Protein AF-A0A6A5RYV8-F1 (afdb_monomer_lite)

Foldseek 3Di:
DDADDDEDFDDDDDDDDDDDDDDDDFDWDADPVVRDTHTDPPDDDQFFDQDPVVRDGHGDDPDDDDDDDDDDDDDDDDDDDPPPDDDPPPPPPDDDDDDDDDDDDDDPPPVVVVVVVVVVVQVVLDDDDDPDPRDSDPCPLVPLVVLQSHAEEEDDCAHPVRHHVVPPPVVDPPVLQVVLLVSLVSQLSRLNHAYYADEHEDEPPGDSVCNQFPPPPPQAGNNSLLNHAEDHYEYRYDDPDPPPDFDPLLVVLLNLVNNQNHAEYAYEAAEGPDPPPNPLVPDAAHQYQEYHYHQYHDDLLNVLSSLLSYDLHAYYHHYHVDHDDPPDDNVSNQVSVLVNLPRHAEEHYEPPPEAAFAAQSSQNHAEYEYEQCRHQVPVDWLLVCQPHAGVVAPLRRHHLNYAYYEYETEDPPVPPPPDQRANVRRVSLLVVLVCCVPRRVNYAEYEYEYCDFHDDDVSQVSNVVSNHGYHYYNDDPD

Radius of gyration: 29.08 Å; chains: 1; bounding box: 86×77×66 Å

pLDDT: mean 71.05, std 24.28, range [22.91, 98.56]

Secondary structure (DSSP, 8-state):
-PPEEEE--PPP-------PPPPPPPPEEEETTTTEEEE-SS--S-PPEEETTTTEEEPPPP------------------SS---SSSSSSSSS---------------THHHHHHHHHHHHHTTS---SS----S-TTTTT-HHHHTTEEEEEE-SB-TT--B-TT-TT--HHHHHHHHHHHHHHHHT-TT--EEEEEEEE-SS--HHHHHSB-SSSSB--GGGTT--EEEEEEEE-------SPPHHHHHHHTGGG-TT--EEEEES-B-SSTT---TTSS--B--SEEEEEEEB--HHHHHHHHHHBSS--EEEEEES----TT--THHHHHHHHTTTTT--EEEEE-TTS--PPPTT-TT--EEEEEHHHHT-SSS-GGG-TTPPPSS-HHHHS-TT--EEEEE----GGG-SSPPP-GGG-HHHHHHHHHHHHH-TT--EEEEEESSPPP-SHHHHHHHHHT-EEEEEEPP--

Organism: NCBI:txid1150837

Sequence (478 aa):
MKAFTIVVSFISFAAAVVAAPSPQVPICTFDPVKGEYICSKDVAPQLCKFDPVKGEYVCPPTATVESATLASGDATIVDLAVSKCGQEGLRKCTRERQGSVCEDGYPLKEKGYLDDYLELQRRFSTLTSAQTLTSSNHTLGQSRHLSELLHYFENRLADYKGSSLQGDEVFQRGPVATYFQLLAGLILLAPNVEHICLVSLEHDDVSLWTHFLDMSQGFTIRNSTSKLRHLLAQIHAHGWSTSPDISVSERLIQHLRSFPVLQDLRISGAITHRPGTLPLVSSKTLNLCRLDLIENSLDIDDVADLVLACKGLRHFTCKWALYNDVYVDPSILQDALLAHADTLETLSIDWREVGFSLRRDANALRSVKISDLGFLSAGRSLLDLQGEVLDPPISSLLPESLQQMTILTEASEEFFYGRVLDLDEAVCLWQLARDCKASLPAFKTLCVRAACELPVLTLAHAFEQAGVRLHVQKETLG

Structure (mmCIF, N/CA/C/O backbone):
data_AF-A0A6A5RYV8-F1
#
_entry.id   AF-A0A6A5RYV8-F1
#
loop_
_atom_site.group_PDB
_atom_site.id
_atom_site.type_symbol
_atom_site.label_atom_id
_atom_site.label_alt_id
_atom_site.label_comp_id
_atom_site.label_asym_id
_atom_site.label_entity_id
_atom_site.label_seq_id
_atom_site.pdbx_PDB_ins_code
_atom_site.Cartn_x
_atom_site.Cartn_y
_atom_site.Cartn_z
_atom_site.occupancy
_atom_site.B_iso_or_equiv
_atom_site.auth_seq_id
_atom_site.auth_comp_id
_atom_site.auth_asym_id
_atom_site.auth_atom_id
_atom_site.pdbx_PDB_model_num
ATOM 1 N N . MET A 1 1 ? -5.805 -25.050 -23.667 1.00 32.56 1 MET A N 1
ATOM 2 C CA . MET A 1 1 ? -4.534 -24.335 -23.912 1.00 32.56 1 MET A CA 1
ATOM 3 C C . MET A 1 1 ? -3.737 -24.437 -22.616 1.00 32.56 1 MET A C 1
ATOM 5 O O . MET A 1 1 ? -4.303 -24.109 -21.583 1.00 32.56 1 MET A O 1
ATOM 9 N N . LYS A 1 2 ? -2.547 -25.051 -22.620 1.00 35.25 2 LYS A N 1
ATOM 10 C CA . LYS A 1 2 ? -1.735 -25.248 -21.403 1.00 35.25 2 LYS A CA 1
ATOM 11 C C . LYS A 1 2 ? -0.798 -24.045 -21.264 1.00 35.25 2 LYS A C 1
ATOM 13 O O . LYS A 1 2 ? -0.070 -23.772 -22.212 1.00 35.25 2 LYS A O 1
ATOM 18 N N . ALA A 1 3 ? -0.862 -23.322 -20.148 1.00 36.59 3 ALA A N 1
ATOM 19 C CA . ALA A 1 3 ? 0.082 -22.248 -19.847 1.00 36.59 3 ALA A CA 1
ATOM 20 C C . ALA A 1 3 ? 1.453 -22.860 -19.520 1.00 36.59 3 ALA A C 1
ATOM 22 O O . ALA A 1 3 ? 1.519 -23.861 -18.805 1.00 36.59 3 ALA A O 1
ATOM 23 N N . PHE A 1 4 ? 2.526 -22.289 -20.067 1.00 41.97 4 PHE A N 1
ATOM 24 C CA . PHE A 1 4 ? 3.894 -22.675 -19.738 1.00 41.97 4 PHE A CA 1
ATOM 25 C C . PHE A 1 4 ? 4.473 -21.667 -18.746 1.00 41.97 4 PHE A C 1
ATOM 27 O O . PHE A 1 4 ? 4.478 -20.464 -19.003 1.00 41.97 4 PHE A O 1
ATOM 34 N N . THR A 1 5 ? 4.970 -22.177 -17.624 1.00 39.59 5 THR A N 1
ATOM 35 C CA . THR A 1 5 ? 5.700 -21.403 -16.617 1.00 39.59 5 THR A CA 1
ATOM 36 C C . THR A 1 5 ? 7.177 -21.726 -16.772 1.00 39.59 5 THR A C 1
ATOM 38 O O . THR A 1 5 ? 7.559 -22.892 -16.658 1.00 39.59 5 THR A O 1
ATOM 41 N N . ILE A 1 6 ? 8.011 -20.718 -17.024 1.00 49.59 6 ILE A N 1
ATOM 42 C CA . ILE A 1 6 ? 9.463 -20.874 -16.934 1.00 49.59 6 ILE A CA 1
ATOM 43 C C . ILE A 1 6 ? 9.925 -20.217 -15.638 1.00 49.59 6 ILE A C 1
ATOM 45 O O . ILE A 1 6 ? 9.781 -19.011 -15.462 1.00 49.59 6 ILE A O 1
ATOM 49 N N . VAL A 1 7 ? 10.502 -21.028 -14.754 1.00 43.91 7 VAL A N 1
ATOM 50 C CA . VAL A 1 7 ? 11.297 -20.553 -13.620 1.00 43.91 7 VAL A CA 1
ATOM 51 C C . VAL A 1 7 ? 12.752 -20.619 -14.056 1.00 43.91 7 VAL A C 1
ATOM 53 O O . VAL A 1 7 ? 13.252 -21.697 -14.387 1.00 43.91 7 VAL A O 1
ATOM 56 N N . VAL A 1 8 ? 13.419 -19.470 -14.109 1.00 44.62 8 VAL A N 1
ATOM 57 C CA . VAL A 1 8 ? 14.836 -19.403 -14.461 1.00 44.62 8 VAL A CA 1
ATOM 58 C C . VAL A 1 8 ? 15.652 -19.270 -13.173 1.00 44.62 8 VAL A C 1
ATOM 60 O O . VAL A 1 8 ? 15.740 -18.188 -12.595 1.00 44.62 8 VAL A O 1
ATOM 63 N N . SER A 1 9 ? 16.253 -20.375 -12.726 1.00 37.12 9 SER A N 1
ATOM 64 C CA . SER A 1 9 ? 17.236 -20.406 -11.631 1.00 37.12 9 SER A CA 1
ATOM 65 C C . SER A 1 9 ? 18.629 -20.653 -12.210 1.00 37.12 9 SER A C 1
ATOM 67 O O . SER A 1 9 ? 18.847 -21.678 -12.859 1.00 37.12 9 SER A O 1
ATOM 69 N N . PHE A 1 10 ? 19.574 -19.736 -11.984 1.00 41.34 10 PHE A N 1
ATOM 70 C CA . PHE A 1 10 ? 20.972 -19.911 -12.395 1.00 41.34 10 PHE A CA 1
ATOM 71 C C . PHE A 1 10 ? 21.844 -20.411 -11.246 1.00 41.34 10 PHE A C 1
ATOM 73 O O . PHE A 1 10 ? 21.620 -20.085 -10.085 1.00 41.34 10 PHE A O 1
ATOM 80 N N . ILE A 1 11 ? 22.825 -21.243 -11.595 1.00 37.53 11 ILE A N 1
ATOM 81 C CA . ILE A 1 11 ? 23.781 -21.862 -10.673 1.00 37.53 11 ILE A CA 1
ATOM 82 C C . ILE A 1 11 ? 25.012 -20.961 -10.531 1.00 37.53 11 ILE A C 1
ATOM 84 O O . ILE A 1 11 ? 25.614 -20.603 -11.545 1.00 37.53 11 ILE A O 1
ATOM 88 N N . SER A 1 12 ? 25.418 -20.659 -9.291 1.00 33.47 12 SER A N 1
ATOM 89 C CA . SER A 1 12 ? 26.728 -20.068 -8.980 1.00 33.47 12 SER A CA 1
ATOM 90 C C . SER A 1 12 ? 27.873 -21.047 -9.261 1.00 33.47 12 SER A C 1
ATOM 92 O O . SER A 1 12 ? 27.786 -22.253 -9.018 1.00 33.47 12 SER A O 1
ATOM 94 N N . PHE A 1 13 ? 28.977 -20.505 -9.770 1.00 30.28 13 PHE A N 1
ATOM 95 C CA . PHE A 1 13 ? 30.214 -21.216 -10.066 1.00 30.28 13 PHE A CA 1
ATOM 96 C C . PHE A 1 13 ? 30.914 -21.681 -8.779 1.00 30.28 13 PHE A C 1
ATOM 98 O O . PHE A 1 13 ? 31.417 -20.866 -8.016 1.00 30.28 13 PHE A O 1
ATOM 105 N N . ALA A 1 14 ? 31.037 -22.997 -8.584 1.00 25.75 14 ALA A N 1
ATOM 106 C CA . ALA A 1 14 ? 31.981 -23.584 -7.634 1.00 25.75 14 ALA A CA 1
ATOM 107 C C . ALA A 1 14 ? 32.651 -24.823 -8.247 1.00 25.75 14 ALA A C 1
ATOM 109 O O . ALA A 1 14 ? 32.021 -25.615 -8.952 1.00 25.75 14 ALA A O 1
ATOM 110 N N . ALA A 1 15 ? 33.957 -24.949 -8.014 1.00 25.67 15 ALA A N 1
ATOM 111 C CA . ALA A 1 15 ? 34.814 -26.003 -8.542 1.00 25.67 15 ALA A CA 1
ATOM 112 C C . ALA A 1 15 ? 34.316 -27.416 -8.177 1.00 25.67 15 ALA A C 1
ATOM 114 O O . ALA A 1 15 ? 33.820 -27.666 -7.081 1.00 25.67 15 ALA A O 1
ATOM 115 N N . ALA A 1 16 ? 34.473 -28.343 -9.123 1.00 24.84 16 ALA A N 1
ATOM 116 C CA . ALA A 1 16 ? 33.981 -29.709 -9.037 1.00 24.84 16 ALA A CA 1
ATOM 117 C C . ALA A 1 16 ? 34.644 -30.517 -7.906 1.00 24.84 16 ALA A C 1
ATOM 119 O O . ALA A 1 16 ? 35.848 -30.768 -7.931 1.00 24.84 16 ALA A O 1
ATOM 120 N N . VAL A 1 17 ? 33.825 -31.033 -6.988 1.00 24.03 17 VAL A N 1
ATOM 121 C CA . VAL A 1 17 ? 34.097 -32.290 -6.280 1.00 24.03 17 VAL A CA 1
ATOM 122 C C . VAL A 1 17 ? 33.014 -33.273 -6.711 1.00 24.03 17 VAL A C 1
ATOM 124 O O . VAL A 1 17 ? 31.823 -33.002 -6.575 1.00 24.03 17 VAL A O 1
ATOM 127 N N . VAL A 1 18 ? 33.431 -34.394 -7.299 1.00 29.22 18 VAL A N 1
ATOM 128 C CA . VAL A 1 18 ? 32.544 -35.461 -7.777 1.00 29.22 18 VAL A CA 1
ATOM 129 C C . VAL A 1 18 ? 31.796 -36.054 -6.581 1.00 29.22 18 VAL A C 1
ATOM 131 O O . VAL A 1 18 ? 32.408 -36.697 -5.732 1.00 29.22 18 VAL A O 1
ATOM 134 N N . ALA A 1 19 ? 30.479 -35.849 -6.518 1.00 28.02 19 ALA A N 1
ATOM 135 C CA . ALA A 1 19 ? 29.600 -36.473 -5.532 1.00 28.02 19 ALA A CA 1
ATOM 136 C C . ALA A 1 19 ? 28.568 -37.381 -6.222 1.00 28.02 19 ALA A C 1
ATOM 138 O O . ALA A 1 19 ? 28.028 -37.052 -7.278 1.00 28.02 19 ALA A O 1
ATOM 139 N N . ALA A 1 20 ? 28.350 -38.548 -5.613 1.00 29.02 20 ALA A N 1
ATOM 140 C CA . ALA A 1 20 ? 27.472 -39.638 -6.040 1.00 29.02 20 ALA A CA 1
ATOM 141 C C . ALA A 1 20 ? 25.990 -39.212 -6.209 1.00 29.02 20 ALA A C 1
ATOM 143 O O . ALA A 1 20 ? 25.576 -38.207 -5.629 1.00 29.02 20 ALA A O 1
ATOM 144 N N . PRO A 1 21 ? 25.171 -39.965 -6.977 1.00 29.17 21 PRO A N 1
ATOM 145 C CA . PRO A 1 21 ? 23.781 -39.597 -7.253 1.00 29.17 21 PRO A CA 1
ATOM 146 C C . PRO A 1 21 ? 22.935 -39.502 -5.972 1.00 29.17 21 PRO A C 1
ATOM 148 O O . PRO A 1 21 ? 22.827 -40.458 -5.207 1.00 29.17 21 PRO A O 1
ATOM 151 N N . SER A 1 22 ? 22.327 -38.330 -5.770 1.00 30.17 22 SER A N 1
ATOM 152 C CA . SER A 1 22 ? 21.399 -38.000 -4.678 1.00 30.17 22 SER A CA 1
ATOM 153 C C . SER A 1 22 ? 19.958 -38.426 -5.017 1.00 30.17 22 SER A C 1
ATOM 155 O O . SER A 1 22 ? 19.582 -38.375 -6.194 1.00 30.17 22 SER A O 1
ATOM 157 N N . PRO A 1 23 ? 19.132 -38.827 -4.028 1.00 33.19 23 PRO A N 1
ATOM 158 C CA . PRO A 1 23 ? 17.730 -39.191 -4.241 1.00 33.19 23 PRO A CA 1
ATOM 159 C C . PRO A 1 23 ? 16.895 -38.035 -4.817 1.00 33.19 23 PRO A C 1
ATOM 161 O O . PRO A 1 23 ? 17.092 -36.867 -4.480 1.00 33.19 23 PRO A O 1
ATOM 164 N N . GLN A 1 24 ? 15.948 -38.377 -5.697 1.00 36.31 24 GLN A N 1
ATOM 165 C CA . GLN A 1 24 ? 15.052 -37.424 -6.357 1.00 36.31 24 GLN A CA 1
ATOM 166 C C . GLN A 1 24 ? 14.129 -36.733 -5.342 1.00 36.31 24 GLN A C 1
ATOM 168 O O . GLN A 1 24 ? 13.390 -37.390 -4.611 1.00 36.31 24 GLN A O 1
ATOM 173 N N . VAL A 1 25 ? 14.167 -35.400 -5.323 1.00 39.19 25 VAL A N 1
ATOM 174 C CA . VAL A 1 25 ? 13.284 -34.541 -4.519 1.00 39.19 25 VAL A CA 1
ATOM 175 C C . VAL A 1 25 ? 11.923 -34.411 -5.227 1.00 39.19 25 VAL A C 1
ATOM 177 O O . VAL A 1 25 ? 11.901 -34.262 -6.453 1.00 39.19 25 VAL A O 1
ATOM 180 N N . PRO A 1 26 ? 10.783 -34.470 -4.510 1.00 43.81 26 PRO A N 1
ATOM 181 C CA . PRO A 1 26 ? 9.462 -34.313 -5.117 1.00 43.81 26 PRO A CA 1
ATOM 182 C C . PRO A 1 26 ? 9.277 -32.926 -5.754 1.00 43.81 26 PRO A C 1
ATOM 184 O O . PRO A 1 26 ? 9.634 -31.901 -5.177 1.00 43.81 26 PRO A O 1
ATOM 187 N N . ILE A 1 27 ? 8.692 -32.905 -6.955 1.00 53.94 27 ILE A N 1
ATOM 188 C CA . ILE A 1 27 ? 8.453 -31.693 -7.750 1.00 53.94 27 ILE A CA 1
ATOM 189 C C . ILE A 1 27 ? 7.142 -31.033 -7.293 1.00 53.94 27 ILE A C 1
ATOM 191 O O . ILE A 1 27 ? 6.075 -31.655 -7.328 1.00 53.94 27 ILE A O 1
ATOM 195 N N . CYS A 1 28 ? 7.219 -29.759 -6.908 1.00 58.53 28 CYS A N 1
ATOM 196 C CA . CYS A 1 28 ? 6.066 -28.902 -6.631 1.00 58.53 28 CYS A CA 1
ATOM 197 C C . CYS A 1 28 ? 5.836 -27.921 -7.788 1.00 58.53 28 CYS A C 1
ATOM 199 O O . CYS A 1 28 ? 6.784 -27.467 -8.423 1.00 58.53 28 CYS A O 1
ATOM 201 N N . THR A 1 29 ? 4.579 -27.592 -8.082 1.00 47.81 29 THR A N 1
ATOM 202 C CA . THR A 1 29 ? 4.178 -26.625 -9.118 1.00 47.81 29 THR A CA 1
ATOM 203 C C . THR A 1 29 ? 3.450 -25.454 -8.461 1.00 47.81 29 THR A C 1
ATOM 205 O O . THR A 1 29 ? 2.568 -25.671 -7.636 1.00 47.81 29 THR A O 1
ATOM 208 N N . PHE A 1 30 ? 3.830 -24.220 -8.794 1.00 58.25 30 PHE A N 1
ATOM 209 C CA . PHE A 1 30 ? 3.199 -23.009 -8.261 1.00 58.25 30 PHE A CA 1
ATOM 210 C C . PHE A 1 30 ? 1.843 -22.761 -8.935 1.00 58.25 30 PHE A C 1
ATOM 212 O O . PHE A 1 30 ? 1.764 -22.753 -10.164 1.00 58.25 30 PHE A O 1
ATOM 219 N N . ASP A 1 31 ? 0.790 -22.564 -8.141 1.00 64.25 31 ASP A N 1
ATOM 220 C CA . ASP A 1 31 ? -0.537 -22.163 -8.615 1.00 64.25 31 ASP A CA 1
ATOM 221 C C . ASP A 1 31 ? -0.642 -20.625 -8.591 1.00 64.25 31 ASP A C 1
ATOM 223 O O . ASP A 1 31 ? -0.766 -20.038 -7.511 1.00 64.25 31 ASP A O 1
ATOM 227 N N . PRO A 1 32 ? -0.619 -19.946 -9.756 1.00 37.56 32 PRO A N 1
ATOM 228 C CA . PRO A 1 32 ? -0.639 -18.486 -9.818 1.00 37.56 32 PRO A CA 1
ATOM 229 C C . PRO A 1 32 ? -1.988 -17.878 -9.409 1.00 37.56 32 PRO A C 1
ATOM 231 O O . PRO A 1 32 ? -2.048 -16.685 -9.131 1.00 37.56 32 PRO A O 1
ATOM 234 N N . VAL A 1 33 ? -3.068 -18.666 -9.356 1.00 45.47 33 VAL A N 1
ATOM 235 C CA . VAL A 1 33 ? -4.389 -18.188 -8.917 1.00 45.47 33 VAL A CA 1
ATOM 236 C C . VAL A 1 33 ? -4.460 -18.125 -7.394 1.00 45.47 33 VAL A C 1
ATOM 238 O O . VAL A 1 33 ? -5.119 -17.248 -6.840 1.00 45.47 33 VAL A O 1
ATOM 241 N N . LYS A 1 34 ? -3.781 -19.050 -6.712 1.00 52.44 34 LYS A N 1
ATOM 242 C CA . LYS A 1 34 ? -3.815 -19.168 -5.248 1.00 52.44 34 LYS A CA 1
ATOM 243 C C . LYS A 1 34 ? -2.593 -18.590 -4.546 1.00 52.44 34 LYS A C 1
ATOM 245 O O . LYS A 1 34 ? -2.670 -18.307 -3.356 1.00 52.44 34 LYS A O 1
ATOM 250 N N . GLY A 1 35 ? -1.484 -18.421 -5.261 1.00 53.69 35 GLY A N 1
ATOM 251 C CA . GLY A 1 35 ? -0.226 -17.953 -4.685 1.00 53.69 35 GLY A CA 1
ATOM 252 C C . GLY A 1 35 ? 0.475 -18.994 -3.807 1.00 53.69 35 GLY A C 1
ATOM 253 O O . GLY A 1 35 ? 1.211 -18.617 -2.901 1.00 53.69 35 GLY A O 1
ATOM 254 N N . GLU A 1 36 ? 0.257 -20.292 -4.045 1.00 69.44 36 GLU A N 1
ATOM 255 C CA . GLU A 1 36 ? 0.833 -21.382 -3.243 1.00 69.44 36 GLU A CA 1
ATOM 256 C C . GLU A 1 36 ? 1.497 -22.468 -4.110 1.00 69.44 36 GLU A C 1
ATOM 258 O O . GLU A 1 36 ? 1.187 -22.630 -5.292 1.00 69.44 36 GLU A O 1
ATOM 263 N N . TYR A 1 37 ? 2.423 -23.232 -3.518 1.00 58.94 37 TYR A N 1
ATOM 264 C CA . TYR A 1 37 ? 3.071 -24.380 -4.161 1.00 58.94 37 TYR A CA 1
ATOM 265 C C . TYR A 1 37 ? 2.293 -25.672 -3.908 1.00 58.94 37 TYR A C 1
ATOM 267 O O . TYR A 1 37 ? 2.094 -26.077 -2.766 1.00 58.94 37 TYR A O 1
ATOM 275 N N . ILE A 1 38 ? 1.915 -26.364 -4.982 1.00 71.44 38 ILE A N 1
ATOM 276 C CA . ILE A 1 38 ? 1.210 -27.645 -4.935 1.00 71.44 38 ILE A CA 1
ATOM 277 C C . ILE A 1 38 ? 2.194 -28.765 -5.287 1.00 71.44 38 ILE A C 1
ATOM 279 O O . ILE A 1 38 ? 2.670 -28.862 -6.418 1.00 71.44 38 ILE A O 1
ATOM 283 N N . CYS A 1 39 ? 2.502 -29.632 -4.325 1.00 72.81 39 CYS A N 1
ATOM 284 C CA . CYS A 1 39 ? 3.375 -30.791 -4.527 1.00 72.81 39 CYS A CA 1
ATOM 285 C C . CYS A 1 39 ? 2.560 -32.049 -4.872 1.00 72.81 39 CYS A C 1
ATOM 287 O O . CYS A 1 39 ? 1.510 -32.294 -4.271 1.00 72.81 39 CYS A O 1
ATOM 289 N N . SER A 1 40 ? 3.026 -32.858 -5.835 1.00 59.12 40 SER A N 1
ATOM 290 C CA . SER A 1 40 ? 2.356 -34.121 -6.195 1.00 59.12 40 SER A CA 1
ATOM 291 C C . SER A 1 40 ? 2.423 -35.133 -5.045 1.00 59.12 40 SER A C 1
ATOM 293 O O . SER A 1 40 ? 3.488 -35.366 -4.480 1.00 59.12 40 SER A O 1
ATOM 295 N N . LYS A 1 41 ? 1.281 -35.747 -4.708 1.00 53.88 41 LYS A N 1
ATOM 296 C CA . LYS A 1 41 ? 1.096 -36.615 -3.528 1.00 53.88 41 LYS A CA 1
ATOM 297 C C . LYS A 1 41 ? 1.682 -38.034 -3.648 1.00 53.88 41 LYS A C 1
ATOM 299 O O . LYS A 1 41 ? 1.647 -38.767 -2.664 1.00 53.88 41 LYS A O 1
ATOM 304 N N . ASP A 1 42 ? 2.233 -38.422 -4.798 1.00 47.84 42 ASP A N 1
ATOM 305 C CA . ASP A 1 42 ? 2.391 -39.847 -5.143 1.00 47.84 42 ASP A CA 1
ATOM 306 C C . ASP A 1 42 ? 3.791 -40.461 -4.953 1.00 47.84 42 ASP A C 1
ATOM 308 O O . ASP A 1 42 ? 4.046 -41.554 -5.450 1.00 47.84 42 ASP A O 1
ATOM 312 N N . VAL A 1 43 ? 4.697 -39.848 -4.182 1.00 43.16 43 VAL A N 1
ATOM 313 C CA . VAL A 1 43 ? 5.918 -40.545 -3.726 1.00 43.16 43 VAL A CA 1
ATOM 314 C C . VAL A 1 43 ? 6.209 -40.190 -2.271 1.00 43.16 43 VAL A C 1
ATOM 316 O O . VAL A 1 43 ? 6.768 -39.139 -1.972 1.00 43.16 43 VAL A O 1
ATOM 319 N N . ALA A 1 44 ? 5.822 -41.076 -1.354 1.00 38.56 44 ALA A N 1
ATOM 320 C CA . ALA A 1 44 ? 6.186 -40.971 0.054 1.00 38.56 44 ALA A CA 1
ATOM 321 C C . ALA A 1 44 ? 7.550 -41.632 0.311 1.00 38.56 44 ALA A C 1
ATOM 323 O O . ALA A 1 44 ? 7.729 -42.820 0.038 1.00 38.56 44 ALA A O 1
ATOM 324 N N . PRO A 1 45 ? 8.466 -40.908 0.965 1.00 45.78 45 PRO A N 1
ATOM 325 C CA . PRO A 1 45 ? 9.043 -41.392 2.210 1.00 45.78 45 PRO A CA 1
ATOM 326 C C . PRO A 1 45 ? 8.604 -40.488 3.369 1.00 45.78 45 PRO A C 1
ATOM 328 O O . PRO A 1 45 ? 8.135 -39.374 3.150 1.00 45.78 45 PRO A O 1
ATOM 331 N N . GLN A 1 46 ? 8.677 -41.008 4.599 1.00 54.16 46 GLN A N 1
ATOM 332 C CA . GLN A 1 46 ? 8.129 -40.384 5.812 1.00 54.16 46 GLN A CA 1
ATOM 333 C C . GLN A 1 46 ? 8.510 -38.899 5.924 1.00 54.16 46 GLN A C 1
ATOM 335 O O . GLN A 1 46 ? 9.650 -38.555 6.220 1.00 54.16 46 GLN A O 1
ATOM 340 N N . LEU A 1 47 ? 7.535 -38.028 5.662 1.00 55.81 47 LEU A N 1
ATOM 341 C CA . LEU A 1 47 ? 7.716 -36.583 5.648 1.00 55.81 47 LEU A CA 1
ATOM 342 C C . LEU A 1 47 ? 7.556 -36.012 7.054 1.00 55.81 47 LEU A C 1
ATOM 344 O O . LEU A 1 47 ? 6.592 -36.304 7.767 1.00 55.81 47 LEU A O 1
ATOM 348 N N . CYS A 1 48 ? 8.500 -35.150 7.410 1.00 57.41 48 CYS A N 1
ATOM 349 C CA . CYS A 1 48 ? 8.378 -34.213 8.513 1.00 57.41 48 CYS A CA 1
ATOM 350 C C . CYS A 1 48 ? 7.088 -33.397 8.350 1.00 57.41 48 CYS A C 1
ATOM 352 O O . CYS A 1 48 ? 6.748 -32.978 7.241 1.00 57.41 48 CYS A O 1
ATOM 354 N N . LYS A 1 49 ? 6.352 -33.176 9.440 1.00 64.44 49 LYS A N 1
ATOM 355 C CA . LYS A 1 49 ? 5.149 -32.337 9.421 1.00 64.44 49 LYS A CA 1
ATOM 356 C C . LYS A 1 49 ? 5.540 -30.891 9.695 1.00 64.44 49 LYS A C 1
ATOM 358 O O . LYS A 1 49 ? 6.181 -30.623 10.704 1.00 64.44 49 LYS A O 1
ATOM 363 N N . PHE A 1 50 ? 5.138 -29.977 8.817 1.00 60.34 50 PHE A N 1
ATOM 364 C CA . PHE A 1 50 ? 5.260 -28.543 9.067 1.00 60.34 50 PHE A CA 1
ATOM 365 C C . PHE A 1 50 ? 4.322 -28.141 10.209 1.00 60.34 50 PHE A C 1
ATOM 367 O O . PHE A 1 50 ? 3.119 -28.404 10.135 1.00 60.34 50 PHE A O 1
ATOM 374 N N . ASP A 1 51 ? 4.876 -27.548 11.262 1.00 68.12 51 ASP A N 1
ATOM 375 C CA . ASP A 1 51 ? 4.128 -26.976 12.376 1.00 68.12 51 ASP A CA 1
ATOM 376 C C . ASP A 1 51 ? 3.846 -25.493 12.069 1.00 68.12 51 ASP A C 1
ATOM 378 O O . ASP A 1 51 ? 4.761 -24.667 12.143 1.00 68.12 51 ASP A O 1
ATOM 382 N N . PRO A 1 52 ? 2.597 -25.121 11.727 1.00 35.16 52 PRO A N 1
ATOM 383 C CA . PRO A 1 52 ? 2.262 -23.752 11.348 1.00 35.16 52 PRO A CA 1
ATOM 384 C C . PRO A 1 52 ? 2.305 -22.770 12.526 1.00 35.16 52 PRO A C 1
ATOM 386 O O . PRO A 1 52 ? 2.274 -21.565 12.298 1.00 35.16 52 PRO A O 1
ATOM 389 N N . VAL A 1 53 ? 2.369 -23.255 13.770 1.00 46.12 53 VAL A N 1
ATOM 390 C CA . VAL A 1 53 ? 2.499 -22.403 14.962 1.00 46.12 53 VAL A CA 1
ATOM 391 C C . VAL A 1 53 ? 3.959 -22.009 15.186 1.00 46.12 53 VAL A C 1
ATOM 393 O O . VAL A 1 53 ? 4.232 -20.917 15.673 1.00 46.12 53 VAL A O 1
ATOM 396 N N . LYS A 1 54 ? 4.899 -22.882 14.811 1.00 52.62 54 LYS A N 1
ATOM 397 C CA . LYS A 1 54 ? 6.340 -22.677 15.027 1.00 52.62 54 LYS A CA 1
ATOM 398 C C . LYS A 1 54 ? 7.111 -22.257 13.780 1.00 52.62 54 LYS A C 1
ATOM 400 O O . LYS A 1 54 ? 8.228 -21.770 13.902 1.00 52.62 54 LYS A O 1
ATOM 405 N N . GLY A 1 55 ? 6.541 -22.459 12.594 1.00 60.06 55 GLY A N 1
ATOM 406 C CA . GLY A 1 55 ? 7.200 -22.146 11.327 1.00 60.06 55 GLY A CA 1
ATOM 407 C C . GLY A 1 55 ? 8.325 -23.115 10.947 1.00 60.06 55 GLY A C 1
ATOM 408 O O . GLY A 1 55 ? 9.182 -22.759 10.145 1.00 60.06 55 GLY A O 1
ATOM 409 N N . GLU A 1 56 ? 8.338 -24.337 11.488 1.00 69.69 56 GLU A N 1
ATOM 410 C CA . GLU A 1 56 ? 9.393 -25.332 11.244 1.00 69.69 56 GLU A CA 1
ATOM 411 C C . GLU A 1 56 ? 8.833 -26.712 10.860 1.00 69.69 56 GLU A C 1
ATOM 413 O O . GLU A 1 56 ? 7.670 -27.031 11.109 1.00 69.69 56 GLU A O 1
ATOM 418 N N . TYR A 1 57 ? 9.668 -27.557 10.245 1.00 65.94 57 TYR A N 1
ATOM 419 C CA . TYR A 1 57 ? 9.329 -28.948 9.931 1.00 65.94 57 TYR A CA 1
ATOM 420 C C . TYR A 1 57 ? 9.758 -29.879 11.068 1.00 65.94 57 TYR A C 1
ATOM 422 O O . TYR A 1 57 ? 10.945 -30.052 11.331 1.00 65.94 57 TYR A O 1
ATOM 430 N N . VAL A 1 58 ? 8.792 -30.542 11.701 1.00 67.31 58 VAL A N 1
ATOM 431 C CA . VAL A 1 58 ? 9.021 -31.508 12.779 1.00 67.31 58 VAL A CA 1
ATOM 432 C C . VAL A 1 58 ? 9.097 -32.917 12.192 1.00 67.31 58 VAL A C 1
ATOM 434 O O . VAL A 1 58 ? 8.104 -33.469 11.708 1.00 67.31 58 VAL A O 1
ATOM 437 N N . CYS A 1 59 ? 10.288 -33.509 12.223 1.00 72.06 59 CYS A N 1
ATOM 438 C CA . CYS A 1 59 ? 10.526 -34.883 11.784 1.00 72.06 59 CYS A CA 1
ATOM 439 C C . CYS A 1 59 ? 10.413 -35.857 12.973 1.00 72.06 59 CYS A C 1
ATOM 441 O O . CYS A 1 59 ? 10.905 -35.536 14.057 1.00 72.06 59 CYS A O 1
ATOM 443 N N . PRO A 1 60 ? 9.809 -37.050 12.815 1.00 72.44 60 PRO A N 1
ATOM 444 C CA . PRO A 1 60 ? 9.874 -38.074 13.853 1.00 72.44 60 PRO A CA 1
ATOM 445 C C . PRO A 1 60 ? 11.333 -38.526 14.068 1.00 72.44 60 PRO A C 1
ATOM 447 O O . PRO A 1 60 ? 12.076 -38.652 13.092 1.00 72.44 60 PRO A O 1
ATOM 450 N N . PRO A 1 61 ? 11.764 -38.773 15.319 1.00 56.34 61 PRO A N 1
ATOM 451 C CA . PRO A 1 61 ? 13.117 -39.237 15.600 1.00 56.34 61 PRO A CA 1
ATOM 452 C C . PRO A 1 61 ? 13.351 -40.601 14.942 1.00 56.34 61 PRO A C 1
ATOM 454 O O . PRO A 1 61 ? 12.559 -41.530 15.106 1.00 56.34 61 PRO A O 1
ATOM 457 N N . THR A 1 62 ? 14.441 -40.719 14.185 1.00 48.16 62 THR A N 1
ATOM 458 C CA . THR A 1 62 ? 14.882 -41.979 13.579 1.00 48.16 62 THR A CA 1
ATOM 459 C C . THR A 1 62 ? 15.069 -43.036 14.661 1.00 48.16 62 THR A C 1
ATOM 461 O O . THR A 1 62 ? 15.848 -42.832 15.591 1.00 48.16 62 THR A O 1
ATOM 464 N N . ALA A 1 63 ? 14.370 -44.167 14.535 1.00 38.56 63 ALA A N 1
ATOM 465 C CA . ALA A 1 63 ? 14.569 -45.318 15.405 1.00 38.56 63 ALA A CA 1
ATOM 466 C C . ALA A 1 63 ? 16.035 -45.772 15.321 1.00 38.56 63 ALA A C 1
ATOM 468 O O . ALA A 1 63 ? 16.514 -46.185 14.263 1.00 38.56 63 ALA A O 1
ATOM 469 N N . THR A 1 64 ? 16.753 -45.667 16.435 1.00 33.69 64 THR A N 1
ATOM 470 C CA . THR A 1 64 ? 18.080 -46.246 16.616 1.00 33.69 64 THR A CA 1
ATOM 471 C C . THR A 1 64 ? 17.969 -47.763 16.515 1.00 33.69 64 THR A C 1
ATOM 473 O O . THR A 1 64 ? 17.295 -48.404 17.318 1.00 33.69 64 THR A O 1
ATOM 476 N N . VAL A 1 65 ? 18.629 -48.341 15.513 1.00 32.12 65 VAL A N 1
ATOM 477 C CA . VAL A 1 65 ? 18.829 -49.788 15.417 1.00 32.12 65 VAL A CA 1
ATOM 478 C C . VAL A 1 65 ? 19.799 -50.197 16.523 1.00 32.12 65 VAL A C 1
ATOM 480 O O . VAL A 1 65 ? 20.963 -49.794 16.525 1.00 32.12 65 VAL A O 1
ATOM 483 N N . GLU A 1 66 ? 19.298 -50.983 17.474 1.00 32.59 66 GLU A N 1
ATOM 484 C CA . GLU A 1 66 ? 20.087 -51.680 18.485 1.00 32.59 66 GLU A CA 1
ATOM 485 C C . GLU A 1 66 ? 21.171 -52.532 17.813 1.00 32.59 66 GLU A C 1
ATOM 487 O O . GLU A 1 66 ? 20.889 -53.364 16.950 1.00 32.59 66 GLU A O 1
ATOM 492 N N . SER A 1 67 ? 22.423 -52.343 18.225 1.00 30.19 67 SER A N 1
ATOM 493 C CA . SER A 1 67 ? 23.507 -53.290 17.964 1.00 30.19 67 SER A CA 1
ATOM 494 C C . SER A 1 67 ? 23.980 -53.849 19.297 1.00 30.19 67 SER A C 1
ATOM 496 O O . SER A 1 67 ? 24.306 -53.107 20.222 1.00 30.19 67 SER A O 1
ATOM 498 N N . ALA A 1 68 ? 23.938 -55.174 19.377 1.00 29.91 68 ALA A N 1
ATOM 499 C CA . ALA A 1 68 ? 24.159 -55.971 20.564 1.00 29.91 68 ALA A CA 1
ATOM 500 C C . ALA A 1 68 ? 25.583 -55.861 21.140 1.00 29.91 68 ALA A C 1
ATOM 502 O O . ALA A 1 68 ? 26.574 -55.633 20.451 1.00 29.91 68 ALA A O 1
ATOM 503 N N . THR A 1 69 ? 25.614 -56.088 22.445 1.00 28.81 69 THR A N 1
ATOM 504 C CA . THR A 1 69 ? 26.716 -56.193 23.397 1.00 28.81 69 THR A CA 1
ATOM 505 C C . THR A 1 69 ? 27.797 -57.224 23.048 1.00 28.81 69 THR A C 1
ATOM 507 O O . THR A 1 69 ? 27.495 -58.357 22.689 1.00 28.81 69 THR A O 1
ATOM 510 N N . LEU A 1 70 ? 29.058 -56.880 23.344 1.00 25.98 70 LEU A N 1
ATOM 511 C CA . LEU A 1 70 ? 30.066 -57.803 23.885 1.00 25.98 70 LEU A CA 1
ATOM 512 C C . LEU A 1 70 ? 31.035 -57.023 24.787 1.00 25.98 70 LEU A C 1
ATOM 514 O O . LEU A 1 70 ? 31.487 -55.931 24.452 1.00 25.98 70 LEU A O 1
ATOM 518 N N . ALA A 1 71 ? 31.261 -57.572 25.977 1.00 29.91 71 ALA A N 1
ATOM 519 C CA . ALA A 1 71 ? 31.892 -56.929 27.118 1.00 29.91 71 ALA A CA 1
ATOM 520 C C . ALA A 1 71 ? 33.408 -57.181 27.218 1.00 29.91 71 ALA A C 1
ATOM 522 O O . ALA A 1 71 ? 33.886 -58.243 26.833 1.00 29.91 71 ALA A O 1
ATOM 523 N N . SER A 1 72 ? 34.080 -56.231 27.885 1.00 29.52 72 SER A N 1
ATOM 524 C CA . SER A 1 72 ? 35.086 -56.392 28.958 1.00 29.52 72 SER A CA 1
ATOM 525 C C . SER A 1 72 ? 36.473 -55.786 28.696 1.00 29.52 72 SER A C 1
ATOM 527 O O . SER A 1 72 ? 37.148 -56.185 27.752 1.00 29.52 72 SER A O 1
ATOM 529 N N . GLY A 1 73 ? 36.918 -54.931 29.630 1.00 25.20 73 GLY A N 1
ATOM 530 C CA . GLY A 1 73 ? 38.300 -54.937 30.136 1.00 25.20 73 GLY A CA 1
ATOM 531 C C . GLY A 1 73 ? 39.202 -53.741 29.809 1.00 25.20 73 GLY A C 1
ATOM 532 O O . GLY A 1 73 ? 39.918 -53.773 28.821 1.00 25.20 73 GLY A O 1
ATOM 533 N N . ASP A 1 74 ? 39.183 -52.748 30.703 1.00 23.77 74 ASP A N 1
ATOM 534 C CA . ASP A 1 74 ? 40.269 -51.874 31.187 1.00 23.77 74 ASP A CA 1
ATOM 535 C C . ASP A 1 74 ? 41.364 -51.288 30.265 1.00 23.77 74 ASP A C 1
ATOM 537 O O . ASP A 1 74 ? 42.254 -51.957 29.751 1.00 23.77 74 ASP A O 1
ATOM 541 N N . ALA A 1 75 ? 41.343 -49.948 30.236 1.00 25.02 75 ALA A N 1
ATOM 542 C CA . ALA A 1 75 ? 42.446 -49.015 30.487 1.00 25.02 75 ALA A CA 1
ATOM 543 C C . ALA A 1 75 ? 43.886 -49.475 30.184 1.00 25.02 75 ALA A C 1
ATOM 545 O O . ALA A 1 75 ? 44.500 -50.177 30.979 1.00 25.02 75 ALA A O 1
ATOM 546 N N . THR A 1 76 ? 44.516 -48.888 29.163 1.00 24.00 76 THR A N 1
ATOM 547 C CA . THR A 1 76 ? 45.541 -47.832 29.311 1.00 24.00 76 THR A CA 1
ATOM 548 C C . THR A 1 76 ? 46.195 -47.497 27.965 1.00 24.00 76 THR A C 1
ATOM 550 O O . THR A 1 76 ? 46.467 -48.369 27.154 1.00 24.00 76 THR A O 1
ATOM 553 N N . ILE A 1 77 ? 46.534 -46.211 27.826 1.00 23.75 77 ILE A N 1
ATOM 554 C CA . ILE A 1 77 ? 47.726 -45.700 27.134 1.00 23.75 77 ILE A CA 1
ATOM 555 C C . ILE A 1 77 ? 47.685 -45.625 25.589 1.00 23.75 77 ILE A C 1
ATOM 557 O O . ILE A 1 77 ? 47.913 -46.586 24.872 1.00 23.75 77 ILE A O 1
ATOM 561 N N . VAL A 1 78 ? 47.517 -44.371 25.146 1.00 22.91 78 VAL A N 1
ATOM 562 C CA . VAL A 1 78 ? 48.416 -43.658 24.217 1.00 22.91 78 VAL A CA 1
ATOM 563 C C . VAL A 1 78 ? 48.398 -44.081 22.737 1.00 22.91 78 VAL A C 1
ATOM 565 O O . VAL A 1 78 ? 48.916 -45.112 22.331 1.00 22.91 78 VAL A O 1
ATOM 568 N N . ASP A 1 79 ? 47.910 -43.118 21.951 1.00 24.53 79 ASP A N 1
ATOM 569 C CA . ASP A 1 79 ? 48.499 -42.597 20.714 1.00 24.53 79 ASP A CA 1
ATOM 570 C C . ASP A 1 79 ? 47.922 -42.911 19.324 1.00 24.53 79 ASP A C 1
ATOM 572 O O . ASP A 1 79 ? 47.683 -44.038 18.906 1.00 24.53 79 ASP A O 1
ATOM 576 N N . LEU A 1 80 ? 47.899 -41.797 18.578 1.00 26.45 80 LEU A N 1
ATOM 577 C CA . LEU A 1 80 ? 48.111 -41.646 17.139 1.00 26.45 80 LEU A CA 1
ATOM 578 C C . LEU A 1 80 ? 46.959 -41.989 16.178 1.00 26.45 80 LEU A C 1
ATOM 580 O O . LEU A 1 80 ? 46.960 -43.024 15.524 1.00 26.45 80 LEU A O 1
ATOM 584 N N . ALA A 1 81 ? 46.079 -40.999 15.955 1.00 25.95 81 ALA A N 1
ATOM 585 C CA . ALA A 1 81 ? 45.745 -40.510 14.596 1.00 25.95 81 ALA A CA 1
ATOM 586 C C . ALA A 1 81 ? 44.903 -39.205 14.552 1.00 25.95 81 ALA A C 1
ATOM 588 O O . ALA A 1 81 ? 44.377 -38.860 13.499 1.00 25.95 81 ALA A O 1
ATOM 589 N N . VAL A 1 82 ? 44.794 -38.434 15.648 1.00 32.00 82 VAL A N 1
ATOM 590 C CA . VAL A 1 82 ? 44.089 -37.122 15.678 1.00 32.00 82 VAL A CA 1
ATOM 591 C C . VAL A 1 82 ? 45.065 -35.926 15.782 1.00 32.00 82 VAL A C 1
ATOM 593 O O . VAL A 1 82 ? 44.684 -34.805 16.086 1.00 32.00 82 VAL A O 1
ATOM 596 N N . SER A 1 83 ? 46.347 -36.110 15.451 1.00 33.88 83 SER A N 1
ATOM 597 C CA . SER A 1 83 ? 47.360 -35.035 15.486 1.00 33.88 83 SER A CA 1
ATOM 598 C C . SER A 1 83 ? 48.137 -34.911 14.171 1.00 33.88 83 SER A C 1
ATOM 600 O O . SER A 1 83 ? 49.346 -35.112 14.098 1.00 33.88 83 SER A O 1
ATOM 602 N N . LYS A 1 84 ? 47.424 -34.586 13.090 1.00 29.27 84 LYS A N 1
ATOM 603 C CA . LYS A 1 84 ? 48.014 -33.942 11.900 1.00 29.27 84 LYS A CA 1
ATOM 604 C C . LYS A 1 84 ? 47.154 -32.766 11.442 1.00 29.27 84 LYS A C 1
ATOM 606 O O . LYS A 1 84 ? 46.897 -32.573 10.260 1.00 29.27 84 LYS A O 1
ATOM 611 N N . CYS A 1 85 ? 46.704 -31.983 12.417 1.00 29.25 85 CYS A N 1
ATOM 612 C CA . CYS A 1 85 ? 46.149 -30.662 12.192 1.00 29.25 85 CYS A CA 1
ATOM 613 C C . CYS A 1 85 ? 47.199 -29.626 12.595 1.00 29.25 85 CYS A C 1
ATOM 615 O O . CYS A 1 85 ? 47.865 -29.788 13.613 1.00 29.25 85 CYS A O 1
ATOM 617 N N . GLY A 1 86 ? 47.306 -28.561 11.805 1.00 40.09 86 GLY A N 1
ATOM 618 C CA . GLY A 1 86 ? 47.668 -27.244 12.313 1.00 40.09 86 GLY A CA 1
ATOM 619 C C . GLY A 1 86 ? 49.040 -27.114 12.966 1.00 40.09 86 GLY A C 1
ATOM 620 O O . GLY A 1 86 ? 49.132 -27.097 14.184 1.00 40.09 86 GLY A O 1
ATOM 621 N N . GLN A 1 87 ? 50.080 -26.887 12.157 1.00 30.56 87 GLN A N 1
ATOM 622 C CA . GLN A 1 87 ? 51.167 -25.969 12.547 1.00 30.56 87 GLN A CA 1
ATOM 623 C C . GLN A 1 87 ? 52.089 -25.509 11.400 1.00 30.56 87 GLN A C 1
ATOM 625 O O . GLN A 1 87 ? 52.891 -24.602 11.607 1.00 30.56 87 GLN A O 1
ATOM 630 N N . GLU A 1 88 ? 51.940 -26.021 10.172 1.00 31.38 88 GLU A N 1
ATOM 631 C CA . GLU A 1 88 ? 52.807 -25.629 9.040 1.00 31.38 88 GLU A CA 1
ATOM 632 C C . GLU A 1 88 ? 52.262 -24.500 8.142 1.00 31.38 88 GLU A C 1
ATOM 634 O O . GLU A 1 88 ? 52.993 -23.964 7.315 1.00 31.38 88 GLU A O 1
ATOM 639 N N . GLY A 1 89 ? 51.020 -24.048 8.350 1.00 33.03 89 GLY A N 1
ATOM 640 C CA . GLY A 1 89 ? 50.420 -22.938 7.588 1.00 33.03 89 GLY A CA 1
ATOM 641 C C . GLY A 1 89 ? 50.589 -21.541 8.201 1.00 33.03 89 GLY A C 1
ATOM 642 O O . GLY A 1 89 ? 50.288 -20.552 7.544 1.00 33.03 89 GLY A O 1
ATOM 643 N N . LEU A 1 90 ? 51.078 -21.430 9.444 1.00 29.58 90 LEU A N 1
ATOM 644 C CA . LEU A 1 90 ? 51.062 -20.170 10.210 1.00 29.58 90 LEU A CA 1
ATOM 645 C C . LEU A 1 90 ? 52.449 -19.588 10.531 1.00 29.58 90 LEU A C 1
ATOM 647 O O . LEU A 1 90 ? 52.579 -18.730 11.400 1.00 29.58 90 LEU A O 1
ATOM 651 N N . ARG A 1 91 ? 53.501 -20.018 9.821 1.00 30.83 91 ARG A N 1
ATOM 652 C CA . ARG A 1 91 ? 54.874 -19.499 10.004 1.00 30.83 91 ARG A CA 1
ATOM 653 C C . ARG A 1 91 ? 55.507 -18.840 8.776 1.00 30.83 91 ARG A C 1
ATOM 655 O O . ARG A 1 91 ? 56.683 -18.497 8.833 1.00 30.83 91 ARG A O 1
ATOM 662 N N . LYS A 1 92 ? 54.755 -18.595 7.694 1.00 29.91 92 LYS A N 1
ATOM 663 C CA . LYS A 1 92 ? 55.306 -17.975 6.469 1.00 29.91 92 LYS A CA 1
ATOM 664 C C . LYS A 1 92 ? 54.734 -16.609 6.071 1.00 29.91 92 LYS A C 1
ATOM 666 O O . LYS A 1 92 ? 55.148 -16.063 5.058 1.00 29.91 92 LYS A O 1
ATOM 671 N N . CYS A 1 93 ? 53.875 -16.008 6.894 1.00 29.78 93 CYS A N 1
ATOM 672 C CA . CYS A 1 93 ? 53.365 -14.649 6.675 1.00 29.78 93 CYS A CA 1
ATOM 673 C C . CYS A 1 93 ? 53.569 -13.782 7.919 1.00 29.78 93 CYS A C 1
ATOM 675 O O . CYS A 1 93 ? 52.617 -13.388 8.578 1.00 29.78 93 CYS A O 1
ATOM 677 N N . THR A 1 94 ? 54.825 -13.530 8.292 1.00 29.92 94 THR A N 1
ATOM 678 C CA . THR A 1 94 ? 55.204 -12.422 9.195 1.00 29.92 94 THR A CA 1
ATOM 679 C C . THR A 1 94 ? 56.718 -12.206 9.143 1.00 29.92 94 THR A C 1
ATOM 681 O O . THR A 1 94 ? 57.428 -12.429 10.115 1.00 29.92 94 THR A O 1
ATOM 684 N N . ARG A 1 95 ? 57.230 -11.813 7.971 1.00 28.88 95 ARG A N 1
ATOM 685 C CA . ARG A 1 95 ? 58.468 -11.030 7.780 1.00 28.88 95 ARG A CA 1
ATOM 686 C C . ARG A 1 95 ? 58.782 -10.968 6.291 1.00 28.88 95 ARG A C 1
ATOM 688 O O . ARG A 1 95 ? 59.289 -11.934 5.752 1.00 28.88 95 ARG A O 1
ATOM 695 N N . GLU A 1 96 ? 58.452 -9.840 5.672 1.00 28.39 96 GLU A N 1
ATOM 696 C CA . GLU A 1 96 ? 59.289 -9.145 4.681 1.00 28.39 96 GLU A CA 1
ATOM 697 C C . GLU A 1 96 ? 58.554 -7.871 4.236 1.00 28.39 96 GLU A C 1
ATOM 699 O O . GLU A 1 96 ? 57.821 -7.822 3.256 1.00 28.39 96 GLU A O 1
ATOM 704 N N . ARG A 1 97 ? 58.726 -6.811 5.035 1.00 31.73 97 ARG A N 1
ATOM 705 C CA . ARG A 1 97 ? 58.733 -5.439 4.525 1.00 31.73 97 ARG A CA 1
ATOM 706 C C . ARG A 1 97 ? 60.190 -5.134 4.193 1.00 31.73 97 ARG A C 1
ATOM 708 O O . ARG A 1 97 ? 60.965 -5.014 5.135 1.00 31.73 97 ARG A O 1
ATOM 715 N N . GLN A 1 98 ? 60.525 -4.987 2.912 1.00 27.62 98 GLN A N 1
ATOM 716 C CA . GLN A 1 98 ? 61.407 -3.935 2.382 1.00 27.62 98 GLN A CA 1
ATOM 717 C C . GLN A 1 98 ? 61.626 -4.113 0.868 1.00 27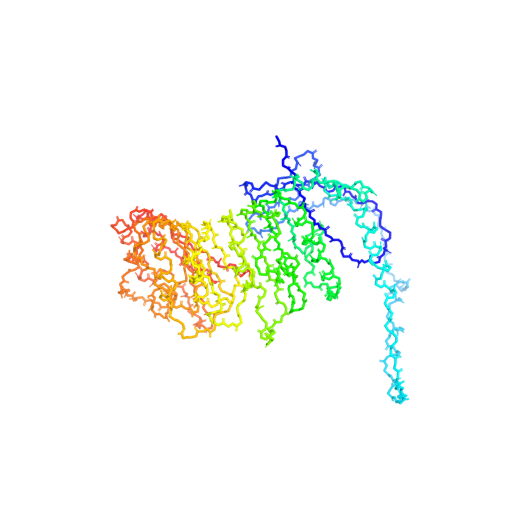.62 98 GLN A C 1
ATOM 719 O O . GLN A 1 98 ? 62.276 -5.055 0.442 1.00 27.62 98 GLN A O 1
ATOM 724 N N . GLY A 1 99 ? 61.119 -3.145 0.095 1.00 27.64 99 GLY A N 1
ATOM 725 C CA . GLY A 1 99 ? 61.768 -2.601 -1.104 1.00 27.64 99 GLY A CA 1
ATOM 726 C C . GLY A 1 99 ? 61.716 -3.392 -2.414 1.00 27.64 99 GLY A C 1
ATOM 727 O O . GLY A 1 99 ? 62.596 -4.200 -2.663 1.00 27.64 99 GLY A O 1
ATOM 728 N N . SER A 1 100 ? 60.812 -2.994 -3.317 1.00 25.11 100 SER A N 1
ATOM 729 C CA . SER A 1 100 ? 61.143 -2.725 -4.732 1.00 25.11 100 SER A CA 1
ATOM 730 C C . SER A 1 100 ? 59.933 -2.153 -5.482 1.00 25.11 100 SER A C 1
ATOM 732 O O . SER A 1 100 ? 58.841 -2.714 -5.435 1.00 25.11 100 SER A O 1
ATOM 734 N N . VAL A 1 101 ? 60.159 -1.026 -6.158 1.00 29.22 101 VAL A N 1
ATOM 735 C CA . VAL A 1 101 ? 59.280 -0.368 -7.136 1.00 29.22 101 VAL A CA 1
ATOM 736 C C . VAL A 1 101 ? 59.497 -1.006 -8.514 1.00 29.22 101 VAL A C 1
ATOM 738 O O . VAL A 1 101 ? 60.646 -1.246 -8.874 1.00 29.22 101 VAL A O 1
ATOM 741 N N . CYS A 1 102 ? 58.421 -1.205 -9.280 1.00 25.41 102 CYS A N 1
ATOM 742 C CA . CYS A 1 102 ? 58.348 -1.148 -10.756 1.00 25.41 102 CYS A CA 1
ATOM 743 C C . CYS A 1 102 ? 56.957 -0.533 -11.043 1.00 25.41 102 CYS A C 1
ATOM 745 O O . CYS A 1 102 ? 55.976 -1.027 -10.491 1.00 25.41 102 CYS A O 1
ATOM 747 N N . GLU A 1 103 ? 56.782 0.671 -11.599 1.00 28.28 103 GLU A N 1
ATOM 748 C CA . GLU A 1 103 ? 57.039 1.143 -12.976 1.00 28.28 103 GLU A CA 1
ATOM 749 C C . GLU A 1 103 ? 56.476 0.216 -14.078 1.00 28.28 103 GLU A C 1
ATOM 751 O O . GLU A 1 103 ? 56.963 -0.888 -14.293 1.00 28.28 103 GLU A O 1
ATOM 756 N N . ASP A 1 104 ? 55.440 0.745 -14.745 1.00 29.75 104 ASP A N 1
ATOM 757 C CA . ASP A 1 104 ? 54.898 0.451 -16.081 1.00 29.75 104 ASP A CA 1
ATOM 758 C C . ASP A 1 104 ? 54.037 -0.803 -16.374 1.00 29.75 104 ASP A C 1
ATOM 760 O O . ASP A 1 104 ? 54.496 -1.937 -16.437 1.00 29.75 104 ASP A O 1
ATOM 764 N N . GLY A 1 105 ? 52.772 -0.526 -16.745 1.00 30.09 105 GLY A N 1
ATOM 765 C CA . GLY A 1 105 ? 52.082 -1.173 -17.874 1.00 30.09 105 GLY A CA 1
ATOM 766 C C . GLY A 1 105 ? 51.372 -2.509 -17.627 1.00 30.09 105 GLY A C 1
ATOM 767 O O . GLY A 1 105 ? 51.905 -3.572 -17.931 1.00 30.09 105 GLY A O 1
ATOM 768 N N . TYR A 1 106 ? 50.100 -2.472 -17.219 1.00 27.78 106 TYR A N 1
ATOM 769 C CA . TYR A 1 106 ? 49.216 -3.643 -17.312 1.00 27.78 106 TYR A CA 1
ATOM 770 C C . TYR A 1 106 ? 48.780 -3.892 -18.768 1.00 27.78 106 TYR A C 1
ATOM 772 O O . TYR A 1 106 ? 48.208 -2.987 -19.379 1.00 27.78 106 TYR A O 1
ATOM 780 N N . PRO A 1 107 ? 48.913 -5.114 -19.321 1.00 30.08 107 PRO A N 1
ATOM 781 C CA . PRO A 1 107 ? 48.062 -5.545 -20.415 1.00 30.08 107 PRO A CA 1
ATOM 782 C C . PRO A 1 107 ? 46.757 -6.105 -19.831 1.00 30.08 107 PRO A C 1
ATOM 784 O O . PRO A 1 107 ? 46.764 -7.042 -19.027 1.00 30.08 107 PRO A O 1
ATOM 787 N N . LEU A 1 108 ? 45.624 -5.545 -20.257 1.00 35.53 108 LEU A N 1
ATOM 788 C CA . LEU A 1 108 ? 44.305 -6.146 -20.066 1.00 35.53 108 LEU A CA 1
ATOM 789 C C . LEU A 1 108 ? 44.309 -7.557 -20.675 1.00 35.53 108 LEU A C 1
ATOM 791 O O . LEU A 1 108 ? 44.421 -7.732 -21.888 1.00 35.53 108 LEU A O 1
ATOM 795 N N . LYS A 1 109 ? 44.175 -8.590 -19.836 1.00 36.50 109 LYS A N 1
ATOM 796 C CA . LYS A 1 109 ? 43.824 -9.942 -20.289 1.00 36.50 109 LYS A CA 1
ATOM 797 C C . LYS A 1 109 ? 42.335 -9.968 -20.662 1.00 36.50 109 LYS A C 1
ATOM 799 O O . LYS A 1 109 ? 41.520 -10.520 -19.936 1.00 36.50 109 LYS A O 1
ATOM 804 N N . GLU A 1 110 ? 41.987 -9.413 -21.821 1.00 40.53 110 GLU A N 1
ATOM 805 C CA . GLU A 1 110 ? 40.641 -9.519 -22.423 1.00 40.53 110 GLU A CA 1
ATOM 806 C C . GLU A 1 110 ? 40.289 -10.951 -22.872 1.00 40.53 110 GLU A C 1
ATOM 808 O O . GLU A 1 110 ? 39.132 -11.266 -23.128 1.00 40.53 110 GLU A O 1
ATOM 813 N N . LYS A 1 111 ? 41.270 -11.860 -22.939 1.00 35.38 111 LYS A N 1
ATOM 814 C CA . LYS A 1 111 ? 41.075 -13.205 -23.501 1.00 35.38 111 LYS A CA 1
ATOM 815 C C . LYS A 1 111 ? 40.325 -14.180 -22.581 1.00 35.38 111 LYS A C 1
ATOM 817 O O . LYS A 1 111 ? 39.673 -15.079 -23.088 1.00 35.38 111 LYS A O 1
ATOM 822 N N . GLY A 1 112 ? 40.381 -13.985 -21.258 1.00 37.97 112 GLY A N 1
ATOM 823 C CA . GLY A 1 112 ? 39.664 -14.845 -20.301 1.00 37.97 112 GLY A CA 1
ATOM 824 C C . GLY A 1 112 ? 38.147 -14.653 -20.354 1.00 37.97 112 GLY A C 1
ATOM 825 O O . GLY A 1 112 ? 37.400 -15.621 -20.324 1.00 37.97 112 GLY A O 1
ATOM 826 N N . TYR A 1 113 ? 37.696 -13.414 -20.563 1.00 38.12 113 TYR A N 1
ATOM 827 C CA . TYR A 1 113 ? 36.274 -13.067 -20.564 1.00 38.12 113 TYR A CA 1
ATOM 828 C C . TYR A 1 113 ? 35.495 -13.663 -21.741 1.00 38.12 113 TYR A C 1
ATOM 830 O O . TYR A 1 113 ? 34.328 -14.008 -21.583 1.00 38.12 113 TYR A O 1
ATOM 838 N N . LEU A 1 114 ? 36.121 -13.811 -22.915 1.00 39.41 114 LEU A N 1
ATOM 839 C CA . LEU A 1 114 ? 35.474 -14.435 -24.074 1.00 39.41 114 LEU A CA 1
ATOM 840 C C . LEU A 1 114 ? 35.355 -15.957 -23.908 1.00 39.41 114 LEU A C 1
ATOM 842 O O . LEU A 1 114 ? 34.350 -16.540 -24.312 1.00 39.41 114 LEU A O 1
ATOM 846 N N . ASP A 1 115 ? 36.352 -16.594 -23.293 1.00 40.44 115 ASP A N 1
ATOM 847 C CA . ASP A 1 115 ? 36.314 -18.028 -22.999 1.00 40.44 115 ASP A CA 1
ATOM 848 C C . ASP A 1 115 ? 35.300 -18.330 -21.886 1.00 40.44 115 ASP A C 1
ATOM 850 O O . ASP A 1 115 ? 34.505 -19.257 -22.035 1.00 40.44 115 ASP A O 1
ATOM 854 N N . ASP A 1 116 ? 35.224 -17.484 -20.853 1.00 42.53 116 ASP A N 1
ATOM 855 C CA . ASP A 1 116 ? 34.192 -17.557 -19.814 1.00 42.53 116 ASP A CA 1
ATOM 856 C C . ASP A 1 116 ? 32.787 -17.281 -20.383 1.00 42.53 116 ASP A C 1
ATOM 858 O O . ASP A 1 116 ? 31.835 -17.963 -20.010 1.00 42.53 116 ASP A O 1
ATOM 862 N N . TYR A 1 117 ? 32.648 -16.361 -21.350 1.00 42.41 117 TYR A N 1
ATOM 863 C CA . TYR A 1 117 ? 31.404 -16.085 -22.089 1.00 42.41 117 TYR A CA 1
ATOM 864 C C . TYR A 1 117 ? 30.937 -17.282 -22.935 1.00 42.41 117 TYR A C 1
ATOM 866 O O . TYR A 1 117 ? 29.758 -17.650 -22.913 1.00 42.41 117 TYR A O 1
ATOM 874 N N . LEU A 1 118 ? 31.856 -17.923 -23.663 1.00 44.22 118 LEU A N 1
ATOM 875 C CA . LEU A 1 118 ? 31.567 -19.113 -24.470 1.00 44.22 118 LEU A CA 1
ATOM 876 C C . LEU A 1 118 ? 31.298 -20.349 -23.595 1.00 44.22 118 LEU A C 1
ATOM 878 O O . LEU A 1 118 ? 30.501 -21.209 -23.974 1.00 44.22 118 LEU A O 1
ATOM 882 N N . GLU A 1 119 ? 31.924 -20.434 -22.420 1.00 43.59 119 GLU A N 1
ATOM 883 C CA . GLU A 1 119 ? 31.666 -21.451 -21.397 1.00 43.59 119 GLU A CA 1
ATOM 884 C C . GLU A 1 119 ? 30.287 -21.239 -20.742 1.00 43.59 119 GLU A C 1
ATOM 886 O O . GLU A 1 119 ? 29.543 -22.203 -20.564 1.00 43.59 119 GLU A O 1
ATOM 891 N N . LEU A 1 120 ? 29.887 -19.989 -20.472 1.00 39.09 120 LEU A N 1
ATOM 892 C CA . LEU A 1 120 ? 28.548 -19.618 -19.995 1.00 39.09 120 LEU A CA 1
ATOM 893 C C . LEU A 1 120 ? 27.467 -19.995 -21.019 1.00 39.09 120 LEU A C 1
ATOM 895 O O . LEU A 1 120 ? 26.504 -20.680 -20.671 1.00 39.09 120 LEU A O 1
ATOM 899 N N . GLN A 1 121 ? 27.664 -19.652 -22.298 1.00 38.91 121 GLN A N 1
ATOM 900 C CA . GLN A 1 121 ? 26.777 -20.085 -23.386 1.00 38.91 121 GLN A CA 1
ATOM 901 C C . GLN A 1 121 ? 26.700 -21.613 -23.516 1.00 38.91 121 GLN A C 1
ATOM 903 O O . GLN A 1 121 ? 25.617 -22.150 -23.754 1.00 38.91 121 GLN A O 1
ATOM 908 N N . ARG A 1 122 ? 27.821 -22.328 -23.337 1.00 40.53 122 ARG A N 1
ATOM 909 C CA . ARG A 1 122 ? 27.846 -23.799 -23.365 1.00 40.53 122 ARG A CA 1
ATOM 910 C C . ARG A 1 122 ? 27.138 -24.419 -22.163 1.00 40.53 122 ARG A C 1
ATOM 912 O O . ARG A 1 122 ? 26.376 -25.362 -22.349 1.00 40.53 122 ARG A O 1
ATOM 919 N N . ARG A 1 123 ? 27.325 -23.909 -20.946 1.00 36.66 123 ARG A N 1
ATOM 920 C CA . ARG A 1 123 ? 26.754 -24.500 -19.717 1.00 36.66 123 ARG A CA 1
ATOM 921 C C . ARG A 1 123 ? 25.254 -24.273 -19.568 1.00 36.66 123 ARG A C 1
ATOM 923 O O . ARG A 1 123 ? 24.559 -25.133 -19.026 1.00 36.66 123 ARG A O 1
ATOM 930 N N . PHE A 1 124 ? 24.737 -23.186 -20.136 1.00 38.03 124 PHE A N 1
ATOM 931 C CA . PHE A 1 124 ? 23.297 -22.960 -20.288 1.00 38.03 124 PHE A CA 1
ATOM 932 C C . PHE A 1 124 ? 22.585 -24.078 -21.072 1.00 38.03 124 PHE A C 1
ATOM 934 O O . PHE A 1 124 ? 21.390 -24.291 -20.882 1.00 38.03 124 PHE A O 1
ATOM 941 N N . SER A 1 125 ? 23.300 -24.830 -21.916 1.00 35.16 125 SER A N 1
ATOM 942 C CA . SER A 1 125 ? 22.724 -25.941 -22.683 1.00 35.16 125 SER A CA 1
ATOM 943 C C . SER A 1 125 ? 22.526 -27.239 -21.880 1.00 35.16 125 SER A C 1
ATOM 945 O O . SER A 1 125 ? 21.909 -28.172 -22.392 1.00 35.16 125 SER A O 1
ATOM 947 N N . THR A 1 126 ? 23.004 -27.315 -20.628 1.00 32.12 126 THR A N 1
ATOM 948 C CA . THR A 1 126 ? 23.147 -28.596 -19.903 1.00 32.12 126 THR A CA 1
ATOM 949 C C . THR A 1 126 ? 22.490 -28.693 -18.518 1.00 32.12 126 THR A C 1
ATOM 951 O O . THR A 1 126 ? 22.752 -29.665 -17.815 1.00 32.12 126 THR A O 1
ATOM 954 N N . LEU A 1 127 ? 21.622 -27.767 -18.092 1.00 35.62 127 LEU A N 1
ATOM 955 C CA . LEU A 1 127 ? 21.027 -27.827 -16.742 1.00 35.62 127 LEU A CA 1
ATOM 956 C C . LEU A 1 127 ? 19.552 -28.253 -16.719 1.00 35.62 127 LEU A C 1
ATOM 958 O O . LEU A 1 127 ? 18.650 -27.551 -17.168 1.00 35.62 127 LEU A O 1
ATOM 962 N N . THR A 1 128 ? 19.337 -29.446 -16.165 1.00 34.59 128 THR A N 1
ATOM 963 C CA . THR A 1 128 ? 18.063 -30.136 -15.945 1.00 34.59 128 THR A CA 1
ATOM 964 C C . THR A 1 128 ? 17.534 -29.908 -14.531 1.00 34.59 128 THR A C 1
ATOM 966 O O . THR A 1 128 ? 18.206 -30.324 -13.593 1.00 34.59 128 THR A O 1
ATOM 969 N N . SER A 1 129 ? 16.322 -29.345 -14.409 1.00 31.31 129 SER A N 1
ATOM 970 C CA . SER A 1 129 ? 15.203 -29.832 -13.563 1.00 31.31 129 SER A CA 1
ATOM 971 C C . SER A 1 129 ? 14.206 -28.717 -13.179 1.00 31.31 129 SER A C 1
ATOM 973 O O . SER A 1 129 ? 14.038 -28.367 -12.019 1.00 31.31 129 SER A O 1
ATOM 975 N N . ALA A 1 130 ? 13.513 -28.187 -14.176 1.00 29.03 130 ALA A N 1
ATOM 976 C CA . ALA A 1 130 ? 12.050 -28.100 -14.223 1.00 29.03 130 ALA A CA 1
ATOM 977 C C . ALA A 1 130 ? 11.678 -28.702 -15.599 1.00 29.03 130 ALA A C 1
ATOM 979 O O . ALA A 1 130 ? 12.588 -29.130 -16.312 1.00 29.03 130 ALA A O 1
ATOM 980 N N . GLN A 1 131 ? 10.419 -28.802 -16.030 1.00 35.72 131 GLN A N 1
ATOM 981 C CA . GLN A 1 131 ? 10.127 -29.119 -17.447 1.00 35.72 131 GLN A CA 1
ATOM 982 C C . GLN A 1 131 ? 10.528 -27.929 -18.343 1.00 35.72 131 GLN A C 1
ATOM 984 O O . GLN A 1 131 ? 9.702 -27.253 -18.944 1.00 35.72 131 GLN A O 1
ATOM 989 N N . THR A 1 132 ? 11.821 -27.642 -18.380 1.00 37.75 132 THR A N 1
ATOM 990 C CA . THR A 1 132 ? 12.464 -26.586 -19.137 1.00 37.75 132 THR A CA 1
ATOM 991 C C . THR A 1 132 ? 12.921 -27.227 -20.434 1.00 37.75 132 THR A C 1
ATOM 993 O O . THR A 1 132 ? 13.571 -28.270 -20.419 1.00 37.75 132 THR A O 1
ATOM 996 N N . LEU A 1 133 ? 12.524 -26.637 -21.558 1.00 37.19 133 LEU A N 1
ATOM 997 C CA . LEU A 1 133 ? 12.850 -27.063 -22.918 1.00 37.19 133 LEU A CA 1
ATOM 998 C C . LEU A 1 133 ? 14.374 -27.047 -23.160 1.00 37.19 133 LEU A C 1
ATOM 1000 O O . LEU A 1 133 ? 14.901 -26.139 -23.793 1.00 37.19 133 LEU A O 1
ATOM 1004 N N . THR A 1 134 ? 15.095 -28.054 -22.673 1.00 35.44 134 THR A N 1
ATOM 1005 C CA . THR A 1 134 ? 16.519 -28.276 -22.935 1.00 35.44 134 THR A CA 1
ATOM 1006 C C . THR A 1 134 ? 16.673 -29.186 -24.151 1.00 35.44 134 THR A C 1
ATOM 1008 O O . THR A 1 134 ? 16.992 -30.366 -24.043 1.00 35.44 134 THR A O 1
ATOM 1011 N N . SER A 1 135 ? 16.451 -28.644 -25.352 1.00 33.81 135 SER A N 1
ATOM 1012 C CA . SER A 1 135 ? 17.165 -29.193 -26.511 1.00 33.81 135 SER A CA 1
ATOM 1013 C C . SER A 1 135 ? 18.455 -28.405 -26.670 1.00 33.81 135 SER A C 1
ATOM 1015 O O . SER A 1 135 ? 18.422 -27.178 -26.741 1.00 33.81 135 SER A O 1
ATOM 1017 N N . SER A 1 136 ? 19.569 -29.119 -26.773 1.00 38.31 136 SER A N 1
ATOM 1018 C CA . SER A 1 136 ? 20.932 -28.635 -27.020 1.00 38.31 136 SER A CA 1
ATOM 1019 C C . SER A 1 136 ? 21.121 -27.893 -28.353 1.00 38.31 136 SER A C 1
ATOM 1021 O O . SER A 1 136 ? 22.246 -27.620 -28.760 1.00 38.31 136 SER A O 1
ATOM 1023 N N . ASN A 1 137 ? 20.036 -27.556 -29.050 1.00 36.44 137 ASN A N 1
ATOM 1024 C CA . ASN A 1 137 ? 20.073 -26.732 -30.239 1.00 36.44 137 ASN A CA 1
ATOM 1025 C C . ASN A 1 137 ? 19.749 -25.289 -29.838 1.00 36.44 137 ASN A C 1
ATOM 1027 O O . ASN A 1 137 ? 18.624 -24.982 -29.439 1.00 36.44 137 ASN A O 1
ATOM 1031 N N . HIS A 1 138 ? 20.717 -24.389 -30.035 1.00 40.50 138 HIS A N 1
ATOM 1032 C CA . HIS A 1 138 ? 20.592 -22.923 -29.951 1.00 40.50 138 HIS A CA 1
ATOM 1033 C C . HIS A 1 138 ? 19.392 -22.327 -30.731 1.00 40.50 138 HIS A C 1
ATOM 1035 O O . HIS A 1 138 ? 19.123 -21.131 -30.651 1.00 40.50 138 HIS A O 1
ATOM 1041 N N . THR A 1 139 ? 18.641 -23.144 -31.468 1.00 44.06 139 THR A N 1
ATOM 1042 C CA . THR A 1 139 ? 17.460 -22.781 -32.246 1.00 44.06 139 THR A CA 1
ATOM 1043 C C . THR A 1 139 ? 16.160 -22.690 -31.441 1.00 44.06 139 THR A C 1
ATOM 1045 O O . THR A 1 139 ? 15.210 -22.115 -31.957 1.00 44.06 139 THR A O 1
ATOM 1048 N N . LEU A 1 140 ? 16.045 -23.216 -30.210 1.00 42.59 140 LEU A N 1
ATOM 1049 C CA . LEU A 1 140 ? 14.756 -23.160 -29.484 1.00 42.59 140 LEU A CA 1
ATOM 1050 C C . LEU A 1 140 ? 14.405 -21.759 -28.970 1.00 42.59 140 LEU A C 1
ATOM 1052 O O . LEU A 1 140 ? 13.260 -21.345 -29.110 1.00 42.59 140 LEU A O 1
ATOM 1056 N N . GLY A 1 141 ? 15.383 -21.003 -28.462 1.00 45.44 141 GLY A N 1
ATOM 1057 C CA . GLY A 1 141 ? 15.191 -19.585 -28.121 1.00 45.44 141 GLY A CA 1
ATOM 1058 C C . GLY A 1 141 ? 14.989 -18.687 -29.351 1.00 45.44 141 GLY A C 1
ATOM 1059 O O . GLY A 1 141 ? 14.453 -17.591 -29.236 1.00 45.44 141 GLY A O 1
ATOM 1060 N N . GLN A 1 142 ? 15.379 -19.169 -30.537 1.00 46.62 142 GLN A N 1
ATOM 1061 C CA . GLN A 1 142 ? 15.126 -18.520 -31.830 1.00 46.62 142 GLN A CA 1
ATOM 1062 C C . GLN A 1 142 ? 13.814 -18.980 -32.479 1.00 46.62 142 GLN A C 1
ATOM 1064 O O . GLN A 1 142 ? 13.333 -18.347 -33.421 1.00 46.62 142 GLN A O 1
ATOM 1069 N N . SER A 1 143 ? 13.217 -20.071 -31.992 1.00 54.06 143 SER A N 1
ATOM 1070 C CA . SER A 1 143 ? 11.898 -20.504 -32.425 1.00 54.06 143 SER A CA 1
ATOM 1071 C C . SER A 1 143 ? 10.890 -19.540 -31.826 1.00 54.06 143 SER A C 1
ATOM 1073 O O . SER A 1 143 ? 10.446 -19.702 -30.691 1.00 54.06 143 SER A O 1
ATOM 1075 N N . ARG A 1 144 ? 10.539 -18.520 -32.613 1.00 61.97 144 ARG A N 1
ATOM 1076 C CA . ARG A 1 144 ? 9.523 -17.501 -32.312 1.00 61.97 144 ARG A CA 1
ATOM 1077 C C . ARG A 1 144 ? 8.254 -18.090 -31.677 1.00 61.97 144 ARG A C 1
ATOM 1079 O O . ARG A 1 144 ? 7.637 -17.460 -30.831 1.00 61.97 144 ARG A O 1
ATOM 1086 N N . HIS A 1 145 ? 7.917 -19.331 -32.021 1.00 74.12 145 HIS A N 1
ATOM 1087 C CA . HIS A 1 145 ? 6.778 -20.052 -31.463 1.00 74.12 145 HIS A CA 1
ATOM 1088 C C . HIS A 1 145 ? 6.881 -20.383 -29.974 1.00 74.12 145 HIS A C 1
ATOM 1090 O O . HIS A 1 145 ? 5.852 -20.450 -29.316 1.00 74.12 145 HIS A O 1
ATOM 1096 N N . LEU A 1 146 ? 8.074 -20.614 -29.421 1.00 77.31 146 LEU A N 1
ATOM 1097 C CA . LEU A 1 146 ? 8.210 -20.924 -27.995 1.00 77.31 146 LEU A CA 1
ATOM 1098 C C . LEU A 1 146 ? 8.141 -19.675 -27.128 1.00 77.31 146 LEU A C 1
ATOM 1100 O O . LEU A 1 146 ? 7.528 -19.717 -26.065 1.00 77.31 146 LEU A O 1
ATOM 1104 N N . SER A 1 147 ? 8.717 -18.562 -27.582 1.00 80.56 147 SER A N 1
ATOM 1105 C CA . SER A 1 147 ? 8.642 -17.306 -26.835 1.00 80.56 147 SER A CA 1
ATOM 1106 C C . SER A 1 147 ? 7.219 -16.735 -26.809 1.00 80.56 147 SER A C 1
ATOM 1108 O O . SER A 1 147 ? 6.817 -16.111 -25.831 1.00 80.56 147 SER A O 1
ATOM 1110 N N . GLU A 1 148 ? 6.410 -17.039 -27.827 1.00 84.88 148 GLU A N 1
ATOM 1111 C CA . GLU A 1 148 ? 4.966 -16.781 -27.843 1.00 84.88 148 GLU A CA 1
ATOM 1112 C C . GLU A 1 148 ? 4.189 -17.580 -26.778 1.00 84.88 148 GLU A C 1
ATOM 1114 O O . GLU A 1 148 ? 3.081 -17.188 -26.428 1.00 84.88 148 GLU A O 1
ATOM 1119 N N . LEU A 1 149 ? 4.729 -18.672 -26.229 1.00 86.88 149 LEU A N 1
ATOM 1120 C CA . LEU A 1 149 ? 4.066 -19.446 -25.167 1.00 86.88 149 LEU A CA 1
ATOM 1121 C C . LEU A 1 149 ? 4.396 -18.943 -23.755 1.00 86.88 149 LEU A C 1
ATOM 1123 O O . LEU A 1 149 ? 3.873 -19.483 -22.779 1.00 86.88 149 LEU A O 1
ATOM 1127 N N . LEU A 1 150 ? 5.272 -17.943 -23.631 1.00 87.75 150 LEU A N 1
ATOM 1128 C CA . LEU A 1 150 ? 5.703 -17.407 -22.346 1.00 87.75 150 LEU A CA 1
ATOM 1129 C C . LEU A 1 150 ? 4.736 -16.330 -21.864 1.00 87.75 150 LEU A C 1
ATOM 1131 O O . LEU A 1 150 ? 4.636 -15.266 -22.469 1.00 87.75 150 LEU A O 1
ATOM 1135 N N . HIS A 1 151 ? 4.064 -16.613 -20.747 1.00 90.69 151 HIS A N 1
ATOM 1136 C CA . HIS A 1 151 ? 3.138 -15.688 -20.083 1.00 90.69 151 HIS A CA 1
ATOM 1137 C C . HIS A 1 151 ? 3.641 -15.200 -18.719 1.00 90.69 151 HIS A C 1
ATOM 1139 O O . HIS A 1 151 ? 3.179 -14.175 -18.221 1.00 90.69 151 HIS A O 1
ATOM 1145 N N . TYR A 1 152 ? 4.581 -15.925 -18.112 1.00 91.69 152 TYR A N 1
ATOM 1146 C CA . TYR A 1 152 ? 5.074 -15.673 -16.763 1.00 91.69 152 TYR A CA 1
ATOM 1147 C C . TYR A 1 152 ? 6.597 -15.728 -16.734 1.00 91.69 152 TYR A C 1
ATOM 1149 O O . TYR A 1 152 ? 7.195 -16.654 -17.290 1.00 91.69 152 TYR A O 1
ATOM 1157 N N . PHE A 1 153 ? 7.195 -14.753 -16.059 1.00 90.88 153 PHE A N 1
ATOM 1158 C CA . PHE A 1 153 ? 8.625 -14.665 -15.837 1.00 90.88 153 PHE A CA 1
ATOM 1159 C C . PHE A 1 153 ? 8.925 -14.453 -14.355 1.00 90.88 153 PHE A C 1
ATOM 1161 O O . PHE A 1 153 ? 8.338 -13.571 -13.729 1.00 90.88 153 PHE A O 1
ATOM 1168 N N . GLU A 1 154 ? 9.861 -15.229 -13.812 1.00 89.88 154 GLU A N 1
ATOM 1169 C CA . GLU A 1 154 ? 10.289 -15.097 -12.423 1.00 89.88 154 GLU A CA 1
ATOM 1170 C C . GLU A 1 154 ? 11.803 -15.197 -12.262 1.00 89.88 154 GLU A C 1
ATOM 1172 O O . GLU A 1 154 ? 12.437 -16.127 -12.769 1.00 89.88 154 GLU A O 1
ATOM 1177 N N . ASN A 1 155 ? 12.357 -14.264 -11.489 1.00 87.81 155 ASN A N 1
ATOM 1178 C CA . ASN A 1 155 ? 13.717 -14.310 -10.991 1.00 87.81 155 ASN A CA 1
ATOM 1179 C C . ASN A 1 155 ? 13.765 -14.030 -9.485 1.00 87.81 155 ASN A C 1
ATOM 1181 O O . ASN A 1 155 ? 13.276 -12.999 -9.040 1.00 87.81 155 ASN A O 1
ATOM 1185 N N . ARG A 1 156 ? 14.391 -14.933 -8.719 1.00 79.00 156 ARG A N 1
ATOM 1186 C CA . ARG A 1 156 ? 14.432 -14.888 -7.246 1.00 79.00 156 ARG A CA 1
ATOM 1187 C C . ARG A 1 156 ? 15.794 -14.556 -6.638 1.00 79.00 156 ARG A C 1
ATOM 1189 O O . ARG A 1 156 ? 15.906 -14.598 -5.421 1.00 79.00 156 ARG A O 1
ATOM 1196 N N . LEU A 1 157 ? 16.823 -14.298 -7.457 1.00 74.56 157 LEU A N 1
ATOM 1197 C CA . LEU A 1 157 ? 18.228 -14.194 -7.007 1.00 74.56 157 LEU A CA 1
ATOM 1198 C C . LEU A 1 157 ? 18.608 -15.262 -5.967 1.00 74.56 157 LEU A C 1
ATOM 1200 O O . LEU A 1 157 ? 19.308 -15.015 -4.986 1.00 74.56 157 LEU A O 1
ATOM 1204 N N . ALA A 1 158 ? 18.108 -16.466 -6.195 1.00 67.50 158 ALA A N 1
ATOM 1205 C CA . ALA A 1 158 ? 18.372 -17.634 -5.390 1.00 67.50 158 ALA A CA 1
ATOM 1206 C C . ALA A 1 158 ? 18.820 -18.745 -6.331 1.00 67.50 158 ALA A C 1
ATOM 1208 O O . ALA A 1 158 ? 18.380 -18.810 -7.489 1.00 67.50 158 ALA A O 1
ATOM 1209 N N . ASP A 1 159 ? 19.687 -19.621 -5.837 1.00 58.53 159 ASP A N 1
ATOM 1210 C CA . ASP A 1 159 ? 20.011 -20.835 -6.569 1.00 58.53 159 ASP A CA 1
ATOM 1211 C C . ASP A 1 159 ? 18.772 -21.753 -6.677 1.00 58.53 159 ASP A C 1
ATOM 1213 O O . ASP A 1 159 ? 17.697 -21.499 -6.125 1.00 58.53 159 ASP A O 1
ATOM 1217 N N . TYR A 1 160 ? 18.905 -22.867 -7.396 1.00 56.25 160 TYR A N 1
ATOM 1218 C CA . TYR A 1 160 ? 17.820 -23.847 -7.534 1.00 56.25 160 TYR A CA 1
ATOM 1219 C C . TYR A 1 160 ? 17.420 -24.526 -6.208 1.00 56.25 160 TYR A C 1
ATOM 1221 O O . TYR A 1 160 ? 16.409 -25.227 -6.172 1.00 56.25 160 TYR A O 1
ATOM 1229 N N . LYS A 1 161 ? 18.201 -24.352 -5.133 1.00 55.69 161 LYS A N 1
ATOM 1230 C CA . LYS A 1 161 ? 17.904 -24.841 -3.780 1.00 55.69 161 LYS A CA 1
ATOM 1231 C C . LYS A 1 161 ? 17.231 -23.778 -2.910 1.00 55.69 161 LYS A C 1
ATOM 1233 O O . LYS A 1 161 ? 16.869 -24.082 -1.776 1.00 55.69 161 LYS A O 1
ATOM 1238 N N . GLY A 1 162 ? 17.043 -22.561 -3.423 1.00 60.56 162 GLY A N 1
ATOM 1239 C CA . GLY A 1 162 ? 16.499 -21.438 -2.665 1.00 60.56 162 GLY A CA 1
ATOM 1240 C C . GLY A 1 162 ? 17.525 -20.762 -1.755 1.00 60.56 162 GLY A C 1
ATOM 1241 O O . GLY A 1 162 ? 17.142 -19.946 -0.920 1.00 60.56 162 GLY A O 1
ATOM 1242 N N . SER A 1 163 ? 18.816 -21.078 -1.889 1.00 65.50 163 SER A N 1
ATOM 1243 C CA . SER A 1 163 ? 19.872 -20.356 -1.190 1.00 65.50 163 SER A CA 1
ATOM 1244 C C . SER A 1 163 ? 20.006 -18.964 -1.797 1.00 65.50 163 SER A C 1
ATOM 1246 O O . SER A 1 163 ? 20.224 -18.824 -3.002 1.00 65.50 163 SER A O 1
ATOM 1248 N N . SER A 1 164 ? 19.845 -17.940 -0.954 1.00 67.38 164 SER A N 1
ATOM 1249 C CA . SER A 1 164 ? 20.029 -16.545 -1.351 1.00 67.38 164 SER A CA 1
ATOM 1250 C C . SER A 1 164 ? 21.428 -16.343 -1.919 1.00 67.38 164 SER A C 1
ATOM 1252 O O . SER A 1 164 ? 22.418 -16.763 -1.320 1.00 67.38 164 SER A O 1
ATOM 1254 N N . LEU A 1 165 ? 21.499 -15.675 -3.065 1.00 64.88 165 LEU A N 1
ATOM 1255 C CA . LEU A 1 165 ? 22.756 -15.300 -3.697 1.00 64.88 165 LEU A CA 1
ATOM 1256 C C . LEU A 1 165 ? 23.284 -13.941 -3.188 1.00 64.88 165 LEU A C 1
ATOM 1258 O O . LEU A 1 165 ? 24.343 -13.489 -3.608 1.00 64.88 165 LEU A O 1
ATOM 1262 N N . GLN A 1 166 ? 22.576 -13.302 -2.247 1.00 62.19 166 GLN A N 1
ATOM 1263 C CA . GLN A 1 166 ? 22.796 -11.924 -1.777 1.00 62.19 166 GLN A CA 1
ATOM 1264 C C . GLN A 1 166 ? 24.106 -11.698 -0.986 1.00 62.19 166 GLN A C 1
ATOM 1266 O O . GLN A 1 166 ? 24.393 -10.575 -0.591 1.00 62.19 166 GLN A O 1
ATOM 1271 N N . GLY A 1 167 ? 24.918 -12.733 -0.761 1.00 61.56 167 GLY A N 1
ATOM 1272 C CA . GLY A 1 167 ? 26.206 -12.638 -0.057 1.00 61.56 167 GLY A CA 1
ATOM 1273 C C . GLY A 1 167 ? 27.380 -13.278 -0.796 1.00 61.56 167 GLY A C 1
ATOM 1274 O O . GLY A 1 167 ? 28.450 -13.424 -0.213 1.00 61.56 167 GLY A O 1
ATOM 1275 N N . ASP A 1 168 ? 27.189 -13.699 -2.047 1.00 59.38 168 ASP A N 1
ATOM 1276 C CA . ASP A 1 168 ? 28.252 -14.338 -2.818 1.00 59.38 168 ASP A CA 1
ATOM 1277 C C . ASP A 1 168 ? 29.220 -13.247 -3.324 1.00 59.38 168 ASP A C 1
ATOM 1279 O O . ASP A 1 168 ? 28.849 -12.395 -4.132 1.00 59.38 168 ASP A O 1
ATOM 1283 N N . GLU A 1 169 ? 30.488 -13.260 -2.890 1.00 50.28 169 GLU A N 1
ATOM 1284 C CA . GLU A 1 169 ? 31.535 -12.328 -3.377 1.00 50.28 169 GLU A CA 1
ATOM 1285 C C . GLU A 1 169 ? 31.737 -12.410 -4.911 1.00 50.28 169 GLU A C 1
ATOM 1287 O O . GLU A 1 169 ? 32.392 -11.569 -5.531 1.00 50.28 169 GLU A O 1
ATOM 1292 N N . VAL A 1 170 ? 31.144 -13.432 -5.535 1.00 52.88 170 VAL A N 1
ATOM 1293 C CA . VAL A 1 170 ? 31.114 -13.708 -6.974 1.00 52.88 170 VAL A CA 1
ATOM 1294 C C . VAL A 1 170 ? 30.188 -12.754 -7.748 1.00 52.88 170 VAL A C 1
ATOM 1296 O O . VAL A 1 170 ? 30.288 -12.690 -8.975 1.00 52.88 170 VAL A O 1
ATOM 1299 N N . PHE A 1 171 ? 29.364 -11.931 -7.083 1.00 56.91 171 PHE A N 1
ATOM 1300 C CA . PHE A 1 171 ? 28.625 -10.821 -7.716 1.00 56.91 171 PHE A CA 1
ATOM 1301 C C . PHE A 1 171 ? 29.543 -9.634 -8.048 1.00 56.91 171 PHE A C 1
ATOM 1303 O O . PHE A 1 171 ? 29.300 -8.479 -7.706 1.00 56.91 171 PHE A O 1
ATOM 1310 N N . GLN A 1 172 ? 30.626 -9.922 -8.767 1.00 64.19 172 GLN A N 1
ATOM 1311 C CA . GLN A 1 172 ? 31.412 -8.912 -9.456 1.00 64.19 172 GLN A CA 1
ATOM 1312 C C . GLN A 1 172 ? 30.532 -8.247 -10.527 1.00 64.19 172 GLN A C 1
ATOM 1314 O O . GLN A 1 172 ? 29.707 -8.899 -11.169 1.00 64.19 172 GLN A O 1
ATOM 1319 N N . ARG A 1 173 ? 30.722 -6.942 -10.752 1.00 69.44 173 ARG A N 1
ATOM 1320 C CA . ARG A 1 173 ? 29.860 -6.122 -11.630 1.00 69.44 173 ARG A CA 1
ATOM 1321 C C . ARG A 1 173 ? 29.664 -6.699 -13.042 1.00 69.44 173 ARG A C 1
ATOM 1323 O O . ARG A 1 173 ? 28.568 -6.630 -13.591 1.00 69.44 173 ARG A O 1
ATOM 1330 N N . GLY A 1 174 ? 30.712 -7.286 -13.627 1.00 76.69 174 GLY A N 1
ATOM 1331 C CA . GLY A 1 174 ? 30.699 -7.799 -15.006 1.00 76.69 174 GLY A CA 1
ATOM 1332 C C . GLY A 1 174 ? 29.691 -8.937 -15.248 1.00 76.69 174 GLY A C 1
ATOM 1333 O O . GLY A 1 174 ? 28.826 -8.807 -16.122 1.00 76.69 174 GLY A O 1
ATOM 1334 N N . PRO A 1 175 ? 29.760 -10.043 -14.483 1.00 78.44 175 PRO A N 1
ATOM 1335 C CA . PRO A 1 175 ? 28.770 -11.117 -14.543 1.00 78.44 175 PRO A CA 1
ATOM 1336 C C . PRO A 1 175 ? 27.319 -10.649 -14.361 1.00 78.44 175 PRO A C 1
ATOM 1338 O O . PRO A 1 175 ? 26.448 -11.100 -15.105 1.00 78.44 175 PRO A O 1
ATOM 1341 N N . VAL A 1 176 ? 27.059 -9.714 -13.437 1.00 79.19 176 VAL A N 1
ATOM 1342 C CA . VAL A 1 176 ? 25.705 -9.191 -13.167 1.00 79.19 176 VAL A CA 1
ATOM 1343 C C . VAL A 1 176 ? 25.143 -8.429 -14.363 1.00 79.19 176 VAL A C 1
ATOM 1345 O O . VAL A 1 176 ? 24.015 -8.687 -14.778 1.00 79.19 176 VAL A O 1
ATOM 1348 N N . ALA A 1 177 ? 25.941 -7.555 -14.981 1.00 83.19 177 ALA A N 1
ATOM 1349 C CA . ALA A 1 177 ? 25.521 -6.823 -16.176 1.00 83.19 177 ALA A CA 1
ATOM 1350 C C . ALA A 1 177 ? 25.186 -7.769 -17.338 1.00 83.19 177 ALA A C 1
ATOM 1352 O O . ALA A 1 177 ? 24.149 -7.634 -17.987 1.00 83.19 177 ALA A O 1
ATOM 1353 N N . THR A 1 178 ? 26.030 -8.782 -17.556 1.00 83.12 178 THR A N 1
ATOM 1354 C CA . THR A 1 178 ? 25.792 -9.800 -18.593 1.00 83.12 178 THR A CA 1
ATOM 1355 C C . THR A 1 178 ? 24.509 -10.578 -18.309 1.00 83.12 178 THR A C 1
ATOM 1357 O O . THR A 1 178 ? 23.699 -10.812 -19.208 1.00 83.12 178 THR A O 1
ATOM 1360 N N . TYR A 1 179 ? 24.301 -10.958 -17.049 1.00 83.50 179 TYR A N 1
ATOM 1361 C CA . TYR A 1 179 ? 23.098 -11.641 -16.602 1.00 83.50 179 TYR A CA 1
ATOM 1362 C C . TYR A 1 179 ? 21.838 -10.805 -16.864 1.00 83.50 179 TYR A C 1
ATOM 1364 O O . TYR A 1 179 ? 20.902 -11.296 -17.496 1.00 83.50 179 TYR A O 1
ATOM 1372 N N . PHE A 1 180 ? 21.828 -9.535 -16.464 1.00 86.62 180 PHE A N 1
ATOM 1373 C CA . PHE A 1 180 ? 20.714 -8.623 -16.711 1.00 86.62 180 PHE A CA 1
ATOM 1374 C C . PHE A 1 180 ? 20.439 -8.395 -18.192 1.00 86.62 180 PHE A C 1
ATOM 1376 O O . PHE A 1 180 ? 19.280 -8.418 -18.607 1.00 86.62 180 PHE A O 1
ATOM 1383 N N . GLN A 1 181 ? 21.479 -8.248 -19.010 1.00 86.88 181 GLN A N 1
ATOM 1384 C CA . GLN A 1 181 ? 21.320 -8.130 -20.454 1.00 86.88 181 GLN A CA 1
ATOM 1385 C C . GLN A 1 181 ? 20.633 -9.369 -21.049 1.00 86.88 181 GLN A C 1
ATOM 1387 O O . GLN A 1 181 ? 19.713 -9.237 -21.862 1.00 86.88 181 GLN A O 1
ATOM 1392 N N . LEU A 1 182 ? 21.049 -10.574 -20.642 1.00 85.50 182 LEU A N 1
ATOM 1393 C CA . LEU A 1 182 ? 20.429 -11.824 -21.090 1.00 85.50 182 LEU A CA 1
ATOM 1394 C C . LEU A 1 182 ? 18.980 -11.935 -20.603 1.00 85.50 182 LEU A C 1
ATOM 1396 O O . LEU A 1 182 ? 18.099 -12.293 -21.386 1.00 85.50 182 LEU A O 1
ATOM 1400 N N . LEU A 1 183 ? 18.728 -11.592 -19.338 1.00 87.44 183 LEU A N 1
ATOM 1401 C CA . LEU A 1 183 ? 17.401 -11.622 -18.731 1.00 87.44 183 LEU A CA 1
ATOM 1402 C C . LEU A 1 183 ? 16.430 -10.695 -19.466 1.00 87.44 183 LEU A C 1
ATOM 1404 O O . LEU A 1 183 ? 15.370 -11.134 -19.912 1.00 87.44 183 LEU A O 1
ATOM 1408 N N . ALA A 1 184 ? 16.826 -9.438 -19.668 1.00 88.94 184 ALA A N 1
ATOM 1409 C CA . ALA A 1 184 ? 16.055 -8.466 -20.430 1.00 88.94 184 ALA A CA 1
ATOM 1410 C C . ALA A 1 184 ? 15.822 -8.948 -21.867 1.00 88.94 184 ALA A C 1
ATOM 1412 O O . ALA A 1 184 ? 14.703 -8.865 -22.365 1.00 88.94 184 ALA A O 1
ATOM 1413 N N . GLY A 1 185 ? 16.841 -9.524 -22.515 1.00 87.00 185 GLY A N 1
ATOM 1414 C CA . GLY A 1 185 ? 16.712 -10.114 -23.846 1.00 87.00 185 GLY A CA 1
ATOM 1415 C C . GLY A 1 185 ? 15.636 -11.201 -23.917 1.00 87.00 185 GLY A C 1
ATOM 1416 O O . GLY A 1 185 ? 14.820 -11.191 -24.836 1.00 87.00 185 GLY A O 1
ATOM 1417 N N . LEU A 1 186 ? 15.584 -12.102 -22.932 1.00 86.69 186 LEU A N 1
ATOM 1418 C CA . LEU A 1 186 ? 14.565 -13.154 -22.865 1.00 86.69 186 LEU A CA 1
ATOM 1419 C C . LEU A 1 186 ? 13.156 -12.585 -22.687 1.00 86.69 186 LEU A C 1
ATOM 1421 O O . LEU A 1 186 ? 12.246 -12.991 -23.411 1.00 86.69 186 LEU A O 1
A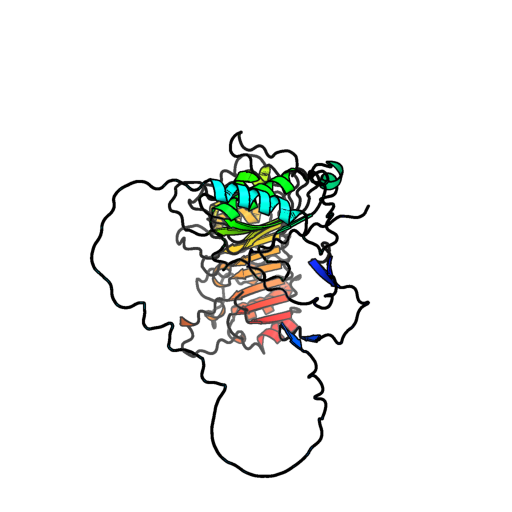TOM 1425 N N . ILE A 1 187 ? 12.977 -11.627 -21.773 1.00 88.44 187 ILE A N 1
ATOM 1426 C CA . ILE A 1 187 ? 11.672 -10.987 -21.556 1.00 88.44 187 ILE A CA 1
ATOM 1427 C C . ILE A 1 187 ? 11.238 -10.247 -22.829 1.00 88.44 187 ILE A C 1
ATOM 1429 O O . ILE A 1 187 ? 10.100 -10.376 -23.273 1.00 88.44 187 ILE A O 1
ATOM 1433 N N . LEU A 1 188 ? 12.158 -9.530 -23.479 1.00 86.88 188 LEU A N 1
ATOM 1434 C CA . LEU A 1 188 ? 11.873 -8.789 -24.705 1.00 86.88 188 LEU A CA 1
ATOM 1435 C C . LEU A 1 188 ? 11.529 -9.691 -25.900 1.00 86.88 188 LEU A C 1
ATOM 1437 O O . LEU A 1 188 ? 10.883 -9.219 -26.836 1.00 86.88 188 LEU A O 1
ATOM 1441 N N . LEU A 1 189 ? 11.927 -10.964 -25.886 1.00 87.12 189 LEU A N 1
ATOM 1442 C CA . LEU A 1 189 ? 11.553 -11.947 -26.904 1.00 87.12 189 LEU A CA 1
ATOM 1443 C C . LEU A 1 189 ? 10.182 -12.590 -26.654 1.00 87.12 189 LEU A C 1
ATOM 1445 O O . LEU A 1 189 ? 9.682 -13.266 -27.555 1.00 87.12 189 LEU A O 1
ATOM 1449 N N . ALA A 1 190 ? 9.575 -12.387 -25.480 1.00 89.88 190 ALA A N 1
ATOM 1450 C CA . ALA A 1 190 ? 8.314 -12.989 -25.052 1.00 89.88 190 ALA A CA 1
ATOM 1451 C C . ALA A 1 190 ? 7.124 -12.017 -25.222 1.00 89.88 190 ALA A C 1
ATOM 1453 O O . ALA A 1 190 ? 6.756 -11.325 -24.275 1.00 89.88 190 ALA A O 1
ATOM 1454 N N . PRO A 1 191 ? 6.468 -11.950 -26.400 1.00 89.19 191 PRO A N 1
ATOM 1455 C CA . PRO A 1 191 ? 5.422 -10.956 -26.677 1.00 89.19 191 PRO A CA 1
ATOM 1456 C C . PRO A 1 191 ? 4.116 -11.164 -25.897 1.00 89.19 191 PRO A C 1
ATOM 1458 O O . PRO A 1 191 ? 3.222 -10.317 -25.947 1.00 89.19 191 PRO A O 1
ATOM 1461 N N . ASN A 1 192 ? 3.967 -12.321 -25.249 1.00 91.38 192 ASN A N 1
ATOM 1462 C CA . ASN A 1 192 ? 2.765 -12.711 -24.520 1.00 91.38 192 ASN A CA 1
ATOM 1463 C C . ASN A 1 192 ? 2.950 -12.697 -23.003 1.00 91.38 192 ASN A C 1
ATOM 1465 O O . ASN A 1 192 ? 2.073 -13.179 -22.291 1.00 91.38 192 ASN A O 1
ATOM 1469 N N . VAL A 1 193 ? 4.053 -12.123 -22.512 1.00 93.12 193 VAL A N 1
ATOM 1470 C CA . VAL A 1 193 ? 4.290 -12.008 -21.078 1.00 93.12 193 VAL A CA 1
ATOM 1471 C C . VAL A 1 193 ? 3.220 -11.117 -20.443 1.00 93.12 193 VAL A C 1
ATOM 1473 O O . VAL A 1 193 ? 2.980 -9.983 -20.861 1.00 93.12 193 VAL A O 1
ATOM 1476 N N . GLU A 1 194 ? 2.565 -11.666 -19.427 1.00 95.88 194 GLU A N 1
ATOM 1477 C CA . GLU A 1 194 ? 1.512 -11.016 -18.645 1.00 95.88 194 GLU A CA 1
ATOM 1478 C C . GLU A 1 194 ? 1.967 -10.765 -17.204 1.00 95.88 194 GLU A C 1
ATOM 1480 O O . GLU A 1 194 ? 1.476 -9.840 -16.556 1.00 95.88 194 GLU A O 1
ATOM 1485 N N . HIS A 1 195 ? 2.931 -11.549 -16.718 1.00 96.00 195 HIS A N 1
ATOM 1486 C CA . HIS A 1 195 ? 3.426 -11.498 -15.349 1.00 96.00 195 HIS A CA 1
ATOM 1487 C C . HIS A 1 195 ? 4.950 -11.492 -15.319 1.00 96.00 195 HIS A C 1
ATOM 1489 O O . HIS A 1 195 ? 5.594 -12.365 -15.905 1.00 96.00 195 HIS A O 1
ATOM 1495 N N . ILE A 1 196 ? 5.514 -10.541 -14.586 1.00 94.31 196 ILE A N 1
ATOM 1496 C CA . ILE A 1 196 ? 6.944 -10.449 -14.315 1.00 94.31 196 ILE A CA 1
ATOM 1497 C C . ILE A 1 196 ? 7.130 -10.318 -12.801 1.00 94.31 196 ILE A C 1
ATOM 1499 O O . ILE A 1 196 ? 6.548 -9.430 -12.183 1.00 94.31 196 ILE A O 1
ATOM 1503 N N . CYS A 1 197 ? 7.939 -11.198 -12.217 1.00 94.25 197 CYS A N 1
ATOM 1504 C CA . CYS A 1 197 ? 8.382 -11.154 -10.827 1.00 94.25 197 CYS A CA 1
ATOM 1505 C C . CYS A 1 197 ? 9.911 -11.155 -10.809 1.00 94.25 197 CYS A C 1
ATOM 1507 O O . CYS A 1 197 ? 10.533 -12.117 -11.251 1.00 94.25 197 CYS A O 1
ATOM 1509 N N . LEU A 1 198 ? 10.533 -10.071 -10.368 1.00 91.88 198 LEU A N 1
ATOM 1510 C CA . LEU A 1 198 ? 11.977 -9.897 -10.458 1.00 91.88 198 LEU A CA 1
ATOM 1511 C C . LEU A 1 198 ? 12.529 -9.431 -9.125 1.00 91.88 198 LEU A C 1
ATOM 1513 O O . LEU A 1 198 ? 12.030 -8.469 -8.550 1.00 91.88 198 LEU A O 1
ATOM 1517 N N . VAL A 1 199 ? 13.607 -10.067 -8.689 1.00 88.25 199 VAL A N 1
ATOM 1518 C CA . VAL A 1 199 ? 14.517 -9.508 -7.695 1.00 88.25 199 VAL A CA 1
ATOM 1519 C C . VAL A 1 199 ? 15.754 -9.020 -8.445 1.00 88.25 199 VAL A C 1
ATOM 1521 O O . VAL A 1 199 ? 16.319 -9.758 -9.249 1.00 88.25 199 VAL A O 1
ATOM 1524 N N . SER A 1 200 ? 16.156 -7.773 -8.226 1.00 85.94 200 SER A N 1
ATOM 1525 C CA . SER A 1 200 ? 17.247 -7.138 -8.961 1.00 85.94 200 SER A CA 1
ATOM 1526 C C . SER A 1 200 ? 18.280 -6.536 -8.014 1.00 85.94 200 SER A C 1
ATOM 1528 O O . SER A 1 200 ? 17.923 -5.773 -7.118 1.00 85.94 200 SER A O 1
ATOM 1530 N N . LEU A 1 201 ? 19.555 -6.886 -8.212 1.00 84.38 201 LEU A N 1
ATOM 1531 C CA . LEU A 1 201 ? 20.705 -6.247 -7.560 1.00 84.38 201 LEU A CA 1
ATOM 1532 C C . LEU A 1 201 ? 21.169 -5.083 -8.430 1.00 84.38 201 LEU A C 1
ATOM 1534 O O . LEU A 1 201 ? 21.903 -5.271 -9.398 1.00 84.38 201 LEU A O 1
ATOM 1538 N N . GLU A 1 202 ? 20.688 -3.894 -8.113 1.00 83.00 202 GLU A N 1
ATOM 1539 C CA . GLU A 1 202 ? 20.966 -2.691 -8.880 1.00 83.00 202 GLU A CA 1
ATOM 1540 C C . GLU A 1 202 ? 22.225 -1.994 -8.341 1.00 83.00 202 GLU A C 1
ATOM 1542 O O . GLU A 1 202 ? 22.416 -1.826 -7.131 1.00 83.00 202 GLU A O 1
ATOM 1547 N N . HIS A 1 203 ? 23.070 -1.546 -9.265 1.00 79.38 203 HIS A N 1
ATOM 1548 C CA . HIS A 1 203 ? 24.196 -0.651 -9.012 1.00 79.38 203 HIS A CA 1
ATOM 1549 C C . HIS A 1 203 ? 24.088 0.564 -9.939 1.00 79.38 203 HIS A C 1
ATOM 1551 O O . HIS A 1 203 ? 23.402 0.511 -10.959 1.00 79.38 203 HIS A O 1
ATOM 1557 N N . ASP A 1 204 ? 24.800 1.644 -9.621 1.00 72.75 204 ASP A N 1
ATOM 1558 C CA . ASP A 1 204 ? 24.772 2.895 -10.396 1.00 72.75 204 ASP A CA 1
ATOM 1559 C C . ASP A 1 204 ? 24.998 2.687 -11.902 1.00 72.75 204 ASP A C 1
ATOM 1561 O O . ASP A 1 204 ? 24.356 3.325 -12.736 1.00 72.75 204 ASP A O 1
ATOM 1565 N N . ASP A 1 205 ? 25.906 1.771 -12.248 1.00 76.81 205 ASP A N 1
ATOM 1566 C CA . ASP A 1 205 ? 26.333 1.452 -13.609 1.00 76.81 205 ASP A CA 1
ATOM 1567 C C . ASP A 1 205 ? 25.687 0.181 -14.184 1.00 76.81 205 ASP A C 1
ATOM 1569 O O . ASP A 1 205 ? 25.738 -0.039 -15.396 1.00 76.81 205 ASP A O 1
ATOM 1573 N N . VAL A 1 206 ? 25.071 -0.655 -13.344 1.00 82.25 206 VAL A N 1
ATOM 1574 C CA . VAL A 1 206 ? 24.522 -1.956 -13.742 1.00 82.25 206 VAL A CA 1
ATOM 1575 C C . VAL A 1 206 ? 23.068 -2.053 -13.324 1.00 82.25 206 VAL A C 1
ATOM 1577 O O . VAL A 1 206 ? 22.758 -2.179 -12.141 1.00 82.25 206 VAL A O 1
ATOM 1580 N N . SER A 1 207 ? 22.183 -2.052 -14.321 1.00 84.75 207 SER A N 1
ATOM 1581 C CA . SER A 1 207 ? 20.748 -2.127 -14.094 1.00 84.75 207 SER A CA 1
ATOM 1582 C C . SER A 1 207 ? 20.044 -3.054 -15.067 1.00 84.75 207 SER A C 1
ATOM 1584 O O . SER A 1 207 ? 20.317 -3.039 -16.265 1.00 84.75 207 SER A O 1
ATOM 1586 N N . LEU A 1 208 ? 19.089 -3.842 -14.573 1.00 87.12 208 LEU A N 1
ATOM 1587 C CA . LEU A 1 208 ? 18.230 -4.639 -15.447 1.00 87.12 208 LEU A CA 1
ATOM 1588 C C . LEU A 1 208 ? 17.378 -3.741 -16.347 1.00 87.12 208 LEU A C 1
ATOM 1590 O O . LEU A 1 208 ? 17.153 -4.026 -17.528 1.00 87.12 208 LEU A O 1
ATOM 1594 N N . TRP A 1 209 ? 16.924 -2.626 -15.788 1.00 86.38 209 TRP A N 1
ATOM 1595 C CA . TRP A 1 209 ? 15.958 -1.745 -16.420 1.00 86.38 209 TRP A CA 1
ATOM 1596 C C . TRP A 1 209 ? 16.553 -0.959 -17.583 1.00 86.38 209 TRP A C 1
ATOM 1598 O O . TRP A 1 209 ? 15.822 -0.648 -18.515 1.00 86.38 209 TRP A O 1
ATOM 1608 N N . THR A 1 210 ? 17.865 -0.712 -17.607 1.00 84.25 210 THR A N 1
ATOM 1609 C CA . THR A 1 210 ? 18.535 -0.072 -18.757 1.00 84.25 210 THR A CA 1
ATOM 1610 C C . THR A 1 210 ? 18.574 -0.967 -19.995 1.00 84.25 210 THR A C 1
ATOM 1612 O O . THR A 1 210 ? 18.661 -0.465 -21.113 1.00 84.25 210 THR A O 1
ATOM 1615 N N . HIS A 1 211 ? 18.493 -2.288 -19.819 1.00 84.12 211 HIS A N 1
ATOM 1616 C CA . HIS A 1 211 ? 18.388 -3.242 -20.923 1.00 84.12 211 HIS A CA 1
ATOM 1617 C C . HIS A 1 211 ? 16.937 -3.511 -21.328 1.00 84.12 211 HIS A C 1
ATOM 1619 O O . HIS A 1 211 ? 16.668 -3.888 -22.469 1.00 84.12 211 HIS A O 1
ATOM 1625 N N . PHE A 1 212 ? 16.010 -3.337 -20.389 1.00 80.25 212 PHE A N 1
ATOM 1626 C CA . PHE A 1 212 ? 14.586 -3.566 -20.596 1.00 80.25 212 PHE A CA 1
ATOM 1627 C C . PHE A 1 212 ? 13.865 -2.350 -21.201 1.00 80.25 212 PHE A C 1
ATOM 1629 O O . PHE A 1 212 ? 12.974 -2.509 -22.036 1.00 80.25 212 PHE A O 1
ATOM 1636 N N . LEU A 1 213 ? 14.267 -1.141 -20.806 1.00 79.75 213 LEU A N 1
ATOM 1637 C CA . LEU A 1 213 ? 13.690 0.136 -21.217 1.00 79.75 213 LEU A CA 1
ATOM 1638 C C . LEU A 1 213 ? 14.635 0.814 -22.223 1.00 79.75 213 LEU A C 1
ATOM 1640 O O . LEU A 1 213 ? 15.817 0.998 -21.939 1.00 79.75 213 LEU A O 1
ATOM 1644 N N . ASP A 1 214 ? 14.144 1.176 -23.416 1.00 69.50 214 ASP A N 1
ATOM 1645 C CA . ASP A 1 214 ? 14.966 1.895 -24.401 1.00 69.50 214 ASP A CA 1
ATOM 1646 C C . ASP A 1 214 ? 15.095 3.371 -24.006 1.00 69.50 214 ASP A C 1
ATOM 1648 O O . ASP A 1 214 ? 14.235 4.206 -24.299 1.00 69.50 214 ASP A O 1
ATOM 1652 N N . MET A 1 215 ? 16.200 3.682 -23.333 1.00 65.81 215 MET A N 1
ATOM 1653 C CA . MET A 1 215 ? 16.494 5.024 -22.832 1.00 65.81 215 MET A CA 1
ATOM 1654 C C . MET A 1 215 ? 16.961 5.994 -23.932 1.00 65.81 215 MET A C 1
ATOM 1656 O O . MET A 1 215 ? 17.045 7.196 -23.693 1.00 65.81 215 MET A O 1
ATOM 1660 N N . SER A 1 216 ? 17.294 5.496 -25.129 1.00 60.50 216 SER A N 1
ATOM 1661 C CA . SER A 1 216 ? 17.976 6.276 -26.171 1.00 60.50 216 SER A CA 1
ATOM 1662 C C . SER A 1 216 ? 17.032 6.925 -27.187 1.00 60.50 216 SER A C 1
ATOM 1664 O O . SER A 1 216 ? 17.351 7.981 -27.732 1.00 60.50 216 SER A O 1
ATOM 1666 N N . GLN A 1 217 ? 15.861 6.330 -27.436 1.00 52.22 217 GLN A N 1
ATOM 1667 C CA . GLN A 1 217 ? 14.941 6.751 -28.505 1.00 52.22 217 GLN A CA 1
ATOM 1668 C C . GLN A 1 217 ? 13.639 7.381 -28.001 1.00 52.22 217 GLN A C 1
ATOM 1670 O O . GLN A 1 217 ? 12.592 7.220 -28.624 1.00 52.22 217 GLN A O 1
ATOM 1675 N N . GLY A 1 218 ? 13.684 8.100 -26.877 1.00 55.25 218 GLY A N 1
ATOM 1676 C CA . GLY A 1 218 ? 12.497 8.744 -26.317 1.00 55.25 218 GLY A CA 1
ATOM 1677 C C . GLY A 1 218 ? 11.433 7.720 -25.922 1.00 55.25 218 GLY A C 1
ATOM 1678 O O . GLY A 1 218 ? 10.470 7.507 -26.646 1.00 55.25 218 GLY A O 1
ATOM 1679 N N . PHE A 1 219 ? 11.612 7.101 -24.755 1.00 55.00 219 PHE A N 1
ATOM 1680 C CA . PHE A 1 219 ? 10.576 6.391 -23.993 1.00 55.00 219 PHE A CA 1
ATOM 1681 C C . PHE A 1 219 ? 9.638 5.476 -24.809 1.00 55.00 219 PHE A C 1
ATOM 1683 O O . PHE A 1 219 ? 8.421 5.491 -24.607 1.00 55.00 219 PHE A O 1
ATOM 1690 N N . THR A 1 220 ? 10.163 4.666 -25.730 1.00 54.81 220 THR A N 1
ATOM 1691 C CA . THR A 1 220 ? 9.360 3.655 -26.434 1.00 54.81 220 THR A CA 1
ATOM 1692 C C . THR A 1 220 ? 9.717 2.267 -25.924 1.00 54.81 220 THR A C 1
ATOM 1694 O O . THR A 1 220 ? 10.868 1.842 -25.973 1.00 54.81 220 THR A O 1
ATOM 1697 N N . ILE A 1 221 ? 8.724 1.530 -25.420 1.00 59.25 221 ILE A N 1
ATOM 1698 C CA . ILE A 1 221 ? 8.931 0.109 -25.152 1.00 59.25 221 ILE A CA 1
ATOM 1699 C C . ILE A 1 221 ? 8.904 -0.653 -26.475 1.00 59.25 221 ILE A C 1
ATOM 1701 O O . ILE A 1 221 ? 8.004 -0.485 -27.300 1.00 59.25 221 ILE A O 1
ATOM 1705 N N . ARG A 1 222 ? 9.884 -1.540 -26.659 1.00 64.50 222 ARG A N 1
ATOM 1706 C CA . ARG A 1 222 ? 9.845 -2.573 -27.696 1.00 64.50 222 ARG A CA 1
ATOM 1707 C C . ARG A 1 222 ? 8.607 -3.442 -27.442 1.00 64.50 222 ARG A C 1
ATOM 1709 O O . ARG A 1 222 ? 8.501 -4.015 -26.372 1.00 64.50 222 ARG A O 1
ATOM 1716 N N . ASN A 1 223 ? 7.689 -3.520 -28.410 1.00 65.06 223 ASN A N 1
ATOM 1717 C CA . ASN A 1 223 ? 6.310 -4.069 -28.370 1.00 65.06 223 ASN A CA 1
ATOM 1718 C C . ASN A 1 223 ? 5.989 -5.336 -27.527 1.00 65.06 223 ASN A C 1
ATOM 1720 O O . ASN A 1 223 ? 4.812 -5.674 -27.373 1.00 65.06 223 ASN A O 1
ATOM 1724 N N . SER A 1 224 ? 6.973 -6.070 -27.013 1.00 68.94 224 SER A N 1
ATOM 1725 C CA . SER A 1 224 ? 6.821 -7.368 -26.358 1.00 68.94 224 SER A CA 1
ATOM 1726 C C . SER A 1 224 ? 6.129 -7.351 -24.994 1.00 68.94 224 SER A C 1
ATOM 1728 O O . SER A 1 224 ? 5.609 -8.380 -24.588 1.00 68.94 224 SER A O 1
ATOM 1730 N N . THR A 1 225 ? 6.027 -6.213 -24.310 1.00 82.38 225 THR A N 1
ATOM 1731 C CA . THR A 1 225 ? 5.395 -6.139 -22.973 1.00 82.38 225 THR A CA 1
ATOM 1732 C C . THR A 1 225 ? 4.018 -5.476 -22.995 1.00 82.38 225 THR A C 1
ATOM 1734 O O . THR A 1 225 ? 3.458 -5.142 -21.953 1.00 82.38 225 THR A O 1
ATOM 1737 N N . SER A 1 226 ? 3.426 -5.310 -24.181 1.00 89.38 226 SER A N 1
ATOM 1738 C CA . SER A 1 226 ? 2.096 -4.703 -24.351 1.00 89.38 226 SER A CA 1
ATOM 1739 C C . SER A 1 226 ? 0.966 -5.459 -23.639 1.00 89.38 226 SER A C 1
ATOM 1741 O O . SER A 1 226 ? -0.118 -4.904 -23.462 1.00 89.38 226 SER A O 1
ATOM 1743 N N . LYS A 1 227 ? 1.216 -6.708 -23.221 1.00 94.06 227 LYS A N 1
ATOM 1744 C CA . LYS A 1 227 ? 0.295 -7.556 -22.453 1.00 94.06 227 LYS A CA 1
ATOM 1745 C C . LYS A 1 227 ? 0.619 -7.641 -20.960 1.00 94.06 227 LYS A C 1
ATOM 1747 O O . LYS A 1 227 ? -0.111 -8.319 -20.245 1.00 94.06 227 LYS A O 1
ATOM 1752 N N . LEU A 1 228 ? 1.662 -6.958 -20.485 1.00 95.31 228 LEU A N 1
ATOM 1753 C CA . LEU A 1 228 ? 2.080 -7.018 -19.089 1.00 95.31 228 LEU A CA 1
ATOM 1754 C C . LEU A 1 228 ? 0.980 -6.468 -18.171 1.00 95.31 228 LEU A C 1
ATOM 1756 O O . LEU A 1 228 ? 0.635 -5.291 -18.247 1.00 95.31 228 LEU A O 1
ATOM 1760 N N . ARG A 1 229 ? 0.445 -7.329 -17.302 1.00 97.06 229 ARG A N 1
ATOM 1761 C CA . ARG A 1 229 ? -0.625 -7.023 -16.340 1.00 97.06 229 ARG A CA 1
ATOM 1762 C C . ARG A 1 229 ? -0.116 -6.923 -14.910 1.00 97.06 229 ARG A C 1
ATOM 1764 O O . ARG A 1 229 ? -0.650 -6.121 -14.146 1.00 97.06 229 ARG A O 1
ATOM 1771 N N . HIS A 1 230 ? 0.902 -7.711 -14.568 1.00 97.38 230 HIS A N 1
ATOM 1772 C CA . HIS A 1 230 ? 1.457 -7.791 -13.221 1.00 97.38 230 HIS A CA 1
ATOM 1773 C C . HIS A 1 230 ? 2.971 -7.607 -13.253 1.00 97.38 230 HIS A C 1
ATOM 1775 O O . HIS A 1 230 ? 3.674 -8.360 -13.932 1.00 97.38 230 HIS A O 1
ATOM 1781 N N . LEU A 1 231 ? 3.459 -6.635 -12.488 1.00 96.00 231 LEU A N 1
ATOM 1782 C CA . LEU A 1 231 ? 4.878 -6.376 -12.305 1.00 96.00 231 LEU A CA 1
ATOM 1783 C C . LEU A 1 231 ? 5.206 -6.346 -10.812 1.00 96.00 231 LEU A C 1
ATOM 1785 O O . LEU A 1 231 ? 4.798 -5.433 -10.099 1.00 96.00 231 LEU A O 1
ATOM 1789 N N . LEU A 1 232 ? 5.951 -7.350 -10.359 1.00 96.00 232 LEU A N 1
ATOM 1790 C CA . LEU A 1 232 ? 6.576 -7.403 -9.043 1.00 96.00 232 LEU A CA 1
ATOM 1791 C C . LEU A 1 232 ? 8.076 -7.165 -9.225 1.00 96.00 232 LEU A C 1
ATOM 1793 O O . LEU A 1 232 ? 8.737 -7.933 -9.923 1.00 96.00 232 LEU A O 1
ATOM 1797 N N . ALA A 1 233 ? 8.607 -6.120 -8.602 1.00 93.19 233 ALA A N 1
ATOM 1798 C CA . ALA A 1 233 ? 10.020 -5.775 -8.642 1.00 93.19 233 ALA A CA 1
ATOM 1799 C C . ALA A 1 233 ? 10.547 -5.566 -7.221 1.00 93.19 233 ALA A C 1
ATOM 1801 O O . ALA A 1 233 ? 10.087 -4.683 -6.512 1.00 93.19 233 ALA A O 1
ATOM 1802 N N . GLN A 1 234 ? 11.527 -6.352 -6.802 1.00 91.56 234 GLN A N 1
ATOM 1803 C CA . GLN A 1 234 ? 12.274 -6.132 -5.570 1.00 91.56 234 GLN A CA 1
ATOM 1804 C C . GLN A 1 234 ? 13.654 -5.605 -5.940 1.00 91.56 234 GLN A C 1
ATOM 1806 O O . GLN A 1 234 ? 14.435 -6.297 -6.589 1.00 91.56 234 GLN A O 1
ATOM 1811 N N . ILE A 1 235 ? 13.927 -4.361 -5.569 1.00 88.81 235 ILE A N 1
ATOM 1812 C CA . ILE A 1 235 ? 15.115 -3.623 -5.971 1.00 88.81 235 ILE A CA 1
ATOM 1813 C C . ILE A 1 235 ? 16.062 -3.543 -4.779 1.00 88.81 235 ILE A C 1
ATOM 1815 O O . ILE A 1 235 ? 15.766 -2.921 -3.766 1.00 88.81 235 ILE A O 1
ATOM 1819 N N . HIS A 1 236 ? 17.226 -4.164 -4.910 1.00 83.62 236 HIS A N 1
ATOM 1820 C CA . HIS A 1 236 ? 18.328 -4.000 -3.975 1.00 83.62 236 HIS A CA 1
ATOM 1821 C C . HIS A 1 236 ? 19.346 -3.056 -4.594 1.00 83.62 236 HIS A C 1
ATOM 1823 O O . HIS A 1 236 ? 20.217 -3.491 -5.343 1.00 83.62 236 HIS A O 1
ATOM 1829 N N . ALA A 1 237 ? 19.231 -1.766 -4.295 1.00 76.69 237 ALA A N 1
ATOM 1830 C CA . ALA A 1 237 ? 20.235 -0.791 -4.693 1.00 76.69 237 ALA A CA 1
ATOM 1831 C C . ALA A 1 237 ? 21.406 -0.820 -3.698 1.00 76.69 237 ALA A C 1
ATOM 1833 O O . ALA A 1 237 ? 21.232 -0.597 -2.498 1.00 76.69 237 ALA A O 1
ATOM 1834 N N . HIS A 1 238 ? 22.612 -1.119 -4.178 1.00 67.81 238 HIS A N 1
ATOM 1835 C CA . HIS A 1 238 ? 23.834 -1.021 -3.380 1.00 67.81 238 HIS A CA 1
ATOM 1836 C C . HIS A 1 238 ? 24.551 0.290 -3.678 1.00 67.81 238 HIS A C 1
ATOM 1838 O O . HIS A 1 238 ? 25.297 0.392 -4.649 1.00 67.81 238 HIS A O 1
ATOM 1844 N N . GLY A 1 239 ? 24.346 1.263 -2.792 1.00 57.38 239 GLY A N 1
ATOM 1845 C CA . GLY A 1 239 ? 25.012 2.557 -2.831 1.00 57.38 239 GLY A CA 1
ATOM 1846 C C . GLY A 1 239 ? 24.009 3.697 -2.780 1.00 57.38 239 GLY A C 1
ATOM 1847 O O . GLY A 1 239 ? 23.168 3.842 -3.659 1.00 57.38 239 GLY A O 1
ATOM 1848 N N . TRP A 1 240 ? 24.140 4.548 -1.764 1.00 54.47 240 TRP A N 1
ATOM 1849 C CA . TRP A 1 240 ? 23.608 5.907 -1.814 1.00 54.47 240 TRP A CA 1
ATOM 1850 C C . TRP A 1 240 ? 24.549 6.698 -2.708 1.00 54.47 240 TRP A C 1
ATOM 1852 O O . TRP A 1 240 ? 25.430 7.420 -2.239 1.00 54.47 240 TRP A O 1
ATOM 1862 N N . SER A 1 241 ? 24.464 6.441 -4.006 1.00 53.69 241 SER A N 1
ATOM 1863 C CA . SER A 1 241 ? 25.255 7.186 -4.959 1.00 53.69 241 SER A CA 1
ATOM 1864 C C . SER A 1 241 ? 24.835 8.637 -4.896 1.00 53.69 241 SER A C 1
ATOM 1866 O O . SER A 1 241 ? 23.667 8.970 -5.059 1.00 53.69 241 SER A O 1
ATOM 1868 N N . THR A 1 242 ? 25.799 9.516 -4.662 1.00 56.12 242 THR A N 1
ATOM 1869 C CA . THR A 1 242 ? 25.608 10.956 -4.838 1.00 56.12 242 THR A CA 1
ATOM 1870 C C . THR A 1 242 ? 25.642 11.346 -6.315 1.00 56.12 242 THR A C 1
ATOM 1872 O O . THR A 1 242 ? 25.600 12.539 -6.629 1.00 56.12 242 THR A O 1
ATOM 1875 N N . SER A 1 243 ? 25.742 10.365 -7.228 1.00 60.22 243 SER A N 1
ATOM 1876 C CA . SER A 1 243 ? 25.671 10.624 -8.657 1.00 60.22 243 SER A CA 1
ATOM 1877 C C . SER A 1 243 ? 24.342 11.313 -8.982 1.00 60.22 243 SER A C 1
ATOM 1879 O O . SER A 1 243 ? 23.289 10.871 -8.530 1.00 60.22 243 SER A O 1
ATOM 1881 N N . PRO A 1 244 ? 24.362 12.403 -9.763 1.00 57.62 244 PRO A N 1
ATOM 1882 C CA . PRO A 1 244 ? 23.165 13.153 -10.126 1.00 57.62 244 PRO A CA 1
ATOM 1883 C C . PRO A 1 244 ? 22.237 12.418 -11.110 1.00 57.62 244 PRO A C 1
ATOM 1885 O O . PRO A 1 244 ? 21.259 13.025 -11.553 1.00 57.62 244 PRO A O 1
ATOM 1888 N N . ASP A 1 245 ? 22.548 11.175 -11.483 1.00 62.50 245 ASP A N 1
ATOM 1889 C CA . ASP A 1 245 ? 21.743 10.382 -12.405 1.00 62.50 245 ASP A CA 1
ATOM 1890 C C . ASP A 1 245 ? 20.444 9.897 -11.746 1.00 62.50 245 ASP A C 1
ATOM 1892 O O . ASP A 1 245 ? 20.420 9.478 -10.592 1.00 62.50 245 ASP A O 1
ATOM 1896 N N . ILE A 1 246 ? 19.356 9.963 -12.519 1.00 60.47 246 ILE A N 1
ATOM 1897 C CA . ILE A 1 246 ? 18.005 9.534 -12.130 1.00 60.47 246 ILE A CA 1
ATOM 1898 C C . ILE A 1 246 ? 18.067 8.103 -11.588 1.00 60.47 246 ILE A C 1
ATOM 1900 O O . ILE A 1 246 ? 18.623 7.201 -12.237 1.00 60.47 246 ILE A O 1
ATOM 1904 N N . SER A 1 247 ? 17.457 7.886 -10.423 1.00 73.94 247 SER A N 1
ATOM 1905 C CA . SER A 1 247 ? 17.464 6.577 -9.779 1.00 73.94 247 SER A CA 1
ATOM 1906 C C . SER A 1 247 ? 16.845 5.525 -10.714 1.00 73.94 247 SER A C 1
ATOM 1908 O O . SER A 1 247 ? 16.027 5.806 -11.597 1.00 73.94 247 SER A O 1
ATOM 1910 N N . VAL A 1 248 ? 17.253 4.264 -10.577 1.00 77.06 248 VAL A N 1
ATOM 1911 C CA . VAL A 1 248 ? 16.651 3.160 -11.350 1.00 77.06 248 VAL A CA 1
ATOM 1912 C C . VAL A 1 248 ? 15.131 3.090 -11.133 1.00 77.06 248 VAL A C 1
ATOM 1914 O O . VAL A 1 248 ? 14.373 2.855 -12.076 1.00 77.06 248 VAL A O 1
ATOM 1917 N N . SER A 1 249 ? 14.687 3.345 -9.903 1.00 79.94 249 SER A N 1
ATOM 1918 C CA . SER A 1 249 ? 13.275 3.306 -9.519 1.00 79.94 249 SER A CA 1
ATOM 1919 C C . SER A 1 249 ? 12.487 4.443 -10.165 1.00 79.94 249 SER A C 1
ATOM 1921 O O . SER A 1 249 ? 11.426 4.202 -10.736 1.00 79.94 249 SER A O 1
ATOM 1923 N N . GLU A 1 250 ? 13.040 5.659 -10.165 1.00 82.69 250 GLU A N 1
ATOM 1924 C CA . GLU A 1 250 ? 12.466 6.817 -10.858 1.00 82.69 250 GLU A CA 1
ATOM 1925 C C . GLU A 1 250 ? 12.289 6.523 -12.354 1.00 82.69 250 GLU A C 1
ATOM 1927 O O . GLU A 1 250 ? 11.222 6.760 -12.927 1.00 82.69 250 GLU A O 1
ATOM 1932 N N . ARG A 1 251 ? 13.302 5.912 -12.987 1.00 81.06 251 ARG A N 1
ATOM 1933 C CA . ARG A 1 251 ? 13.229 5.493 -14.395 1.00 81.06 251 ARG A CA 1
ATOM 1934 C C . ARG A 1 251 ? 12.118 4.479 -14.628 1.00 81.06 251 ARG A C 1
ATOM 1936 O O . ARG A 1 251 ? 11.336 4.658 -15.562 1.00 81.06 251 ARG A O 1
ATOM 1943 N N . LEU A 1 252 ? 12.024 3.436 -13.805 1.00 86.25 252 LEU A N 1
ATOM 1944 C CA . LEU A 1 252 ? 10.959 2.438 -13.917 1.00 86.25 252 LEU A CA 1
ATOM 1945 C C . LEU A 1 252 ? 9.575 3.094 -13.818 1.00 86.25 252 LEU A C 1
ATOM 1947 O O . LEU A 1 252 ? 8.719 2.855 -14.672 1.00 86.25 252 LEU A O 1
ATOM 1951 N N . ILE A 1 253 ? 9.382 3.961 -12.822 1.00 88.12 253 ILE A N 1
ATOM 1952 C CA . ILE A 1 253 ? 8.112 4.646 -12.574 1.00 88.12 253 ILE A CA 1
ATOM 1953 C C . ILE A 1 253 ? 7.718 5.534 -13.766 1.00 88.12 253 ILE A C 1
ATOM 1955 O O . ILE A 1 253 ? 6.585 5.462 -14.250 1.00 88.12 253 ILE A O 1
ATOM 1959 N N . GLN A 1 254 ? 8.659 6.301 -14.325 1.00 84.25 254 GLN A N 1
ATOM 1960 C CA . GLN A 1 254 ? 8.419 7.120 -15.522 1.00 84.25 254 GLN A CA 1
ATOM 1961 C C . GLN A 1 254 ? 7.979 6.285 -16.742 1.00 84.25 254 GLN A C 1
ATOM 1963 O O . GLN A 1 254 ? 7.214 6.766 -17.585 1.00 84.25 254 GLN A O 1
ATOM 1968 N N . HIS A 1 255 ? 8.412 5.024 -16.827 1.00 84.38 255 HIS A N 1
ATOM 1969 C CA . HIS A 1 255 ? 8.082 4.118 -17.929 1.00 84.38 255 HIS A CA 1
ATOM 1970 C C . HIS A 1 255 ? 6.797 3.315 -17.726 1.00 84.38 255 HIS A C 1
ATOM 1972 O O . HIS A 1 255 ? 6.379 2.619 -18.654 1.00 84.38 255 HIS A O 1
ATOM 1978 N N . LEU A 1 256 ? 6.114 3.434 -16.581 1.00 89.31 256 LEU A N 1
ATOM 1979 C CA . LEU A 1 256 ? 4.889 2.669 -16.317 1.00 89.31 256 LEU A CA 1
ATOM 1980 C C . LEU A 1 256 ? 3.814 2.868 -17.392 1.00 89.31 256 LEU A C 1
ATOM 1982 O O . LEU A 1 256 ? 3.076 1.947 -17.734 1.00 89.31 256 LEU A O 1
ATOM 1986 N N . ARG A 1 257 ? 3.775 4.058 -17.997 1.00 86.12 257 ARG A N 1
ATOM 1987 C CA . ARG A 1 257 ? 2.842 4.409 -19.080 1.00 86.12 257 ARG A CA 1
ATOM 1988 C C . ARG A 1 257 ? 3.004 3.569 -20.336 1.00 86.12 257 ARG A C 1
ATOM 1990 O O . ARG A 1 257 ? 2.078 3.477 -21.139 1.00 86.12 257 ARG A O 1
ATOM 1997 N N . SER A 1 258 ? 4.177 2.991 -20.523 1.00 84.75 258 SER A N 1
ATOM 1998 C CA . SER A 1 258 ? 4.459 2.141 -21.665 1.00 84.75 258 SER A CA 1
ATOM 1999 C C . SER A 1 258 ? 3.924 0.714 -21.471 1.00 84.75 258 SER A C 1
ATOM 2001 O O . SER A 1 258 ? 3.942 -0.072 -22.416 1.00 84.75 258 SER A O 1
ATOM 2003 N N . PHE A 1 259 ? 3.362 0.403 -20.295 1.00 90.25 259 PHE A N 1
ATOM 2004 C CA . PHE A 1 259 ? 2.596 -0.813 -20.015 1.00 90.25 259 PHE A CA 1
ATOM 2005 C C . PHE A 1 259 ? 1.095 -0.473 -19.904 1.00 90.25 259 PHE A C 1
ATOM 2007 O O . PHE A 1 259 ? 0.544 -0.362 -18.808 1.00 90.25 259 PHE A O 1
ATOM 2014 N N . PRO A 1 260 ? 0.383 -0.290 -21.032 1.00 89.56 260 PRO A N 1
ATOM 2015 C CA . PRO A 1 260 ? -0.974 0.267 -21.034 1.00 89.56 260 PRO A CA 1
ATOM 2016 C C . PRO A 1 260 ? -2.023 -0.618 -20.345 1.00 89.56 260 PRO A C 1
ATOM 2018 O O . PRO A 1 260 ? -3.101 -0.132 -20.004 1.00 89.56 260 PRO A O 1
ATOM 2021 N N . VAL A 1 261 ? -1.737 -1.908 -20.160 1.00 94.75 261 VAL A N 1
ATOM 2022 C CA . VAL A 1 261 ? -2.640 -2.881 -19.524 1.00 94.75 261 VAL A CA 1
ATOM 2023 C C . VAL A 1 261 ? -2.163 -3.325 -18.140 1.00 94.75 261 VAL A C 1
ATOM 2025 O O . VAL A 1 261 ? -2.726 -4.271 -17.591 1.00 94.75 261 VAL A O 1
ATOM 2028 N N . LEU A 1 262 ? -1.148 -2.659 -17.578 1.00 95.81 262 LEU A N 1
ATOM 2029 C CA . LEU A 1 262 ? -0.636 -2.959 -16.245 1.00 95.81 262 LEU A CA 1
ATOM 2030 C C . LEU A 1 262 ? -1.697 -2.622 -15.193 1.00 95.81 262 LEU A C 1
ATOM 2032 O O . LEU A 1 262 ? -2.206 -1.503 -15.165 1.00 95.81 262 LEU A O 1
ATOM 2036 N N . GLN A 1 263 ? -2.021 -3.600 -14.346 1.00 97.69 263 GLN A N 1
ATOM 2037 C CA . GLN A 1 263 ? -3.074 -3.517 -13.328 1.00 97.69 263 GLN A CA 1
ATOM 2038 C C . GLN A 1 263 ? -2.538 -3.681 -11.904 1.00 97.69 263 GLN A C 1
ATOM 2040 O O . GLN A 1 263 ? -3.123 -3.125 -10.976 1.00 97.69 263 GLN A O 1
ATOM 2045 N N . ASP A 1 264 ? -1.462 -4.448 -11.725 1.00 98.19 264 ASP A N 1
ATOM 2046 C CA . ASP A 1 264 ? -0.846 -4.737 -10.428 1.00 98.19 264 ASP A CA 1
ATOM 2047 C C . ASP A 1 264 ? 0.639 -4.389 -10.502 1.00 98.19 264 ASP A C 1
ATOM 2049 O O . ASP A 1 264 ? 1.397 -5.014 -11.251 1.00 98.19 264 ASP A O 1
ATOM 2053 N N . LEU A 1 265 ? 1.031 -3.368 -9.747 1.00 97.25 265 LEU A N 1
ATOM 2054 C CA . LEU A 1 265 ? 2.414 -2.961 -9.589 1.00 97.25 265 LEU A CA 1
ATOM 2055 C C . LEU A 1 265 ? 2.805 -3.116 -8.128 1.00 97.25 265 LEU A C 1
ATOM 2057 O O . LEU A 1 265 ? 2.185 -2.520 -7.248 1.00 97.25 265 LEU A O 1
ATOM 2061 N N . ARG A 1 266 ? 3.868 -3.874 -7.875 1.00 97.06 266 ARG A N 1
ATOM 2062 C CA . ARG A 1 266 ? 4.460 -3.982 -6.545 1.00 97.06 266 ARG A CA 1
ATOM 2063 C C . ARG A 1 266 ? 5.948 -3.766 -6.657 1.00 97.06 266 ARG A C 1
ATOM 2065 O O . ARG A 1 266 ? 6.622 -4.505 -7.372 1.00 97.06 266 ARG A O 1
ATOM 2072 N N . ILE A 1 267 ? 6.446 -2.759 -5.964 1.00 94.81 267 ILE A N 1
ATOM 2073 C CA . ILE A 1 267 ? 7.859 -2.425 -5.949 1.00 94.81 267 ILE A CA 1
ATOM 2074 C C . ILE A 1 267 ? 8.334 -2.455 -4.502 1.00 94.81 267 ILE A C 1
ATOM 2076 O O . ILE A 1 267 ? 7.733 -1.815 -3.642 1.00 94.81 267 ILE A O 1
ATOM 2080 N N . SER A 1 268 ? 9.399 -3.206 -4.242 1.00 93.06 268 SER A N 1
ATOM 2081 C CA . SER A 1 268 ? 10.133 -3.161 -2.981 1.00 93.06 268 SER A CA 1
ATOM 2082 C C . SER A 1 268 ? 11.480 -2.470 -3.176 1.00 93.06 268 SER A C 1
ATOM 2084 O O . SER A 1 268 ? 12.108 -2.683 -4.215 1.00 93.06 268 SER A O 1
ATOM 2086 N N . GLY A 1 269 ? 11.926 -1.662 -2.214 1.00 88.94 269 GLY A N 1
ATOM 2087 C CA . GLY A 1 269 ? 13.241 -1.010 -2.265 1.00 88.94 269 GLY A CA 1
ATOM 2088 C C . GLY A 1 269 ? 13.343 0.145 -3.267 1.00 88.94 269 GLY A C 1
ATOM 2089 O O . GLY A 1 269 ? 14.433 0.457 -3.746 1.00 88.94 269 GLY A O 1
ATOM 2090 N N . ALA A 1 270 ? 12.215 0.763 -3.633 1.00 89.44 270 ALA A N 1
ATOM 2091 C CA . ALA A 1 270 ? 12.216 1.927 -4.517 1.00 89.44 270 ALA A CA 1
ATOM 2092 C C . ALA A 1 270 ? 12.8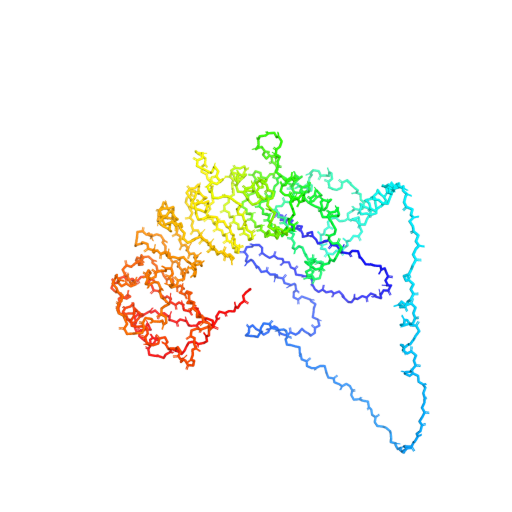07 3.152 -3.805 1.00 89.44 270 ALA A C 1
ATOM 2094 O O . ALA A 1 270 ? 12.456 3.410 -2.661 1.00 89.44 270 ALA A O 1
ATOM 2095 N N . ILE A 1 271 ? 13.667 3.921 -4.471 1.00 85.38 271 ILE A N 1
ATOM 2096 C CA . ILE A 1 271 ? 14.360 5.086 -3.887 1.00 85.38 271 ILE A CA 1
ATOM 2097 C C . ILE A 1 271 ? 14.251 6.268 -4.853 1.00 85.38 271 ILE A C 1
ATOM 2099 O O . ILE A 1 271 ? 14.452 6.069 -6.055 1.00 85.38 271 ILE A O 1
ATOM 2103 N N . THR A 1 272 ? 13.982 7.475 -4.351 1.00 82.25 272 THR A N 1
ATOM 2104 C CA . THR A 1 272 ? 14.185 8.737 -5.087 1.00 82.25 272 THR A CA 1
ATOM 2105 C C . THR A 1 272 ? 15.389 9.483 -4.522 1.00 82.25 272 THR A C 1
ATOM 2107 O O . THR A 1 272 ? 15.697 9.399 -3.335 1.00 82.25 272 THR A O 1
ATOM 2110 N N . HIS A 1 273 ? 16.133 10.174 -5.384 1.00 76.00 273 HIS A N 1
ATOM 2111 C CA . HIS A 1 273 ? 17.280 10.987 -4.958 1.00 76.00 273 HIS A CA 1
ATOM 2112 C C . HIS A 1 273 ? 16.927 12.467 -4.816 1.00 76.00 273 HIS A C 1
ATOM 2114 O O . HIS A 1 273 ? 17.708 13.231 -4.240 1.00 76.00 273 HIS A O 1
ATOM 2120 N N . ARG A 1 274 ? 15.800 12.898 -5.393 1.00 74.19 274 ARG A N 1
ATOM 2121 C CA . ARG A 1 274 ? 15.391 14.301 -5.426 1.00 74.19 274 ARG A CA 1
ATOM 2122 C C . ARG A 1 274 ? 13.864 14.433 -5.347 1.00 74.19 274 ARG A C 1
ATOM 2124 O O . ARG A 1 274 ? 13.197 13.907 -6.242 1.00 74.19 274 ARG A O 1
ATOM 2131 N N . PRO A 1 275 ? 13.350 15.247 -4.411 1.00 67.88 275 PRO A N 1
ATOM 2132 C CA . PRO A 1 275 ? 11.926 15.540 -4.316 1.00 67.88 275 PRO A CA 1
ATOM 2133 C C . PRO A 1 275 ? 11.364 16.146 -5.603 1.00 67.88 275 PRO A C 1
ATOM 2135 O O . PRO A 1 275 ? 12.000 17.004 -6.229 1.00 67.88 275 PRO A O 1
ATOM 2138 N N . GLY A 1 276 ? 10.158 15.718 -5.980 1.00 65.56 276 GLY A N 1
ATOM 2139 C CA . GLY A 1 276 ? 9.386 16.292 -7.085 1.00 65.56 276 GLY A CA 1
ATOM 2140 C C . GLY A 1 276 ? 9.983 16.026 -8.468 1.00 65.56 276 GLY A C 1
ATOM 2141 O O . GLY A 1 276 ? 9.820 16.835 -9.387 1.00 65.56 276 GLY A O 1
ATOM 2142 N N . THR A 1 277 ? 10.722 14.925 -8.628 1.00 66.69 277 THR A N 1
ATOM 2143 C CA . THR A 1 277 ? 11.380 14.582 -9.897 1.00 66.69 277 THR A CA 1
ATOM 2144 C C . THR A 1 277 ? 10.636 13.558 -10.736 1.00 66.69 277 THR A C 1
ATOM 2146 O O . THR A 1 277 ? 11.094 13.250 -11.840 1.00 66.69 277 THR A O 1
ATOM 2149 N N . LEU A 1 278 ? 9.474 13.068 -10.298 1.00 69.69 278 LEU A N 1
ATOM 2150 C CA . LEU A 1 278 ? 8.608 12.241 -11.131 1.00 69.69 278 LEU A CA 1
ATOM 2151 C C . LEU A 1 278 ? 7.641 13.105 -11.965 1.00 69.69 278 LEU A C 1
ATOM 2153 O O . LEU A 1 278 ? 6.574 13.476 -11.491 1.00 69.69 278 LEU A O 1
ATOM 2157 N N . PRO A 1 279 ? 7.903 13.381 -13.263 1.00 64.50 279 PRO A N 1
ATOM 2158 C CA . PRO A 1 279 ? 6.973 14.108 -14.131 1.00 64.50 279 PRO A CA 1
ATOM 2159 C C . PRO A 1 279 ? 5.786 13.228 -14.580 1.00 64.50 279 PRO A C 1
ATOM 2161 O O . PRO A 1 279 ? 5.479 13.107 -15.777 1.00 64.50 279 PRO A O 1
ATOM 2164 N N . LEU A 1 280 ? 5.087 12.595 -13.635 1.00 66.25 280 LEU A N 1
ATOM 2165 C CA . LEU A 1 280 ? 3.900 11.778 -13.893 1.00 66.25 280 LEU A CA 1
ATOM 2166 C C . LEU A 1 280 ? 2.639 12.617 -14.149 1.00 66.25 280 LEU A C 1
ATOM 2168 O O . LEU A 1 280 ? 1.667 12.100 -14.702 1.00 66.25 280 LEU A O 1
ATOM 2172 N N . VAL A 1 281 ? 2.675 13.926 -13.890 1.00 58.03 281 VAL A N 1
ATOM 2173 C CA . VAL A 1 281 ? 1.534 14.849 -14.066 1.00 58.03 281 VAL A CA 1
ATOM 2174 C C . VAL A 1 281 ? 1.179 15.116 -15.551 1.00 58.03 281 VAL A C 1
ATOM 2176 O O . VAL A 1 281 ? 0.183 15.753 -15.888 1.00 58.03 281 VAL A O 1
ATOM 2179 N N . SER A 1 282 ? 1.936 14.570 -16.508 1.00 57.62 282 SER A N 1
ATOM 2180 C CA . SER A 1 282 ? 1.648 14.720 -17.947 1.00 57.62 282 SER A CA 1
ATOM 2181 C C . SER A 1 282 ? 0.503 13.821 -18.471 1.00 57.62 282 SER A C 1
ATOM 2183 O O . SER A 1 282 ? 0.752 12.796 -19.090 1.00 57.62 282 SER A O 1
ATOM 2185 N N . SER A 1 283 ? -0.758 14.254 -18.330 1.00 55.94 283 SER A N 1
ATOM 2186 C CA . SER A 1 283 ? -1.992 13.901 -19.100 1.00 55.94 283 SER A CA 1
ATOM 2187 C C . SER A 1 283 ? -2.419 12.431 -19.330 1.00 55.94 283 SER A C 1
ATOM 2189 O O . SER A 1 283 ? -3.555 12.200 -19.743 1.00 55.94 283 SER A O 1
ATOM 2191 N N . LYS A 1 284 ? -1.567 11.426 -19.105 1.00 67.88 284 LYS A N 1
ATOM 2192 C CA . LYS A 1 284 ? -1.858 10.008 -19.364 1.00 67.88 284 LYS A CA 1
ATOM 2193 C C . LYS A 1 284 ? -2.006 9.245 -18.053 1.00 67.88 284 LYS A C 1
ATOM 2195 O O . LYS A 1 284 ? -1.029 9.077 -17.327 1.00 67.88 284 LYS A O 1
ATOM 2200 N N . THR A 1 285 ? -3.218 8.755 -17.811 1.00 84.31 285 THR A N 1
ATOM 2201 C CA . THR A 1 285 ? -3.585 7.930 -16.655 1.00 84.31 285 THR A CA 1
ATOM 2202 C C . THR A 1 285 ? -3.049 6.502 -16.779 1.00 84.31 285 THR A C 1
ATOM 2204 O O . THR A 1 285 ? -3.092 5.915 -17.863 1.00 84.31 285 THR A O 1
ATOM 2207 N N . LEU A 1 286 ? -2.609 5.925 -15.666 1.00 92.00 286 LEU A N 1
ATOM 2208 C CA . LEU A 1 286 ? -2.233 4.525 -15.496 1.00 92.00 286 LEU A CA 1
ATOM 2209 C C . LEU A 1 286 ? -3.473 3.685 -15.157 1.00 92.00 286 LEU A C 1
ATOM 2211 O O . LEU A 1 286 ? -4.313 4.101 -14.365 1.00 92.00 286 LEU A O 1
ATOM 2215 N N . ASN A 1 287 ? -3.576 2.472 -15.701 1.00 94.38 287 ASN A N 1
ATOM 2216 C CA . ASN A 1 287 ? -4.687 1.548 -15.422 1.00 94.38 287 ASN A CA 1
ATOM 2217 C C . ASN A 1 287 ? -4.419 0.641 -14.201 1.00 94.38 287 ASN A C 1
ATOM 2219 O O . ASN A 1 287 ? -4.884 -0.498 -14.155 1.00 94.38 287 ASN A O 1
ATOM 2223 N N . LEU A 1 288 ? -3.658 1.142 -13.224 1.00 96.38 288 LEU A N 1
ATOM 2224 C CA . LEU A 1 288 ? -3.292 0.404 -12.018 1.00 96.38 288 LEU A CA 1
ATOM 2225 C C . LEU A 1 288 ? -4.479 0.311 -11.054 1.00 96.38 288 LEU A C 1
ATOM 2227 O O . LEU A 1 288 ? -4.994 1.321 -10.577 1.00 96.38 288 LEU A O 1
ATOM 2231 N N . CYS A 1 289 ? -4.876 -0.918 -10.735 1.00 97.75 289 CYS A N 1
ATOM 2232 C CA . CYS A 1 289 ? -5.858 -1.222 -9.696 1.00 97.75 289 CYS A CA 1
ATOM 2233 C C . CYS A 1 289 ? -5.191 -1.544 -8.353 1.00 97.75 289 CYS A C 1
ATOM 2235 O O . CYS A 1 289 ? -5.828 -1.401 -7.309 1.00 97.75 289 CYS A O 1
ATOM 2237 N N . ARG A 1 290 ? -3.931 -1.990 -8.371 1.00 98.31 290 ARG A N 1
ATOM 2238 C CA . ARG A 1 290 ? -3.133 -2.285 -7.182 1.00 98.31 290 ARG A CA 1
ATOM 2239 C C . ARG A 1 290 ? -1.751 -1.657 -7.295 1.00 98.31 290 ARG A C 1
ATOM 2241 O O . ARG A 1 290 ? -1.076 -1.841 -8.307 1.00 98.31 290 ARG A O 1
ATOM 2248 N N . LEU A 1 291 ? -1.356 -0.959 -6.237 1.00 98.00 291 LEU A N 1
ATOM 2249 C CA . LEU A 1 291 ? -0.048 -0.345 -6.076 1.00 98.00 291 LEU A CA 1
ATOM 2250 C C . LEU A 1 291 ? 0.493 -0.680 -4.685 1.00 98.00 291 LEU A C 1
ATOM 2252 O O . LEU A 1 291 ? -0.045 -0.206 -3.686 1.00 98.00 291 LEU A O 1
ATOM 2256 N N . ASP A 1 292 ? 1.554 -1.480 -4.631 1.00 97.94 292 ASP A N 1
ATOM 2257 C CA . ASP A 1 292 ? 2.277 -1.769 -3.395 1.00 97.94 292 ASP A CA 1
ATOM 2258 C C . ASP A 1 292 ? 3.702 -1.201 -3.479 1.00 97.94 292 ASP A C 1
ATOM 2260 O O . ASP A 1 292 ? 4.479 -1.576 -4.352 1.00 97.94 292 ASP A O 1
ATOM 2264 N N . LEU A 1 293 ? 4.054 -0.309 -2.559 1.00 95.62 293 LEU A N 1
ATOM 2265 C CA . LEU A 1 293 ? 5.375 0.298 -2.416 1.00 95.62 293 LEU A CA 1
ATOM 2266 C C . LEU A 1 293 ? 5.932 -0.109 -1.051 1.00 95.62 293 LEU A C 1
ATOM 2268 O O . LEU A 1 293 ? 5.525 0.421 -0.019 1.00 95.62 293 LEU A O 1
ATOM 2272 N N . ILE A 1 294 ? 6.804 -1.108 -1.019 1.00 93.75 294 ILE A N 1
ATOM 2273 C CA . ILE A 1 294 ? 7.292 -1.730 0.218 1.00 93.75 294 ILE A CA 1
ATOM 2274 C C . ILE A 1 294 ? 8.753 -1.338 0.431 1.00 93.75 294 ILE A C 1
ATOM 2276 O O . ILE A 1 294 ? 9.507 -1.258 -0.530 1.00 93.75 294 ILE A O 1
ATOM 2280 N N . GLU A 1 295 ? 9.151 -1.074 1.676 1.00 89.88 295 GLU A N 1
ATOM 2281 C CA . GLU A 1 295 ? 10.544 -0.746 2.030 1.00 89.88 295 GLU A CA 1
ATOM 2282 C C . GLU A 1 295 ? 11.144 0.323 1.112 1.00 89.88 295 GLU A C 1
ATOM 2284 O O . GLU A 1 295 ? 12.269 0.212 0.634 1.00 89.88 295 GLU A O 1
ATOM 2289 N N . ASN A 1 296 ? 10.343 1.339 0.807 1.00 90.81 296 ASN A N 1
ATOM 2290 C CA . ASN A 1 296 ? 10.720 2.374 -0.137 1.00 90.81 296 ASN A CA 1
ATOM 2291 C C . ASN A 1 296 ? 11.263 3.616 0.587 1.00 90.81 296 ASN A C 1
ATOM 2293 O O . ASN A 1 296 ? 11.000 3.837 1.767 1.00 90.81 296 ASN A O 1
ATOM 2297 N N . SER A 1 297 ? 12.009 4.433 -0.136 1.00 88.56 297 SER A N 1
ATOM 2298 C CA . SER A 1 297 ? 12.469 5.761 0.265 1.00 88.56 297 SER A CA 1
ATOM 2299 C C . SER A 1 297 ? 12.077 6.755 -0.825 1.00 88.56 297 SER A C 1
ATOM 2301 O O . SER A 1 297 ? 12.916 7.507 -1.310 1.00 88.56 297 SER A O 1
ATOM 2303 N N . LEU A 1 298 ? 10.828 6.664 -1.294 1.00 88.12 298 LEU A N 1
ATOM 2304 C CA . LEU A 1 298 ? 10.254 7.635 -2.218 1.00 88.12 298 LEU A CA 1
ATOM 2305 C C . LEU A 1 298 ? 9.742 8.840 -1.430 1.00 88.12 298 LEU A C 1
ATOM 2307 O O . LEU A 1 298 ? 9.149 8.678 -0.356 1.00 88.12 298 LEU A O 1
ATOM 2311 N N . ASP A 1 299 ? 9.914 10.026 -2.000 1.00 87.94 299 ASP A N 1
ATOM 2312 C CA . ASP A 1 299 ? 9.309 11.247 -1.478 1.00 87.94 299 ASP A CA 1
ATOM 2313 C C . ASP A 1 299 ? 7.777 11.144 -1.525 1.00 87.94 299 ASP A C 1
ATOM 2315 O O . ASP A 1 299 ? 7.193 10.553 -2.438 1.00 87.94 299 ASP A O 1
ATOM 2319 N N . ILE A 1 300 ? 7.090 11.706 -0.530 1.00 89.44 300 ILE A N 1
ATOM 2320 C CA . ILE A 1 300 ? 5.625 11.598 -0.454 1.00 89.44 300 ILE A CA 1
ATOM 2321 C C . ILE A 1 300 ? 4.923 12.273 -1.642 1.00 89.44 300 ILE A C 1
ATOM 2323 O O . ILE A 1 300 ? 3.905 11.757 -2.100 1.00 89.44 300 ILE A O 1
ATOM 2327 N N . ASP A 1 301 ? 5.493 13.353 -2.183 1.00 89.12 301 ASP A N 1
ATOM 2328 C CA . ASP A 1 301 ? 5.001 14.022 -3.395 1.00 89.12 301 ASP A CA 1
ATOM 2329 C C . ASP A 1 301 ? 5.043 13.076 -4.600 1.00 89.12 301 ASP A C 1
ATOM 2331 O O . ASP A 1 301 ? 4.071 12.948 -5.340 1.00 89.12 301 ASP A O 1
ATOM 2335 N N . ASP A 1 302 ? 6.141 12.334 -4.742 1.00 89.38 302 ASP A N 1
ATOM 2336 C CA . ASP A 1 302 ? 6.338 11.351 -5.805 1.00 89.38 302 ASP A CA 1
ATOM 2337 C C . ASP A 1 302 ? 5.341 10.181 -5.677 1.00 89.38 302 ASP A C 1
ATOM 2339 O O . ASP A 1 302 ? 4.783 9.699 -6.671 1.00 89.38 302 ASP A O 1
ATOM 2343 N N . VAL A 1 303 ? 5.060 9.744 -4.444 1.00 92.81 303 VAL A N 1
ATOM 2344 C CA . VAL A 1 303 ? 4.021 8.741 -4.163 1.00 92.81 303 VAL A CA 1
ATOM 2345 C C . VAL A 1 303 ? 2.627 9.287 -4.485 1.00 92.81 303 VAL A C 1
ATOM 2347 O O . VAL A 1 303 ? 1.828 8.587 -5.113 1.00 92.81 303 VAL A O 1
ATOM 2350 N N . ALA A 1 304 ? 2.326 10.525 -4.091 1.00 92.88 304 ALA A N 1
ATOM 2351 C CA . ALA A 1 304 ? 1.046 11.172 -4.352 1.00 92.88 304 ALA A CA 1
ATOM 2352 C C . ALA A 1 304 ? 0.798 11.354 -5.856 1.00 92.88 304 ALA A C 1
ATOM 2354 O O . ALA A 1 304 ? -0.276 10.996 -6.346 1.00 92.88 304 ALA A O 1
ATOM 2355 N N . ASP A 1 305 ? 1.805 11.798 -6.608 1.00 91.81 305 ASP A N 1
ATOM 2356 C CA . ASP A 1 305 ? 1.757 11.917 -8.066 1.00 91.81 305 ASP A CA 1
ATOM 2357 C C . ASP A 1 305 ? 1.500 10.564 -8.741 1.00 91.81 305 ASP A C 1
ATOM 2359 O O . ASP A 1 305 ? 0.702 10.464 -9.682 1.00 91.81 305 ASP A O 1
ATOM 2363 N N . LEU A 1 306 ? 2.122 9.490 -8.244 1.00 93.38 306 LEU A N 1
ATOM 2364 C CA . LEU A 1 306 ? 1.878 8.140 -8.744 1.00 93.38 306 LEU A CA 1
ATOM 2365 C C . LEU A 1 306 ? 0.447 7.663 -8.452 1.00 93.38 306 LEU A C 1
ATOM 2367 O O . LEU A 1 306 ? -0.196 7.078 -9.330 1.00 93.38 306 LEU A O 1
ATOM 2371 N N . VAL A 1 307 ? -0.081 7.938 -7.257 1.00 95.38 307 VAL A N 1
ATOM 2372 C CA . VAL A 1 307 ? -1.471 7.622 -6.885 1.00 95.38 307 VAL A CA 1
ATOM 2373 C C . VAL A 1 307 ? -2.462 8.411 -7.747 1.00 95.38 307 VAL A C 1
ATOM 2375 O O . VAL A 1 307 ? -3.407 7.821 -8.278 1.00 95.38 307 VAL A O 1
ATOM 2378 N N . LEU A 1 308 ? -2.233 9.710 -7.958 1.00 93.88 308 LEU A N 1
ATOM 2379 C CA . LEU A 1 308 ? -3.055 10.566 -8.823 1.00 93.88 308 LEU A CA 1
ATOM 2380 C C . LEU A 1 308 ? -3.026 10.120 -10.286 1.00 93.88 308 LEU A C 1
ATOM 2382 O O . LEU A 1 308 ? -4.025 10.241 -10.996 1.00 93.88 308 LEU A O 1
ATOM 2386 N N . ALA A 1 309 ? -1.898 9.579 -10.748 1.00 93.75 309 ALA A N 1
ATOM 2387 C CA . ALA A 1 309 ? -1.788 9.050 -12.098 1.00 93.75 309 ALA A CA 1
ATOM 2388 C C . ALA A 1 309 ? -2.634 7.781 -12.307 1.00 93.75 309 ALA A C 1
ATOM 2390 O O . ALA A 1 309 ? -2.977 7.477 -13.450 1.00 93.75 309 ALA A O 1
ATOM 2391 N N . CYS A 1 310 ? -2.980 7.031 -11.258 1.00 95.38 310 CYS A N 1
ATOM 2392 C CA . CYS A 1 310 ? -3.788 5.814 -11.367 1.00 95.38 310 CYS A CA 1
ATOM 2393 C C . CYS A 1 310 ? -5.258 6.126 -11.698 1.00 95.38 310 CYS A C 1
ATOM 2395 O O . CYS A 1 310 ? -5.792 7.165 -11.326 1.00 95.38 310 CYS A O 1
ATOM 2397 N N . LYS A 1 311 ? -5.954 5.202 -12.370 1.00 92.69 311 LYS A N 1
ATOM 2398 C CA . LYS A 1 311 ? -7.396 5.285 -12.636 1.00 92.69 311 LYS A CA 1
ATOM 2399 C C . LYS A 1 311 ? -8.132 4.149 -11.934 1.00 92.69 311 LYS A C 1
ATOM 2401 O O . LYS A 1 311 ? -8.084 3.008 -12.386 1.00 92.69 311 LYS A O 1
ATOM 2406 N N . GLY A 1 312 ? -8.879 4.490 -10.885 1.00 93.44 312 GLY A N 1
ATOM 2407 C CA . GLY A 1 312 ? -9.674 3.526 -10.127 1.00 93.44 312 GLY A CA 1
ATOM 2408 C C . GLY A 1 312 ? -8.806 2.596 -9.287 1.00 93.44 312 GLY A C 1
ATOM 2409 O O . GLY A 1 312 ? -8.947 1.374 -9.364 1.00 93.44 312 GLY A O 1
ATOM 2410 N N . LEU A 1 313 ? -7.885 3.178 -8.516 1.00 97.88 313 LEU A N 1
ATOM 2411 C CA . LEU A 1 313 ? -7.036 2.436 -7.596 1.00 97.88 313 LEU A CA 1
ATOM 2412 C C . LEU A 1 313 ? -7.922 1.770 -6.534 1.00 97.88 313 LEU A C 1
ATOM 2414 O O . LEU A 1 313 ? -8.770 2.424 -5.926 1.00 97.88 313 LEU A O 1
ATOM 2418 N N . ARG A 1 314 ? -7.748 0.459 -6.336 1.00 98.44 314 ARG A N 1
ATOM 2419 C CA . ARG A 1 314 ? -8.522 -0.356 -5.380 1.00 98.44 314 ARG A CA 1
ATOM 2420 C C . ARG A 1 314 ? -7.693 -0.779 -4.179 1.00 98.44 314 ARG A C 1
ATOM 2422 O O . ARG A 1 314 ? -8.221 -0.894 -3.076 1.00 98.44 314 ARG A O 1
ATOM 2429 N N . HIS A 1 315 ? -6.402 -1.001 -4.387 1.00 98.50 315 HIS A N 1
ATOM 2430 C CA . HIS A 1 315 ? -5.489 -1.461 -3.352 1.00 98.50 315 HIS A CA 1
ATOM 2431 C C . HIS A 1 315 ? -4.246 -0.582 -3.337 1.00 98.50 315 HIS A C 1
ATOM 2433 O O . HIS A 1 315 ? -3.551 -0.489 -4.349 1.00 98.50 315 HIS A O 1
ATOM 2439 N N . PHE A 1 316 ? -3.973 0.035 -2.191 1.00 97.94 316 PHE A N 1
ATOM 2440 C CA . PHE A 1 316 ? -2.774 0.831 -1.985 1.00 97.94 316 PHE A CA 1
ATOM 2441 C C . PHE A 1 316 ? -2.045 0.385 -0.722 1.00 97.94 316 PHE A C 1
ATOM 2443 O O . PHE A 1 316 ? -2.621 0.393 0.370 1.00 97.94 316 PHE A O 1
ATOM 2450 N N . THR A 1 317 ? -0.778 0.019 -0.883 1.00 97.00 317 THR A N 1
ATOM 2451 C CA . THR A 1 317 ? 0.143 -0.253 0.217 1.00 97.00 317 THR A CA 1
ATOM 2452 C C . THR A 1 317 ? 1.348 0.657 0.080 1.00 97.00 317 THR A C 1
ATOM 2454 O O . THR A 1 317 ? 1.974 0.680 -0.975 1.00 97.00 317 THR A O 1
ATOM 2457 N N . CYS A 1 318 ? 1.718 1.351 1.148 1.00 94.69 318 CYS A N 1
ATOM 2458 C CA . CYS A 1 318 ? 2.961 2.097 1.205 1.00 94.69 318 CYS A CA 1
ATOM 2459 C C . CYS A 1 318 ? 3.632 1.909 2.571 1.00 94.69 318 CYS A C 1
ATOM 2461 O O . CYS A 1 318 ? 3.050 2.211 3.614 1.00 94.69 318 CYS A O 1
ATOM 2463 N N . LYS A 1 319 ? 4.839 1.344 2.556 1.00 91.94 319 LYS A N 1
ATOM 2464 C CA . LYS A 1 319 ? 5.707 1.140 3.718 1.00 91.94 319 LYS A CA 1
ATOM 2465 C C . LYS A 1 319 ? 7.065 1.736 3.380 1.00 91.94 319 LYS A C 1
ATOM 2467 O O . LYS A 1 319 ? 7.720 1.255 2.452 1.00 91.94 319 LYS A O 1
ATOM 2472 N N . TRP A 1 320 ? 7.479 2.746 4.129 1.00 89.75 320 TRP A N 1
ATOM 2473 C CA . TRP A 1 320 ? 8.803 3.334 3.982 1.00 89.75 320 TRP A CA 1
ATOM 2474 C C . TRP A 1 320 ? 9.835 2.497 4.740 1.00 89.75 320 TRP A C 1
ATOM 2476 O O . TRP A 1 320 ? 9.513 1.882 5.756 1.00 89.75 320 TRP A O 1
ATOM 2486 N N . ALA A 1 321 ? 11.057 2.415 4.215 1.00 84.81 321 ALA A N 1
ATOM 2487 C CA . ALA A 1 321 ? 12.183 1.826 4.938 1.00 84.81 321 ALA A CA 1
ATOM 2488 C C . ALA A 1 321 ? 12.758 2.821 5.955 1.00 84.81 321 ALA A C 1
ATOM 2490 O O . ALA A 1 321 ? 13.047 2.441 7.083 1.00 84.81 321 ALA A O 1
ATOM 2491 N N . LEU A 1 322 ? 12.910 4.079 5.530 1.00 73.94 322 LEU A N 1
ATOM 2492 C CA . LEU A 1 322 ? 13.376 5.227 6.306 1.00 73.94 322 LEU A CA 1
ATOM 2493 C C . LEU A 1 322 ? 12.762 6.477 5.662 1.00 73.94 322 LEU A C 1
ATOM 2495 O O . LEU A 1 322 ? 12.973 6.679 4.460 1.00 73.94 322 LEU A O 1
ATOM 2499 N N . TYR A 1 323 ? 12.022 7.297 6.411 1.00 64.56 323 TYR A N 1
ATOM 2500 C CA . TYR A 1 323 ? 11.490 8.566 5.912 1.00 64.56 323 TYR A CA 1
ATOM 2501 C C . TYR A 1 323 ? 11.945 9.716 6.811 1.00 64.56 323 TYR A C 1
ATOM 2503 O O . TYR A 1 323 ? 11.387 9.979 7.868 1.00 64.56 323 TYR A O 1
ATOM 2511 N N . ASN A 1 324 ? 12.987 10.424 6.376 1.00 63.28 324 ASN A N 1
ATOM 2512 C CA . ASN A 1 324 ? 13.651 11.434 7.202 1.00 63.28 324 ASN A CA 1
ATOM 2513 C C . ASN A 1 324 ? 13.255 12.878 6.851 1.00 63.28 324 ASN A C 1
ATOM 2515 O O . ASN A 1 324 ? 14.011 13.808 7.138 1.00 63.28 324 ASN A O 1
ATOM 2519 N N . ASP A 1 325 ? 12.114 13.090 6.189 1.00 68.00 325 ASP A N 1
ATOM 2520 C CA . ASP A 1 325 ? 11.688 14.443 5.833 1.00 68.00 325 ASP A CA 1
ATOM 2521 C C . ASP A 1 325 ? 10.667 14.995 6.834 1.00 68.00 325 ASP A C 1
ATOM 2523 O O . ASP A 1 325 ? 9.480 14.675 6.813 1.00 68.00 325 ASP A O 1
ATOM 2527 N N . VAL A 1 326 ? 11.163 15.853 7.727 1.00 64.38 326 VAL A N 1
ATOM 2528 C CA . VAL A 1 326 ? 10.389 16.524 8.783 1.00 64.38 326 VAL A CA 1
ATOM 2529 C C . VAL A 1 326 ? 9.451 17.602 8.212 1.00 64.38 326 VAL A C 1
ATOM 2531 O O . VAL A 1 326 ? 8.590 18.109 8.931 1.00 64.38 326 VAL A O 1
ATOM 2534 N N . TYR A 1 327 ? 9.605 17.986 6.940 1.00 70.81 327 TYR A N 1
ATOM 2535 C CA . TYR A 1 327 ? 8.957 19.177 6.387 1.00 70.81 327 TYR A CA 1
ATOM 2536 C C . TYR A 1 327 ? 7.850 18.910 5.373 1.00 70.81 327 TYR A C 1
ATOM 2538 O O . TYR A 1 327 ? 7.221 19.879 4.942 1.00 70.81 327 TYR A O 1
ATOM 2546 N N . VAL A 1 328 ? 7.584 17.659 4.988 1.00 74.25 328 VAL A N 1
ATOM 2547 C CA . VAL A 1 328 ? 6.556 17.418 3.968 1.00 74.25 328 VAL A CA 1
ATOM 2548 C C . VAL A 1 328 ? 5.170 17.314 4.575 1.00 74.25 328 VAL A C 1
ATOM 2550 O O . VAL A 1 328 ? 4.961 16.650 5.589 1.00 74.25 328 VAL A O 1
ATOM 2553 N N . ASP A 1 329 ? 4.220 17.986 3.927 1.00 83.50 329 ASP A N 1
ATOM 2554 C CA . ASP A 1 329 ? 2.825 17.963 4.323 1.00 83.50 329 ASP A CA 1
ATOM 2555 C C . ASP A 1 329 ? 2.171 16.630 3.904 1.00 83.50 329 ASP A C 1
ATOM 2557 O O . ASP A 1 329 ? 1.971 16.381 2.710 1.00 83.50 329 ASP A O 1
ATOM 2561 N N . PRO A 1 330 ? 1.783 15.773 4.862 1.00 84.38 330 PRO A N 1
ATOM 2562 C CA . PRO A 1 330 ? 1.098 14.517 4.576 1.00 84.38 330 PRO A CA 1
ATOM 2563 C C . PRO A 1 330 ? -0.254 14.680 3.872 1.00 84.38 330 PRO A C 1
ATOM 2565 O O . PRO A 1 330 ? -0.775 13.708 3.310 1.00 84.38 330 PRO A O 1
ATOM 2568 N N . SER A 1 331 ? -0.837 15.885 3.897 1.00 87.06 331 SER A N 1
ATOM 2569 C CA . SER A 1 331 ? -2.112 16.183 3.241 1.00 87.06 331 SER A CA 1
ATOM 2570 C C . SER A 1 331 ? -2.071 15.930 1.729 1.00 87.06 331 SER A C 1
ATOM 2572 O O . SER A 1 331 ? -3.081 15.537 1.147 1.00 87.06 331 SER A O 1
ATOM 2574 N N . ILE A 1 332 ? -0.897 16.035 1.097 1.00 89.62 332 ILE A N 1
ATOM 2575 C CA . ILE A 1 332 ? -0.733 15.837 -0.349 1.00 89.62 332 ILE A CA 1
ATOM 2576 C C . ILE A 1 332 ? -1.093 14.397 -0.749 1.00 89.62 332 ILE A C 1
ATOM 2578 O O . ILE A 1 332 ? -1.865 14.178 -1.687 1.00 89.62 332 ILE A O 1
ATOM 2582 N N . LEU A 1 333 ? -0.612 13.393 -0.003 1.00 91.75 333 LEU A N 1
ATOM 2583 C CA . LEU A 1 333 ? -0.991 11.999 -0.261 1.00 91.75 333 LEU A CA 1
ATOM 2584 C C . LEU A 1 333 ? -2.455 11.734 0.100 1.00 91.75 333 LEU A C 1
ATOM 2586 O O . LEU A 1 333 ? -3.128 10.944 -0.564 1.00 91.75 333 LEU A O 1
ATOM 2590 N N . GLN A 1 334 ? -2.963 12.382 1.148 1.00 90.94 334 GLN A N 1
ATOM 2591 C CA . GLN A 1 334 ? -4.363 12.262 1.542 1.00 90.94 334 GLN A CA 1
ATOM 2592 C C . GLN A 1 334 ? -5.292 12.716 0.406 1.00 90.94 334 GLN A C 1
ATOM 2594 O O . GLN A 1 334 ? -6.204 11.976 0.036 1.00 90.94 334 GLN A O 1
ATOM 2599 N N . ASP A 1 335 ? -5.025 13.877 -0.190 1.00 91.69 335 ASP A N 1
ATOM 2600 C CA . ASP A 1 335 ? -5.783 14.403 -1.326 1.00 91.69 335 ASP A CA 1
ATOM 2601 C C . ASP A 1 335 ? -5.679 13.488 -2.554 1.00 91.69 335 ASP A C 1
ATOM 2603 O O . ASP A 1 335 ? -6.685 13.215 -3.219 1.00 91.69 335 ASP A O 1
ATOM 2607 N N . ALA A 1 336 ? -4.495 12.922 -2.810 1.00 93.94 336 ALA A N 1
ATOM 2608 C CA . ALA A 1 336 ? -4.304 11.931 -3.865 1.00 93.94 336 ALA A CA 1
ATOM 2609 C C . ALA A 1 336 ? -5.159 10.669 -3.657 1.00 93.94 336 ALA A C 1
ATOM 2611 O O . ALA A 1 336 ? -5.771 10.163 -4.600 1.00 93.94 336 ALA A O 1
ATOM 2612 N N . LEU A 1 337 ? -5.248 10.165 -2.425 1.00 95.00 337 LEU A N 1
ATOM 2613 C CA . LEU A 1 337 ? -6.069 8.998 -2.088 1.00 95.00 337 LEU A CA 1
ATOM 2614 C C . LEU A 1 337 ? -7.570 9.300 -2.161 1.00 95.00 337 LEU A C 1
ATOM 2616 O O . LEU A 1 337 ? -8.345 8.431 -2.563 1.00 95.00 337 LEU A O 1
ATOM 2620 N N . LEU A 1 338 ? -7.988 10.526 -1.833 1.00 94.00 338 LEU A N 1
ATOM 2621 C CA . LEU A 1 338 ? -9.384 10.964 -1.950 1.00 94.00 338 LEU A CA 1
ATOM 2622 C C . LEU A 1 338 ? -9.885 10.986 -3.393 1.00 94.00 338 LEU A C 1
ATOM 2624 O O . LEU A 1 338 ? -11.071 10.753 -3.621 1.00 94.00 338 LEU A O 1
ATOM 2628 N N . ALA A 1 339 ? -9.000 11.168 -4.378 1.00 94.81 339 ALA A N 1
ATOM 2629 C CA . ALA A 1 339 ? -9.358 10.998 -5.787 1.00 94.81 339 ALA A CA 1
ATOM 2630 C C . ALA A 1 339 ? -9.874 9.576 -6.106 1.00 94.81 339 ALA A C 1
ATOM 2632 O O . ALA A 1 339 ? -10.545 9.369 -7.118 1.00 94.81 339 ALA A O 1
ATOM 2633 N N . HIS A 1 340 ? -9.602 8.608 -5.222 1.00 96.56 340 HIS A N 1
ATOM 2634 C CA . HIS A 1 340 ? -10.039 7.214 -5.300 1.00 96.56 340 HIS A CA 1
ATOM 2635 C C . HIS A 1 340 ? -11.047 6.841 -4.206 1.00 96.56 340 HIS A C 1
ATOM 2637 O O . HIS A 1 340 ? -11.231 5.659 -3.929 1.00 96.56 340 HIS A O 1
ATOM 2643 N N . ALA A 1 341 ? -11.726 7.813 -3.589 1.00 96.44 341 ALA A N 1
ATOM 2644 C CA . ALA A 1 341 ? -12.691 7.592 -2.506 1.00 96.44 341 ALA A CA 1
ATOM 2645 C C . ALA A 1 341 ? -13.740 6.499 -2.806 1.00 96.44 341 ALA A C 1
ATOM 2647 O O . ALA A 1 341 ? -14.076 5.693 -1.935 1.00 96.44 341 ALA A O 1
ATOM 2648 N N . ASP A 1 342 ? -14.212 6.435 -4.054 1.00 97.38 342 ASP A N 1
ATOM 2649 C CA . ASP A 1 342 ? -15.243 5.490 -4.501 1.00 97.38 342 ASP A CA 1
ATOM 2650 C C . ASP A 1 342 ? -14.686 4.168 -5.060 1.00 97.38 342 ASP A C 1
ATOM 2652 O O . ASP A 1 342 ? -15.458 3.274 -5.414 1.00 97.38 342 ASP A O 1
ATOM 2656 N N . THR A 1 343 ? -13.362 4.013 -5.158 1.00 97.81 343 THR A N 1
ATOM 2657 C CA . THR A 1 343 ? -12.731 2.792 -5.694 1.00 97.81 343 THR A CA 1
ATOM 2658 C C . THR A 1 343 ? -11.774 2.116 -4.725 1.00 97.81 343 THR A C 1
ATOM 2660 O O . THR A 1 343 ? -11.597 0.903 -4.819 1.00 97.81 343 THR A O 1
ATOM 2663 N N . LEU A 1 344 ? -11.168 2.860 -3.799 1.00 98.31 344 LEU A N 1
ATOM 2664 C CA . LEU A 1 344 ? -10.159 2.361 -2.876 1.00 98.31 344 LEU A CA 1
ATOM 2665 C C . LEU A 1 344 ? -10.800 1.448 -1.827 1.00 98.31 344 LEU A C 1
ATOM 2667 O O . LEU A 1 344 ? -11.506 1.897 -0.933 1.00 98.31 344 LEU A O 1
ATOM 2671 N N . GLU A 1 345 ? -10.531 0.150 -1.924 1.00 98.44 345 GLU A N 1
ATOM 2672 C CA . GLU A 1 345 ? -11.087 -0.885 -1.050 1.00 98.44 345 GLU A CA 1
ATOM 2673 C C . GLU A 1 345 ? -10.158 -1.225 0.114 1.00 98.44 345 GLU A C 1
ATOM 2675 O O . GLU A 1 345 ? -10.629 -1.536 1.215 1.00 98.44 345 GLU A O 1
ATOM 2680 N N . THR A 1 346 ? -8.843 -1.190 -0.116 1.00 98.38 346 THR A N 1
ATOM 2681 C CA . THR A 1 346 ? -7.845 -1.501 0.910 1.00 98.38 346 THR A CA 1
ATOM 2682 C C . THR A 1 346 ? -6.736 -0.463 0.942 1.00 98.38 346 THR A C 1
ATOM 2684 O O . THR A 1 346 ? -6.096 -0.209 -0.080 1.00 98.38 346 THR A O 1
ATOM 2687 N N . LEU A 1 347 ? -6.460 0.046 2.137 1.00 97.06 347 LEU A N 1
ATOM 2688 C CA . LEU A 1 347 ? -5.403 1.008 2.405 1.00 97.06 347 LEU A CA 1
ATOM 2689 C C . LEU A 1 347 ? -4.447 0.442 3.455 1.00 97.06 347 LEU A C 1
ATOM 2691 O O . LEU A 1 347 ? -4.887 0.045 4.529 1.00 97.06 347 LEU A O 1
ATOM 2695 N N . SER A 1 348 ? -3.152 0.402 3.166 1.00 95.69 348 SER A N 1
ATOM 2696 C CA . SER A 1 348 ? -2.124 0.008 4.129 1.00 95.69 348 SER A CA 1
ATOM 2697 C C . SER A 1 348 ? -0.984 1.014 4.115 1.00 95.69 348 SER A C 1
ATOM 2699 O O . SER A 1 348 ? -0.155 0.977 3.214 1.00 95.69 348 SER A O 1
ATOM 2701 N N . ILE A 1 349 ? -0.913 1.875 5.121 1.00 92.50 349 ILE A N 1
ATOM 2702 C CA . ILE A 1 349 ? 0.130 2.890 5.261 1.00 92.50 349 ILE A CA 1
ATOM 2703 C C . ILE A 1 349 ? 0.888 2.637 6.566 1.00 92.50 349 ILE A C 1
ATOM 2705 O O . ILE A 1 349 ? 0.298 2.664 7.644 1.00 92.50 349 ILE A O 1
ATOM 2709 N N . ASP A 1 350 ? 2.189 2.379 6.479 1.00 88.56 350 ASP A N 1
ATOM 2710 C CA . ASP A 1 350 ? 3.071 2.316 7.651 1.00 88.56 350 ASP A CA 1
ATOM 2711 C C . ASP A 1 350 ? 3.844 3.638 7.761 1.00 88.56 350 ASP A C 1
ATOM 2713 O O . ASP A 1 350 ? 4.808 3.858 7.030 1.00 88.56 350 ASP A O 1
ATOM 2717 N N . TRP A 1 351 ? 3.341 4.528 8.623 1.00 77.25 351 TRP A N 1
ATOM 2718 C CA . TRP A 1 351 ? 3.781 5.916 8.833 1.00 77.25 351 TRP A CA 1
ATOM 2719 C C . TRP A 1 351 ? 4.180 6.169 10.287 1.00 77.25 351 TRP A C 1
ATOM 2721 O O . TRP A 1 351 ? 3.771 7.150 10.899 1.00 77.25 351 TRP A O 1
ATOM 2731 N N . ARG A 1 352 ? 4.963 5.270 10.881 1.00 73.19 352 ARG A N 1
ATOM 2732 C CA . ARG A 1 352 ? 5.440 5.489 12.256 1.00 73.19 352 ARG A CA 1
ATOM 2733 C C . ARG A 1 352 ? 6.215 6.809 12.418 1.00 73.19 352 ARG A C 1
ATOM 2735 O O . ARG A 1 352 ? 6.166 7.413 13.477 1.00 73.19 352 ARG A O 1
ATOM 2742 N N . GLU A 1 353 ? 6.797 7.334 11.338 1.00 64.44 353 GLU A N 1
ATOM 2743 C CA . GLU A 1 353 ? 7.569 8.586 11.349 1.00 64.44 353 GLU A CA 1
ATOM 2744 C C . GLU A 1 353 ? 6.785 9.842 10.882 1.00 64.44 353 GLU A C 1
ATOM 2746 O O . GLU A 1 353 ? 7.322 10.944 10.968 1.00 64.44 353 GLU A O 1
ATOM 2751 N N . VAL A 1 354 ? 5.529 9.734 10.403 1.00 62.06 354 VAL A N 1
ATOM 2752 C CA . VAL A 1 354 ? 4.787 10.865 9.780 1.00 62.06 354 VAL A CA 1
ATOM 2753 C C . VAL A 1 354 ? 3.298 10.887 10.175 1.00 62.06 354 VAL A C 1
ATOM 2755 O O . VAL A 1 354 ? 2.628 9.860 10.200 1.00 62.06 354 VAL A O 1
ATOM 2758 N N . GLY A 1 355 ? 2.728 12.066 10.452 1.00 63.41 355 GLY A N 1
ATOM 2759 C CA . GLY A 1 355 ? 1.293 12.238 10.756 1.00 63.41 355 GLY A CA 1
ATOM 2760 C C . GLY A 1 355 ? 0.379 11.927 9.556 1.00 63.41 355 GLY A C 1
ATOM 2761 O O . GLY A 1 355 ? 0.598 12.510 8.512 1.00 63.41 355 GLY A O 1
ATOM 2762 N N . PHE A 1 356 ? -0.676 11.102 9.664 1.00 74.38 356 PHE A N 1
ATOM 2763 C CA . PHE A 1 356 ? -1.708 10.901 8.616 1.00 74.38 356 PHE A CA 1
ATOM 2764 C C . PHE A 1 356 ? -3.107 11.001 9.196 1.00 74.38 356 PHE A C 1
ATOM 2766 O O . PHE A 1 356 ? -3.451 10.256 10.099 1.00 74.38 356 PHE A O 1
ATOM 2773 N N . SER A 1 357 ? -4.000 11.767 8.588 1.00 73.44 357 SER A N 1
ATOM 2774 C CA . SER A 1 357 ? -5.422 11.652 8.923 1.00 73.44 357 SER A CA 1
ATOM 2775 C C . SER A 1 357 ? -6.168 10.882 7.841 1.00 73.44 357 SER A C 1
ATOM 2777 O O . SER A 1 357 ? -6.105 11.228 6.664 1.00 73.44 357 SER A O 1
ATOM 2779 N N . LEU A 1 358 ? -6.936 9.859 8.217 1.00 78.56 358 LEU A N 1
ATOM 2780 C CA . LEU A 1 358 ? -7.922 9.285 7.301 1.00 78.56 358 LEU A CA 1
ATOM 2781 C C . LEU A 1 358 ? -9.171 10.177 7.296 1.00 78.56 358 LEU A C 1
ATOM 2783 O O . LEU A 1 358 ? -9.621 10.611 8.355 1.00 78.56 358 LEU A O 1
ATOM 2787 N N . ARG A 1 359 ? -9.741 10.453 6.118 1.00 79.81 359 ARG A N 1
ATOM 2788 C CA . ARG A 1 359 ? -11.038 11.141 6.017 1.00 79.81 359 ARG A CA 1
ATOM 2789 C C . ARG A 1 359 ? -12.164 10.134 5.854 1.00 79.81 359 ARG A C 1
ATOM 2791 O O . ARG A 1 359 ? -12.019 9.117 5.177 1.00 79.81 359 ARG A O 1
ATOM 2798 N N . ARG A 1 360 ? -13.321 10.492 6.409 1.00 85.12 360 ARG A N 1
ATOM 2799 C CA . ARG A 1 360 ? -14.566 9.717 6.353 1.00 85.12 360 ARG A CA 1
ATOM 2800 C C . ARG A 1 360 ? -15.113 9.518 4.933 1.00 85.12 360 ARG A C 1
ATOM 2802 O O . ARG A 1 360 ? -15.911 8.614 4.722 1.00 85.12 360 ARG A O 1
ATOM 2809 N N . ASP A 1 361 ? -14.658 10.313 3.969 1.00 88.56 361 ASP A N 1
ATOM 2810 C CA . ASP A 1 361 ? -15.199 10.336 2.606 1.00 88.56 361 ASP A CA 1
ATOM 2811 C C . ASP A 1 361 ? -14.751 9.146 1.729 1.00 88.56 361 ASP A C 1
ATOM 2813 O O . ASP A 1 361 ? -15.174 9.037 0.583 1.00 88.56 361 ASP A O 1
ATOM 2817 N N . ALA A 1 362 ? -13.923 8.224 2.238 1.00 91.50 362 ALA A N 1
ATOM 2818 C CA . ALA A 1 362 ? -13.477 7.026 1.515 1.00 91.50 362 ALA A CA 1
ATOM 2819 C C . ALA A 1 362 ? -14.561 5.922 1.469 1.00 91.50 362 ALA A C 1
ATOM 2821 O O . ALA A 1 362 ? -14.452 4.883 2.123 1.00 91.50 362 ALA A O 1
ATOM 2822 N N . ASN A 1 363 ? -15.615 6.158 0.684 1.00 93.69 363 ASN A N 1
ATOM 2823 C CA . ASN A 1 363 ? -16.851 5.363 0.624 1.00 93.69 363 ASN A CA 1
ATOM 2824 C C . ASN A 1 363 ? -16.670 3.878 0.266 1.00 93.69 363 ASN A C 1
ATOM 2826 O O . ASN A 1 363 ? -17.495 3.041 0.642 1.00 93.69 363 ASN A O 1
ATOM 2830 N N . ALA A 1 364 ? -15.636 3.536 -0.505 1.00 97.00 364 ALA A N 1
ATOM 2831 C CA . ALA A 1 364 ? -15.366 2.155 -0.904 1.00 97.00 364 ALA A CA 1
ATOM 2832 C C . ALA A 1 364 ? -14.469 1.398 0.084 1.00 97.00 364 ALA A C 1
ATOM 2834 O O . ALA A 1 364 ? -14.323 0.176 -0.045 1.00 97.00 364 ALA A O 1
ATOM 2835 N N . LEU A 1 365 ? -13.888 2.087 1.071 1.00 97.88 365 LEU A N 1
ATOM 2836 C CA . LEU A 1 365 ? -12.841 1.533 1.916 1.00 97.88 365 LEU A CA 1
ATOM 2837 C C . LEU A 1 365 ? -13.406 0.473 2.860 1.00 97.88 365 LEU A C 1
ATOM 2839 O O . LEU A 1 365 ? -14.304 0.733 3.659 1.00 97.88 365 LEU A O 1
ATOM 2843 N N . ARG A 1 366 ? -12.861 -0.741 2.775 1.00 98.19 366 ARG A N 1
ATOM 2844 C CA . ARG A 1 366 ? -13.280 -1.907 3.570 1.00 98.19 366 ARG A CA 1
ATOM 2845 C C . ARG A 1 366 ? -12.227 -2.335 4.572 1.00 98.19 366 ARG A C 1
ATOM 2847 O O . ARG A 1 366 ? -12.583 -2.877 5.615 1.00 98.19 366 ARG A O 1
ATOM 2854 N N . SER A 1 367 ? -10.955 -2.127 4.254 1.00 98.31 367 SER A N 1
ATOM 2855 C CA . SER A 1 367 ? -9.842 -2.514 5.111 1.00 98.31 367 SER A CA 1
ATOM 2856 C C . SER A 1 367 ? -8.824 -1.392 5.193 1.00 98.31 367 SER A C 1
ATOM 2858 O O . SER A 1 367 ? -8.352 -0.919 4.161 1.00 98.31 367 SER A O 1
ATOM 2860 N N . VAL A 1 368 ? -8.433 -1.025 6.410 1.00 96.69 368 VAL A N 1
ATOM 2861 C CA . VAL A 1 368 ? -7.337 -0.085 6.651 1.00 96.69 368 VAL A CA 1
ATOM 2862 C C . VAL A 1 368 ? -6.283 -0.714 7.559 1.00 96.69 368 VAL A C 1
ATOM 2864 O O . VAL A 1 368 ? -6.614 -1.390 8.530 1.00 96.69 368 VAL A O 1
ATOM 2867 N N . LYS A 1 369 ? -5.009 -0.511 7.244 1.00 95.50 369 LYS A N 1
ATOM 2868 C CA . LYS A 1 369 ? -3.866 -0.789 8.113 1.00 95.50 369 LYS A CA 1
ATOM 2869 C C . LYS A 1 369 ? -3.063 0.500 8.227 1.00 95.50 369 LYS A C 1
ATOM 2871 O O . LYS A 1 369 ? -2.639 1.027 7.206 1.00 95.50 369 LYS A O 1
ATOM 2876 N N . ILE A 1 370 ? -2.914 1.029 9.433 1.00 92.75 370 ILE A N 1
ATOM 2877 C CA . ILE A 1 370 ? -2.350 2.362 9.645 1.00 92.75 370 ILE A CA 1
ATOM 2878 C C . ILE A 1 370 ? -1.571 2.439 10.957 1.00 92.75 370 ILE A C 1
ATOM 2880 O O . ILE A 1 370 ? -1.943 1.772 11.922 1.00 92.75 370 ILE A O 1
ATOM 2884 N N . SER A 1 371 ? -0.506 3.240 10.996 1.00 90.38 371 SER A N 1
ATOM 2885 C CA . SER A 1 371 ? 0.174 3.590 12.249 1.00 90.38 371 SER A CA 1
ATOM 2886 C C . SER A 1 371 ? -0.693 4.484 13.134 1.00 90.38 371 SER A C 1
ATOM 2888 O O . SER A 1 371 ? -1.370 5.381 12.636 1.00 90.38 371 SER A O 1
ATOM 2890 N N . ASP A 1 372 ? -0.682 4.242 14.443 1.00 89.12 372 ASP A N 1
ATOM 2891 C CA . ASP A 1 372 ? -1.379 5.073 15.427 1.00 89.12 372 ASP A CA 1
ATOM 2892 C C . ASP A 1 372 ? -0.833 6.503 15.518 1.00 89.12 372 ASP A C 1
ATOM 2894 O O . ASP A 1 372 ? -1.629 7.442 15.541 1.00 89.12 372 ASP A O 1
ATOM 2898 N N . LEU A 1 373 ? 0.491 6.672 15.511 1.00 83.50 373 LEU A N 1
ATOM 2899 C CA . LEU A 1 373 ? 1.162 7.976 15.519 1.00 83.50 373 LEU A CA 1
ATOM 2900 C C . LEU A 1 373 ? 0.688 8.848 14.362 1.00 83.50 373 LEU A C 1
ATOM 2902 O O . LEU A 1 373 ? 0.314 10.007 14.561 1.00 83.50 373 LEU A O 1
ATOM 2906 N N . GLY A 1 374 ? 0.637 8.240 13.175 1.00 75.19 374 GLY A N 1
ATOM 2907 C CA . GLY A 1 374 ? 0.067 8.842 11.987 1.00 75.19 374 GLY A CA 1
ATOM 2908 C C . GLY A 1 374 ? -1.402 9.188 12.202 1.00 75.19 374 GLY A C 1
ATOM 2909 O O . GLY A 1 374 ? -1.775 10.359 12.210 1.00 75.19 374 GLY A O 1
ATOM 2910 N N . PHE A 1 375 ? -2.211 8.151 12.411 1.00 82.19 375 PHE A N 1
ATOM 2911 C CA . PHE A 1 375 ? -3.670 8.192 12.373 1.00 82.19 375 PHE A CA 1
ATOM 2912 C C . PHE A 1 375 ? -4.314 9.152 13.378 1.00 82.19 375 PHE A C 1
ATOM 2914 O O . PHE A 1 375 ? -5.272 9.850 13.046 1.00 82.19 375 PHE A O 1
ATOM 2921 N N . LEU A 1 376 ? -3.826 9.166 14.619 1.00 81.31 376 LEU A N 1
ATOM 2922 C CA . LEU A 1 376 ? -4.486 9.880 15.712 1.00 81.31 376 LEU A CA 1
ATOM 2923 C C . LEU A 1 376 ? -4.159 11.374 15.732 1.00 81.31 376 LEU A C 1
ATOM 2925 O O . LEU A 1 376 ? -4.794 12.112 16.480 1.00 81.31 376 LEU A O 1
ATOM 2929 N N . SER A 1 377 ? -3.165 11.825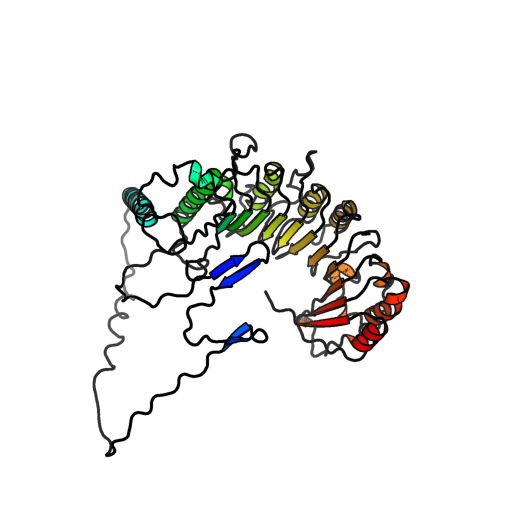 14.953 1.00 73.81 377 SER A N 1
ATOM 2930 C CA . SER A 1 377 ? -2.665 13.213 14.952 1.00 73.81 377 SER A CA 1
ATOM 2931 C C . SER A 1 377 ? -2.306 13.755 16.349 1.00 73.81 377 SER A C 1
ATOM 2933 O O . SER A 1 377 ? -2.188 14.961 16.548 1.00 73.81 377 SER A O 1
ATOM 2935 N N . ALA A 1 378 ? -2.119 12.864 17.328 1.00 71.00 378 ALA A N 1
ATOM 2936 C CA . ALA A 1 378 ? -1.821 13.198 18.718 1.00 71.00 378 ALA A CA 1
ATOM 2937 C C . ALA A 1 378 ? -0.312 13.363 18.973 1.00 71.00 378 ALA A C 1
ATOM 2939 O O . ALA A 1 378 ? 0.089 13.752 20.072 1.00 71.00 378 ALA A O 1
ATOM 2940 N N . GLY A 1 379 ? 0.521 13.017 17.980 1.00 76.88 379 GLY A N 1
ATOM 2941 C CA . GLY A 1 379 ? 1.983 12.983 18.092 1.00 76.88 379 GLY A CA 1
ATOM 2942 C C . GLY A 1 379 ? 2.499 11.996 19.145 1.00 76.88 379 GLY A C 1
ATOM 2943 O O . GLY A 1 379 ? 3.638 12.114 19.583 1.00 76.88 379 GLY A O 1
ATOM 2944 N N . ARG A 1 380 ? 1.642 11.079 19.608 1.00 82.94 380 ARG A N 1
ATOM 2945 C CA . ARG A 1 380 ? 1.898 10.110 20.678 1.00 82.94 380 ARG A CA 1
ATOM 2946 C C . ARG A 1 380 ? 1.255 8.776 20.318 1.00 82.94 380 ARG A C 1
ATOM 2948 O O . ARG A 1 380 ? 0.223 8.759 19.643 1.00 82.94 380 ARG A O 1
ATOM 2955 N N . SER A 1 381 ? 1.881 7.685 20.755 1.00 86.81 381 SER A N 1
ATOM 2956 C CA . SER A 1 381 ? 1.374 6.331 20.534 1.00 86.81 381 SER A CA 1
ATOM 2957 C C . SER A 1 381 ? 0.006 6.177 21.195 1.00 86.81 381 SER A C 1
ATOM 2959 O O . SER A 1 381 ? -0.276 6.794 22.225 1.00 86.81 381 SER A O 1
ATOM 2961 N N . LEU A 1 382 ? -0.838 5.305 20.646 1.00 89.12 382 LEU A N 1
ATOM 2962 C CA . LEU A 1 382 ? -2.110 4.920 21.257 1.00 89.12 382 LEU A CA 1
ATOM 2963 C C . LEU A 1 382 ? -1.908 4.456 22.709 1.00 89.12 382 LEU A C 1
ATOM 2965 O O . LEU A 1 382 ? -2.752 4.709 23.567 1.00 89.12 382 LEU A O 1
ATOM 2969 N N . LEU A 1 383 ? -0.780 3.791 22.969 1.00 88.25 383 LEU A N 1
ATOM 2970 C CA . LEU A 1 383 ? -0.429 3.240 24.275 1.00 88.25 383 LEU A CA 1
ATOM 2971 C C . LEU A 1 383 ? -0.001 4.318 25.286 1.00 88.25 383 LEU A C 1
ATOM 2973 O O . LEU A 1 383 ? -0.067 4.074 26.490 1.00 88.25 383 LEU A O 1
ATOM 2977 N N . ASP A 1 384 ? 0.374 5.512 24.818 1.00 86.06 384 ASP A N 1
ATOM 2978 C CA . ASP A 1 384 ? 0.761 6.647 25.666 1.00 86.06 384 ASP A CA 1
ATOM 2979 C C . ASP A 1 384 ? -0.433 7.530 26.061 1.00 86.06 384 ASP A C 1
ATOM 2981 O O . ASP A 1 384 ? -0.334 8.345 26.979 1.00 86.06 384 ASP A O 1
ATOM 2985 N N . LEU A 1 385 ? -1.580 7.373 25.394 1.00 83.25 385 LEU A N 1
ATOM 2986 C CA . LEU A 1 385 ? -2.801 8.161 25.607 1.00 83.25 385 LEU A CA 1
ATOM 2987 C C . LEU A 1 385 ? -3.678 7.602 26.740 1.00 83.25 385 LEU A C 1
ATOM 2989 O O . LEU A 1 385 ? -4.910 7.584 26.658 1.00 83.25 385 LEU A O 1
ATOM 2993 N N . GLN A 1 386 ? -3.051 7.119 27.811 1.00 83.56 386 GLN A N 1
ATOM 2994 C CA . GLN A 1 386 ? -3.753 6.514 28.941 1.00 83.56 386 GLN A CA 1
ATOM 2995 C C . GLN A 1 386 ? -4.683 7.533 29.606 1.00 83.56 386 GLN A C 1
ATOM 2997 O O . GLN A 1 386 ? -4.251 8.583 30.082 1.00 83.56 386 GLN A O 1
ATOM 3002 N N . GLY A 1 387 ? -5.980 7.227 29.647 1.00 84.38 387 GLY A N 1
ATOM 3003 C CA . GLY A 1 387 ? -6.979 8.132 30.221 1.00 84.38 387 GLY A CA 1
ATOM 3004 C C . GLY A 1 387 ? -7.394 9.310 29.327 1.00 84.38 387 GLY A C 1
ATOM 3005 O O . GLY A 1 387 ? -8.316 10.037 29.701 1.00 84.38 387 GLY A O 1
ATOM 3006 N N . GLU A 1 388 ? -6.765 9.511 28.164 1.00 88.06 388 GLU A N 1
ATOM 3007 C CA . GLU A 1 388 ? -7.075 10.628 27.268 1.00 88.06 388 GLU A CA 1
ATOM 3008 C C . GLU A 1 388 ? -8.247 10.279 26.331 1.00 88.06 388 GLU A C 1
ATOM 3010 O O . GLU A 1 388 ? -8.326 9.198 25.740 1.00 88.06 388 GLU A O 1
ATOM 3015 N N . VAL A 1 389 ? -9.186 11.217 26.191 1.00 88.56 389 VAL A N 1
ATOM 3016 C CA . VAL A 1 389 ? -10.269 11.145 25.203 1.00 88.56 389 VAL A CA 1
ATOM 3017 C C . VAL A 1 389 ? -9.822 11.924 23.974 1.00 88.56 389 VAL A C 1
ATOM 3019 O O . VAL A 1 389 ? -9.414 13.077 24.094 1.00 88.56 389 VAL A O 1
ATOM 3022 N N . LEU A 1 390 ? -9.911 11.301 22.802 1.00 89.38 390 LEU A N 1
ATOM 3023 C CA . LEU A 1 390 ? -9.576 11.957 21.543 1.00 89.38 390 LEU A CA 1
ATOM 3024 C C . LEU A 1 390 ? -10.718 12.863 21.079 1.00 89.38 390 LEU A C 1
ATOM 3026 O O . LEU A 1 390 ? -11.886 12.466 21.114 1.00 89.38 390 LEU A O 1
ATOM 3030 N N . ASP A 1 391 ? -10.357 14.049 20.599 1.00 88.88 391 ASP A N 1
ATOM 3031 C CA . ASP A 1 391 ? -11.254 14.970 19.908 1.00 88.88 391 ASP A CA 1
ATOM 3032 C C . ASP A 1 391 ? -10.614 15.377 18.566 1.00 88.88 391 ASP A C 1
ATOM 3034 O O . ASP A 1 391 ? -9.627 16.116 18.564 1.00 88.88 391 ASP A O 1
ATOM 3038 N N . PRO A 1 392 ? -11.109 14.866 17.426 1.00 91.56 392 PRO A N 1
ATOM 3039 C CA . PRO A 1 392 ? -12.311 14.045 17.285 1.00 91.56 392 PRO A CA 1
ATOM 3040 C C . PRO A 1 392 ? -12.079 12.554 17.642 1.00 91.56 392 PRO A C 1
ATOM 3042 O O . PRO A 1 392 ? -10.947 12.067 17.602 1.00 91.56 392 PRO A O 1
ATOM 3045 N N . PRO A 1 393 ? -13.135 11.781 17.971 1.00 93.31 393 PRO A N 1
ATOM 3046 C CA . PRO A 1 393 ? -12.994 10.361 18.298 1.00 93.31 393 PRO A CA 1
ATOM 3047 C C . PRO A 1 393 ? -12.648 9.518 17.065 1.00 93.31 393 PRO A C 1
ATOM 3049 O O . PRO A 1 393 ? -13.086 9.827 15.955 1.00 93.31 393 PRO A O 1
ATOM 3052 N N . ILE A 1 394 ? -11.959 8.386 17.265 1.00 94.19 394 ILE A N 1
ATOM 3053 C CA . ILE A 1 394 ? -11.534 7.471 16.182 1.00 94.19 394 ILE A CA 1
ATOM 3054 C C . ILE A 1 394 ? -12.695 7.104 15.250 1.00 94.19 394 ILE A C 1
ATOM 3056 O O . ILE A 1 394 ? -12.548 7.121 14.032 1.00 94.19 394 ILE A O 1
ATOM 3060 N N . SER A 1 395 ? -13.867 6.813 15.815 1.00 95.50 395 SER A N 1
ATOM 3061 C CA . SER A 1 395 ? -15.069 6.426 15.070 1.00 95.50 395 SER A CA 1
ATOM 3062 C C . SER A 1 395 ? -15.509 7.460 14.027 1.00 95.50 395 SER A C 1
ATOM 3064 O O . SER A 1 395 ? -16.099 7.092 13.017 1.00 95.50 395 SER A O 1
ATOM 3066 N N . SER A 1 396 ? -15.206 8.742 14.247 1.00 94.31 396 SER A N 1
ATOM 3067 C CA . SER A 1 396 ? -15.566 9.835 13.338 1.00 94.31 396 SER A CA 1
ATOM 3068 C C . SER A 1 396 ? -14.591 10.021 12.170 1.00 94.31 396 SER A C 1
ATOM 3070 O O . SER A 1 396 ? -14.962 10.626 11.164 1.00 94.31 396 SER A O 1
ATOM 3072 N N . LEU A 1 397 ? -13.373 9.482 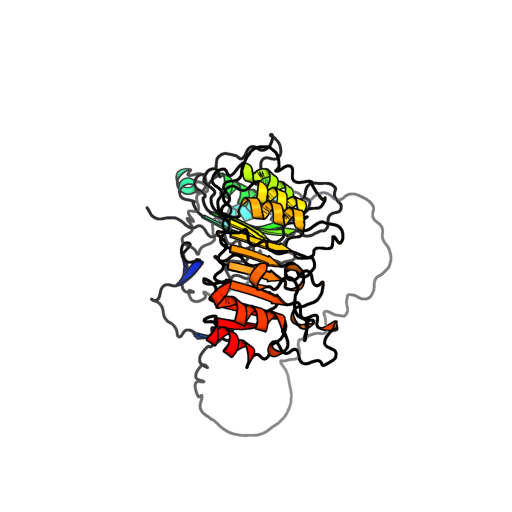12.289 1.00 92.50 397 LEU A N 1
ATOM 3073 C CA . LEU A 1 397 ? -12.331 9.521 11.256 1.00 92.50 397 LEU A CA 1
ATOM 3074 C C . LEU A 1 397 ? -12.481 8.384 10.232 1.00 92.50 397 LEU A C 1
ATOM 3076 O O . LEU A 1 397 ? -11.881 8.416 9.159 1.00 92.50 397 LEU A O 1
ATOM 3080 N N . LEU A 1 398 ? -13.261 7.356 10.569 1.00 94.81 398 LEU A N 1
ATOM 3081 C CA . LEU A 1 398 ? -13.392 6.136 9.782 1.00 94.81 398 LEU A CA 1
ATOM 3082 C C . LEU A 1 398 ? -14.659 6.169 8.905 1.00 94.81 398 LEU A C 1
ATOM 3084 O O . LEU A 1 398 ? -15.706 6.642 9.355 1.00 94.81 398 LEU A O 1
ATOM 3088 N N . PRO A 1 399 ? -14.600 5.656 7.662 1.00 95.44 399 PRO A N 1
ATOM 3089 C CA . PRO A 1 399 ? -15.774 5.552 6.803 1.00 95.44 399 PRO A CA 1
ATOM 3090 C C . PRO A 1 399 ? -16.723 4.442 7.279 1.00 95.44 399 PRO A C 1
ATOM 3092 O O . PRO A 1 399 ? -16.295 3.403 7.784 1.00 95.44 399 PRO A O 1
ATOM 3095 N N . GLU A 1 400 ? -18.026 4.616 7.047 1.00 96.31 400 GLU A N 1
ATOM 3096 C CA . GLU A 1 400 ? -19.068 3.660 7.472 1.00 96.31 400 GLU A CA 1
ATOM 3097 C C . GLU A 1 400 ? -18.963 2.292 6.779 1.00 96.31 400 GLU A C 1
ATOM 3099 O O . GLU A 1 400 ? -19.448 1.283 7.295 1.00 96.31 400 GLU A O 1
ATOM 3104 N N . SER A 1 401 ? -18.317 2.248 5.610 1.00 97.31 401 SER A N 1
ATOM 3105 C CA . SER A 1 401 ? -18.050 1.039 4.826 1.00 97.31 401 SER A CA 1
ATOM 3106 C C . SER A 1 401 ? -16.969 0.138 5.430 1.00 97.31 401 SER A C 1
ATOM 3108 O O . SER A 1 401 ? -16.832 -1.016 5.002 1.00 97.31 401 SER A O 1
ATOM 3110 N N . LEU A 1 402 ? -16.193 0.649 6.393 1.00 98.12 402 LEU A N 1
ATOM 3111 C CA . LEU A 1 402 ? -15.023 -0.028 6.930 1.00 98.12 402 LEU A CA 1
ATOM 3112 C C . LEU A 1 402 ? -15.417 -1.310 7.665 1.00 98.12 402 LEU A C 1
ATOM 3114 O O . LEU A 1 402 ? -16.236 -1.309 8.579 1.00 98.12 402 LEU A O 1
ATOM 3118 N N . GLN A 1 403 ? -14.786 -2.418 7.287 1.00 98.50 403 GLN A N 1
ATOM 3119 C CA . GLN A 1 403 ? -15.023 -3.737 7.873 1.00 98.50 403 GLN A CA 1
ATOM 3120 C C . GLN A 1 403 ? -13.870 -4.173 8.773 1.00 98.50 403 GLN A C 1
ATOM 3122 O O . GLN A 1 403 ? -14.092 -4.896 9.748 1.00 98.50 403 GLN A O 1
ATOM 3127 N N . GLN A 1 404 ? -12.647 -3.768 8.431 1.00 98.50 404 GLN A N 1
ATOM 3128 C CA . GLN A 1 404 ? -11.421 -4.206 9.086 1.00 98.50 404 GLN A CA 1
ATOM 3129 C C . GLN A 1 404 ? -10.472 -3.029 9.308 1.00 98.50 404 GLN A C 1
ATOM 3131 O O . GLN A 1 404 ? -10.248 -2.222 8.408 1.00 98.50 404 GLN A O 1
ATOM 3136 N N . MET A 1 405 ? -9.886 -2.962 10.500 1.00 97.62 405 MET A N 1
ATOM 3137 C CA . MET A 1 405 ? -8.846 -1.999 10.844 1.00 97.62 405 MET A CA 1
ATOM 3138 C C . MET A 1 405 ? -7.685 -2.729 11.505 1.00 97.62 405 MET A C 1
ATOM 3140 O O . MET A 1 405 ? -7.897 -3.562 12.382 1.00 97.62 405 MET A O 1
ATOM 3144 N N . THR A 1 406 ? -6.464 -2.414 11.093 1.00 97.12 406 THR A N 1
ATOM 3145 C CA . THR A 1 406 ? -5.238 -2.800 11.788 1.00 97.12 406 THR A CA 1
ATOM 3146 C C . THR A 1 406 ? -4.510 -1.540 12.236 1.00 97.12 406 THR A C 1
ATOM 3148 O O . THR A 1 406 ? -4.129 -0.733 11.394 1.00 97.12 406 THR A O 1
ATOM 3151 N N . ILE A 1 407 ? -4.314 -1.382 13.540 1.00 94.88 407 ILE A N 1
ATOM 3152 C CA . ILE A 1 407 ? -3.515 -0.308 14.127 1.00 94.88 407 ILE A CA 1
ATOM 3153 C C . ILE A 1 407 ? -2.105 -0.850 14.353 1.00 94.88 407 ILE A C 1
ATOM 3155 O O . ILE A 1 407 ? -1.936 -1.854 15.047 1.00 94.88 407 ILE A O 1
ATOM 3159 N N . LEU A 1 408 ? -1.112 -0.216 13.736 1.00 93.19 408 LEU A N 1
ATOM 3160 C CA . LEU A 1 408 ? 0.305 -0.464 13.985 1.00 93.19 408 LEU A CA 1
ATOM 3161 C C . LEU A 1 408 ? 0.741 0.482 15.098 1.00 93.19 408 LEU A C 1
ATOM 3163 O O . LEU A 1 408 ? 0.810 1.687 14.875 1.00 93.19 408 LEU A O 1
ATOM 3167 N N . THR A 1 409 ? 0.988 -0.053 16.286 1.00 90.56 409 THR A N 1
ATOM 3168 C CA . THR A 1 409 ? 1.450 0.747 17.418 1.00 90.56 409 THR A CA 1
ATOM 3169 C C . THR A 1 409 ? 2.962 0.731 17.445 1.00 90.56 409 THR A C 1
ATOM 3171 O O . THR A 1 409 ? 3.566 -0.347 17.512 1.00 90.56 409 THR A O 1
ATOM 3174 N N . GLU A 1 410 ? 3.579 1.906 17.433 1.00 81.56 410 GLU A N 1
ATOM 3175 C CA . GLU A 1 410 ? 4.989 1.985 17.776 1.00 81.56 410 GLU A CA 1
ATOM 3176 C C . GLU A 1 410 ? 5.130 1.793 19.283 1.00 81.56 410 GLU A C 1
ATOM 3178 O O . GLU A 1 410 ? 4.594 2.553 20.092 1.00 81.56 410 GLU A O 1
ATOM 3183 N N . ALA A 1 411 ? 5.818 0.721 19.652 1.00 64.44 411 ALA A N 1
ATOM 3184 C CA . ALA A 1 411 ? 6.242 0.498 21.012 1.00 64.44 411 ALA A CA 1
ATOM 3185 C C . ALA A 1 411 ? 7.746 0.770 21.033 1.00 64.44 411 ALA A C 1
ATOM 3187 O O . ALA A 1 411 ? 8.537 -0.139 20.789 1.00 64.44 411 ALA A O 1
ATOM 3188 N N . SER A 1 412 ? 8.145 2.025 21.248 1.00 62.03 412 SER A N 1
ATOM 318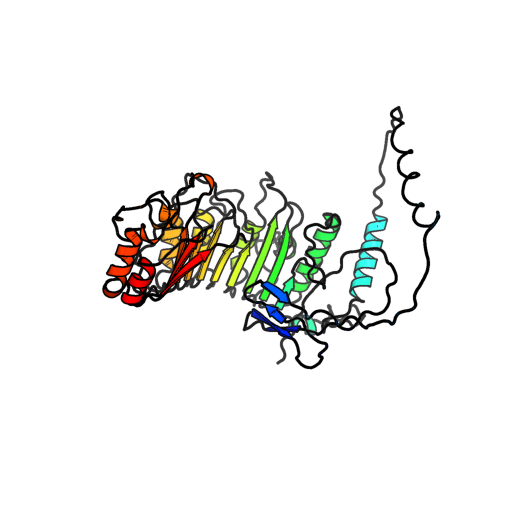9 C CA . SER A 1 412 ? 9.567 2.341 21.381 1.00 62.03 412 SER A CA 1
ATOM 3190 C C . SER A 1 412 ? 10.095 1.698 22.664 1.00 62.03 412 SER A C 1
ATOM 3192 O O . SER A 1 412 ? 9.704 2.064 23.775 1.00 62.03 412 SER A O 1
ATOM 3194 N N . GLU A 1 413 ? 10.988 0.717 22.503 1.00 59.28 413 GLU A N 1
ATOM 3195 C CA . GLU A 1 413 ? 11.671 0.048 23.616 1.00 59.28 413 GLU A CA 1
ATOM 3196 C C . GLU A 1 413 ? 12.360 1.052 24.555 1.00 59.28 413 GLU A C 1
ATOM 3198 O O . GLU A 1 413 ? 12.476 0.797 25.754 1.00 59.28 413 GLU A O 1
ATOM 3203 N N . GLU A 1 414 ? 12.750 2.220 24.034 1.00 59.59 414 GLU A N 1
ATOM 3204 C CA . GLU A 1 414 ? 13.427 3.280 24.782 1.00 59.59 414 GLU A CA 1
ATOM 3205 C C . GLU A 1 414 ? 12.517 4.006 25.785 1.00 59.59 414 GLU A C 1
ATOM 3207 O O . GLU A 1 414 ? 13.015 4.526 26.785 1.00 59.59 414 GLU A O 1
ATOM 3212 N N . PHE A 1 415 ? 11.192 4.015 25.587 1.00 56.81 415 PHE A N 1
ATOM 3213 C CA . PHE A 1 415 ? 10.261 4.661 26.526 1.00 56.81 415 PHE A CA 1
ATOM 3214 C C . PHE A 1 415 ? 9.746 3.726 27.628 1.00 56.81 415 PHE A C 1
ATOM 3216 O O . PHE A 1 415 ? 9.202 4.196 28.635 1.00 56.81 415 PHE A O 1
ATOM 3223 N N . PHE A 1 416 ? 9.954 2.411 27.513 1.00 62.09 416 PHE A N 1
ATOM 3224 C CA . PHE A 1 416 ? 9.470 1.448 28.505 1.00 62.09 416 PHE A CA 1
ATOM 3225 C C . PHE A 1 416 ? 10.456 1.273 29.657 1.00 62.09 416 PHE A C 1
ATOM 3227 O O . PHE A 1 416 ? 11.056 0.218 29.855 1.00 62.09 416 PHE A O 1
ATOM 3234 N N . TYR A 1 417 ? 10.559 2.300 30.502 1.00 66.00 417 TYR A N 1
ATOM 3235 C CA . TYR A 1 417 ? 11.188 2.219 31.825 1.00 66.00 417 TYR A CA 1
ATOM 3236 C C . TYR A 1 417 ? 10.366 1.336 32.790 1.00 66.00 417 TYR A C 1
ATOM 3238 O O . TYR A 1 417 ? 9.861 1.801 33.811 1.00 66.00 417 TYR A O 1
ATOM 3246 N N . GLY A 1 418 ? 10.179 0.057 32.456 1.00 69.31 418 GLY A N 1
ATOM 3247 C CA . GLY A 1 418 ? 9.477 -0.926 33.286 1.00 69.31 418 GLY A CA 1
ATOM 3248 C C . GLY A 1 418 ? 7.962 -0.728 33.406 1.00 69.31 418 GLY A C 1
ATOM 3249 O O . GLY A 1 418 ? 7.344 -1.369 34.256 1.00 69.31 418 GLY A O 1
ATOM 3250 N N . ARG A 1 419 ? 7.344 0.135 32.586 1.00 74.50 419 ARG A N 1
ATOM 3251 C CA . ARG A 1 419 ? 5.879 0.215 32.504 1.00 74.50 419 ARG A CA 1
ATOM 3252 C C . ARG A 1 419 ? 5.336 -0.995 31.753 1.00 74.50 419 ARG A C 1
ATOM 3254 O O . ARG A 1 419 ? 5.772 -1.290 30.645 1.00 74.50 419 ARG A O 1
ATOM 3261 N N . VAL A 1 420 ? 4.367 -1.668 32.364 1.00 76.62 420 VAL A N 1
ATOM 3262 C CA . VAL A 1 420 ? 3.538 -2.659 31.678 1.00 76.62 420 VAL A CA 1
ATOM 3263 C C . VAL A 1 420 ? 2.548 -1.879 30.825 1.00 76.62 420 VAL A C 1
ATOM 3265 O O . VAL A 1 420 ? 1.755 -1.113 31.365 1.00 76.62 420 VAL A O 1
ATOM 3268 N N . LEU A 1 421 ? 2.630 -2.031 29.507 1.00 84.00 421 LEU A N 1
ATOM 3269 C CA . LEU A 1 421 ? 1.635 -1.467 28.604 1.00 84.00 421 LEU A CA 1
ATOM 3270 C C . LEU A 1 421 ? 0.386 -2.329 28.672 1.00 84.00 421 LEU A C 1
ATOM 3272 O O . LEU A 1 421 ? 0.465 -3.534 28.444 1.00 84.00 421 LEU A O 1
ATOM 3276 N N . ASP A 1 422 ? -0.745 -1.707 28.976 1.00 88.81 422 ASP A N 1
ATOM 3277 C CA . ASP A 1 422 ? -2.044 -2.362 28.996 1.00 88.81 422 ASP A CA 1
ATOM 3278 C C . ASP A 1 422 ? -2.971 -1.679 27.991 1.00 88.81 422 ASP A C 1
ATOM 3280 O O . ASP A 1 422 ? -3.223 -0.474 28.063 1.00 88.81 422 ASP A O 1
ATOM 3284 N N . LEU A 1 423 ? -3.470 -2.452 27.026 1.00 92.06 423 LEU A N 1
ATOM 3285 C CA . LEU A 1 423 ? -4.381 -1.928 26.016 1.00 92.06 423 LEU A CA 1
ATOM 3286 C C . LEU A 1 423 ? -5.753 -1.589 26.627 1.00 92.06 423 LEU A C 1
ATOM 3288 O O . LEU A 1 423 ? -6.462 -0.742 26.083 1.00 92.06 423 LEU A O 1
ATOM 3292 N N . ASP A 1 424 ? -6.109 -2.186 27.772 1.00 92.81 424 ASP A N 1
ATOM 3293 C CA . ASP A 1 424 ? -7.334 -1.859 28.508 1.00 92.81 424 ASP A CA 1
ATOM 3294 C C . ASP A 1 424 ? -7.316 -0.408 29.051 1.00 92.81 424 ASP A C 1
ATOM 3296 O O . ASP A 1 424 ? -8.384 0.158 29.295 1.00 92.81 424 ASP A O 1
ATOM 3300 N N . GLU A 1 425 ? -6.149 0.244 29.162 1.00 91.25 425 GLU A N 1
ATOM 3301 C CA . GLU A 1 425 ? -6.017 1.651 29.588 1.00 91.25 425 GLU A CA 1
ATOM 3302 C C . GLU A 1 425 ? -6.227 2.671 28.444 1.00 91.25 425 GLU A C 1
ATOM 3304 O O . GLU A 1 425 ? -6.345 3.879 28.689 1.00 91.25 425 GLU A O 1
ATOM 3309 N N . ALA A 1 426 ? -6.337 2.210 27.192 1.00 92.62 426 ALA A N 1
ATOM 3310 C CA . ALA A 1 426 ? -6.536 3.061 26.019 1.00 92.62 426 ALA A CA 1
ATOM 3311 C C . ALA A 1 426 ? -8.007 3.518 25.892 1.00 92.62 426 ALA A C 1
ATOM 3313 O O . ALA A 1 426 ? -8.825 2.914 25.188 1.00 92.62 426 ALA A O 1
ATOM 3314 N N . VAL A 1 427 ? -8.369 4.614 26.572 1.00 93.56 427 VAL A N 1
ATOM 3315 C CA . VAL A 1 427 ? -9.750 5.151 26.637 1.00 93.56 427 VAL A CA 1
ATOM 3316 C C . VAL A 1 427 ? -10.358 5.426 25.256 1.00 93.56 427 VAL A C 1
ATOM 3318 O O . VAL A 1 427 ? -11.556 5.217 25.039 1.00 93.56 427 VAL A O 1
ATOM 3321 N N . CYS A 1 428 ? -9.547 5.835 24.287 1.00 93.88 428 CYS A N 1
ATOM 3322 C CA . CYS A 1 428 ? -9.970 6.033 22.903 1.00 93.88 428 CYS A CA 1
ATOM 3323 C C . CYS A 1 428 ? -10.496 4.747 22.231 1.00 93.88 428 CYS A C 1
ATOM 3325 O O . CYS A 1 428 ? -11.468 4.811 21.474 1.00 93.88 428 CYS A O 1
ATOM 3327 N N . LEU A 1 429 ? -9.946 3.567 22.548 1.00 96.00 429 LEU A N 1
ATOM 3328 C CA . LEU A 1 429 ? -10.465 2.291 22.044 1.00 96.00 429 LEU A CA 1
ATOM 3329 C C . LEU A 1 429 ? -11.782 1.894 22.719 1.00 96.00 429 LEU A C 1
ATOM 3331 O O . LEU A 1 429 ? -12.666 1.346 22.060 1.00 96.00 429 LEU A O 1
ATOM 3335 N N . TRP A 1 430 ? -11.965 2.227 23.998 1.00 97.06 430 TRP A N 1
ATOM 3336 C CA . TRP A 1 430 ? -13.257 2.071 24.678 1.00 97.06 430 TRP A CA 1
ATOM 3337 C C . TRP A 1 430 ? -14.345 2.946 24.060 1.00 97.06 430 TRP A C 1
ATOM 3339 O O . TRP A 1 430 ? -15.507 2.544 23.962 1.00 97.06 430 TRP A O 1
ATOM 3349 N N . GLN A 1 431 ? -13.993 4.161 23.644 1.00 96.12 431 GLN A N 1
ATOM 3350 C CA . GLN A 1 431 ? -14.901 5.013 22.886 1.00 96.12 431 GLN A CA 1
ATOM 3351 C C . GLN A 1 431 ? -15.229 4.402 21.523 1.00 96.12 431 GLN A C 1
ATOM 3353 O O . GLN A 1 431 ? -16.406 4.272 21.199 1.00 96.12 431 GLN A O 1
ATOM 3358 N N . LEU A 1 432 ? -14.223 3.916 20.789 1.00 96.94 432 LEU A N 1
ATOM 3359 C CA . LEU A 1 432 ? -14.443 3.218 19.525 1.00 96.94 432 LEU A CA 1
ATOM 3360 C C . LEU A 1 432 ? -15.399 2.025 19.687 1.00 96.94 432 LEU A C 1
ATOM 3362 O O . LEU A 1 432 ? -16.356 1.918 18.924 1.00 96.94 432 LEU A O 1
ATOM 3366 N N . ALA A 1 433 ? -15.201 1.169 20.695 1.00 97.88 433 ALA A N 1
ATOM 3367 C CA . ALA A 1 433 ? -16.072 0.021 20.959 1.00 97.88 433 ALA A CA 1
ATOM 3368 C C . ALA A 1 433 ? -17.540 0.431 21.190 1.00 97.88 433 ALA A C 1
ATOM 3370 O O . ALA A 1 433 ? -18.453 -0.210 20.666 1.00 97.88 433 ALA A O 1
ATOM 3371 N N . ARG A 1 434 ? -17.779 1.528 21.924 1.00 97.56 434 ARG A N 1
ATOM 3372 C CA . ARG A 1 434 ? -19.131 2.078 22.145 1.00 97.56 434 ARG A CA 1
ATOM 3373 C C . ARG A 1 434 ? -19.756 2.612 20.857 1.00 97.56 434 ARG A C 1
ATOM 3375 O O . ARG A 1 434 ? -20.941 2.387 20.617 1.00 97.56 434 ARG A O 1
ATOM 3382 N N . ASP A 1 435 ? -18.957 3.271 20.027 1.00 97.06 435 ASP A N 1
ATOM 3383 C CA . ASP A 1 435 ? -19.428 3.948 18.820 1.00 97.06 435 ASP A CA 1
ATOM 3384 C C . ASP A 1 435 ? -19.669 2.991 17.642 1.00 97.06 435 ASP A C 1
ATOM 3386 O O . ASP A 1 435 ? -20.421 3.330 16.729 1.00 97.06 435 ASP A O 1
ATOM 3390 N N . CYS A 1 436 ? -19.084 1.784 17.656 1.00 96.19 436 CYS A N 1
ATOM 3391 C CA . CYS A 1 436 ? -19.135 0.828 16.541 1.00 96.19 436 CYS A CA 1
ATOM 3392 C C . CYS A 1 436 ? -20.553 0.608 15.991 1.00 96.19 436 CYS A C 1
ATOM 3394 O O . CYS A 1 436 ? -20.776 0.733 14.792 1.00 96.19 436 CYS A O 1
ATOM 3396 N N . LYS A 1 437 ? -21.542 0.334 16.854 1.00 94.25 437 LYS A N 1
ATOM 3397 C CA . LYS A 1 437 ? -22.916 0.035 16.402 1.00 94.25 437 LYS A CA 1
ATOM 3398 C C . LYS A 1 437 ? -23.619 1.225 15.748 1.00 94.25 437 LYS A C 1
ATOM 3400 O O . LYS A 1 437 ? -24.466 1.012 14.887 1.00 94.25 437 LYS A O 1
ATOM 3405 N N . ALA A 1 438 ? -23.319 2.443 16.192 1.00 96.50 438 ALA A N 1
ATOM 3406 C CA . ALA A 1 438 ? -23.998 3.650 15.730 1.00 96.50 438 ALA A CA 1
ATOM 3407 C C . ALA A 1 438 ? -23.297 4.276 14.518 1.00 96.50 438 ALA A C 1
ATOM 3409 O O . ALA A 1 438 ? -23.970 4.694 13.580 1.00 96.50 438 ALA A O 1
ATOM 3410 N N . SER A 1 439 ? -21.964 4.318 14.537 1.00 96.50 439 SER A N 1
ATOM 3411 C CA . SER A 1 439 ? -21.154 5.060 13.566 1.00 96.50 439 SER A CA 1
ATOM 3412 C C . SER A 1 439 ? -20.453 4.169 12.542 1.00 96.50 439 SER A C 1
ATOM 3414 O O . SER A 1 439 ? -20.116 4.646 11.467 1.00 96.50 439 SER A O 1
ATOM 3416 N N . LEU A 1 440 ? -20.217 2.887 12.848 1.00 97.31 440 LEU A N 1
ATOM 3417 C CA . LEU A 1 440 ? -19.453 1.966 11.996 1.00 97.31 440 LEU A CA 1
ATOM 3418 C C . LEU A 1 440 ? -20.167 0.611 11.850 1.00 97.31 440 LEU A C 1
ATOM 3420 O O . LEU A 1 440 ? -19.632 -0.431 12.237 1.00 97.31 440 LEU A O 1
ATOM 3424 N N . PRO A 1 441 ? -21.384 0.588 11.279 1.00 96.88 441 PRO A N 1
ATOM 3425 C CA . PRO A 1 441 ? -22.236 -0.603 11.270 1.00 96.88 441 PRO A CA 1
ATOM 3426 C C . PRO A 1 441 ? -21.640 -1.794 10.501 1.00 96.88 441 PRO A C 1
ATOM 3428 O O . PRO A 1 441 ? -22.037 -2.937 10.732 1.00 96.88 441 PRO A O 1
ATOM 3431 N N . ALA A 1 442 ? -20.701 -1.555 9.578 1.00 97.88 442 ALA A N 1
ATOM 3432 C CA . ALA A 1 442 ? -20.026 -2.605 8.816 1.00 97.88 442 ALA A CA 1
ATOM 3433 C C . ALA A 1 442 ? -18.783 -3.184 9.516 1.00 97.88 442 ALA A C 1
ATOM 3435 O O . ALA A 1 442 ? -18.240 -4.187 9.036 1.00 97.88 442 ALA A O 1
ATOM 3436 N N . PHE A 1 443 ? -18.336 -2.579 10.621 1.00 98.50 443 PHE A N 1
ATOM 3437 C CA . PHE A 1 443 ? -17.068 -2.891 11.268 1.00 98.50 443 PHE A CA 1
ATOM 3438 C C . PHE A 1 443 ? -17.127 -4.227 12.005 1.00 98.50 443 PHE A C 1
ATOM 3440 O O . PHE A 1 443 ? -18.032 -4.490 12.791 1.00 98.50 443 PHE A O 1
ATOM 3447 N N . LYS A 1 444 ? -16.166 -5.108 11.715 1.00 98.38 444 LYS A N 1
ATOM 3448 C CA . LYS A 1 444 ? -16.170 -6.509 12.171 1.00 98.38 444 LYS A CA 1
ATOM 3449 C C . LYS A 1 444 ? -14.890 -6.917 12.868 1.00 98.38 444 LYS A C 1
ATOM 3451 O O . LYS A 1 444 ? -14.893 -7.892 13.624 1.00 98.38 444 LYS A O 1
ATOM 3456 N N . THR A 1 445 ? -13.769 -6.280 12.552 1.00 98.56 445 THR A N 1
ATOM 3457 C CA . THR A 1 445 ? -12.465 -6.729 13.038 1.00 98.56 445 THR A CA 1
ATOM 3458 C C . THR A 1 445 ? -11.544 -5.552 13.296 1.00 98.56 445 THR A C 1
ATOM 3460 O O . THR A 1 445 ? -11.279 -4.758 12.396 1.00 98.56 445 THR A O 1
ATOM 3463 N N . LEU A 1 446 ? -11.024 -5.498 14.517 1.00 98.19 446 LEU A N 1
ATOM 3464 C CA . LEU A 1 446 ? -9.944 -4.615 14.921 1.00 98.19 446 LEU A CA 1
ATOM 3465 C C . LEU A 1 446 ? -8.725 -5.477 15.249 1.00 98.19 446 LEU A C 1
ATOM 3467 O O . LEU A 1 446 ? -8.810 -6.392 16.064 1.00 98.19 446 LEU A O 1
ATOM 3471 N N . CYS A 1 447 ? -7.594 -5.200 14.614 1.00 97.81 447 CYS A N 1
ATOM 3472 C CA . CYS A 1 447 ? -6.309 -5.789 14.953 1.00 97.81 447 CYS A CA 1
ATOM 3473 C C . CYS A 1 447 ? -5.387 -4.701 15.502 1.00 97.81 447 CYS A C 1
ATOM 3475 O O . CYS A 1 447 ? -5.251 -3.648 14.890 1.00 97.81 447 CYS A O 1
ATOM 3477 N N . VAL A 1 448 ? -4.745 -4.951 16.637 1.00 96.12 448 VAL A N 1
ATOM 3478 C CA . VAL A 1 448 ? -3.686 -4.098 17.180 1.00 96.12 448 VAL A CA 1
ATOM 3479 C C . VAL A 1 448 ? -2.380 -4.876 17.094 1.00 96.12 448 VAL A C 1
ATOM 3481 O O . VAL A 1 448 ? -2.294 -6.005 17.583 1.00 96.12 448 VAL A O 1
ATOM 3484 N N . ARG A 1 449 ? -1.392 -4.301 16.406 1.00 94.69 449 ARG A N 1
ATOM 3485 C CA . ARG A 1 449 ? -0.062 -4.880 16.214 1.00 94.69 449 ARG A CA 1
ATOM 3486 C C . ARG A 1 449 ? 0.969 -4.057 16.959 1.00 94.69 449 ARG A C 1
ATOM 3488 O O . ARG A 1 449 ? 1.105 -2.877 16.661 1.00 94.69 449 ARG A O 1
ATOM 3495 N N . ALA A 1 450 ? 1.691 -4.699 17.868 1.00 91.38 450 ALA A N 1
ATOM 3496 C CA . ALA A 1 450 ? 2.682 -4.062 18.730 1.00 91.38 450 ALA A CA 1
ATOM 3497 C C . ALA A 1 450 ? 3.974 -4.880 18.778 1.00 91.38 450 ALA A C 1
ATOM 3499 O O . ALA A 1 450 ? 3.940 -6.093 18.580 1.00 91.38 450 ALA A O 1
ATOM 3500 N N . ALA A 1 451 ? 5.110 -4.253 19.090 1.00 87.75 451 ALA A N 1
ATOM 3501 C CA . ALA A 1 451 ? 6.384 -4.971 19.233 1.00 87.75 451 ALA A CA 1
ATOM 3502 C C . ALA A 1 451 ? 6.389 -5.963 20.418 1.00 87.75 451 ALA A C 1
ATOM 3504 O O . ALA A 1 451 ? 7.149 -6.935 20.433 1.00 87.75 451 ALA A O 1
ATOM 3505 N N . CYS A 1 452 ? 5.515 -5.750 21.402 1.00 87.25 452 CYS A N 1
ATOM 3506 C CA . CYS A 1 452 ? 5.344 -6.594 22.576 1.00 87.25 452 CYS A CA 1
ATOM 3507 C C . CYS A 1 452 ? 3.951 -7.241 22.620 1.00 87.25 452 CYS A C 1
ATOM 3509 O O . CYS A 1 452 ? 3.038 -6.885 21.876 1.00 87.25 452 CYS A O 1
ATOM 3511 N N . GLU A 1 453 ? 3.793 -8.235 23.493 1.00 88.94 453 GLU A N 1
ATOM 3512 C CA . GLU A 1 453 ? 2.470 -8.769 23.810 1.00 88.94 453 GLU A CA 1
ATOM 3513 C C . GLU A 1 453 ? 1.726 -7.755 24.678 1.00 88.94 453 GLU A C 1
ATOM 3515 O O . GLU A 1 453 ? 2.231 -7.354 25.726 1.00 88.94 453 GLU A O 1
ATOM 3520 N N . LEU A 1 454 ? 0.531 -7.350 24.245 1.00 90.06 454 LEU A N 1
ATOM 3521 C CA . LEU A 1 454 ? -0.327 -6.467 25.027 1.00 90.06 454 LEU A CA 1
ATOM 3522 C C . LEU A 1 454 ? -1.411 -7.308 25.714 1.00 90.06 454 LEU A C 1
ATOM 3524 O O . LEU A 1 454 ? -2.150 -8.018 25.018 1.00 90.06 454 LEU A O 1
ATOM 3528 N N . PRO A 1 455 ? -1.531 -7.258 27.051 1.00 89.81 455 PRO A N 1
ATOM 3529 C CA . PRO A 1 455 ? -2.672 -7.841 27.728 1.00 89.81 455 PRO A CA 1
ATOM 3530 C C . PRO A 1 455 ? -3.949 -7.147 27.240 1.00 89.81 455 PRO A C 1
ATOM 3532 O O . PRO A 1 455 ? -3.985 -5.935 27.033 1.00 89.81 455 PRO A O 1
ATOM 3535 N N . VAL A 1 456 ? -4.992 -7.943 27.007 1.00 89.31 456 VAL A N 1
ATOM 3536 C CA . VAL A 1 456 ? -6.324 -7.429 26.699 1.00 89.31 456 VAL A CA 1
ATOM 3537 C C . VAL A 1 456 ? -7.350 -8.395 27.275 1.00 89.31 456 VAL A C 1
ATOM 3539 O O . VAL A 1 456 ? -7.423 -9.559 26.876 1.00 89.31 456 VAL A O 1
ATOM 3542 N N . LEU A 1 457 ? -8.119 -7.950 28.264 1.00 86.75 457 LEU A N 1
ATOM 3543 C CA . LEU A 1 457 ? -9.160 -8.781 28.870 1.00 86.75 457 LEU A CA 1
ATOM 3544 C C . LEU A 1 457 ? -10.502 -8.077 28.775 1.00 86.75 457 LEU A C 1
ATOM 3546 O O . LEU A 1 457 ? -11.460 -8.616 28.219 1.00 86.75 457 LEU A O 1
ATOM 3550 N N . THR A 1 458 ? -10.571 -6.856 29.290 1.00 96.12 458 THR A N 1
ATOM 3551 C CA . THR A 1 458 ? -11.839 -6.141 29.419 1.00 96.12 458 THR A CA 1
ATOM 3552 C C . THR A 1 458 ? -12.247 -5.459 28.115 1.00 96.12 458 THR A C 1
ATOM 3554 O O . THR A 1 458 ? -13.416 -5.535 27.724 1.00 96.12 458 THR A O 1
ATOM 3557 N N . LEU A 1 459 ? -11.293 -4.899 27.373 1.00 96.25 459 LEU A N 1
ATOM 3558 C CA . LEU A 1 459 ? -11.542 -4.242 26.095 1.00 96.25 459 LEU A CA 1
ATOM 3559 C C . LEU A 1 459 ? -11.965 -5.237 25.007 1.00 96.25 459 LEU A C 1
ATOM 3561 O O . LEU A 1 459 ? -12.868 -4.942 24.222 1.00 96.25 459 LEU A O 1
ATOM 3565 N N . ALA A 1 460 ? -11.386 -6.444 24.980 1.00 97.06 460 ALA A N 1
ATOM 3566 C CA . ALA A 1 460 ? -11.818 -7.491 24.049 1.00 97.06 460 ALA A CA 1
ATOM 3567 C C . ALA A 1 460 ? -13.293 -7.857 24.248 1.00 97.06 460 ALA A C 1
ATOM 3569 O O . ALA A 1 460 ? -14.034 -7.962 23.268 1.00 97.06 460 ALA A O 1
ATOM 3570 N N . HIS A 1 461 ? -13.740 -7.974 25.502 1.00 97.50 461 HIS A N 1
ATOM 3571 C CA . HIS A 1 461 ? -15.145 -8.227 25.804 1.00 97.50 461 HIS A CA 1
ATOM 3572 C C . HIS A 1 461 ? -16.051 -7.068 25.359 1.00 97.50 461 HIS A C 1
ATOM 3574 O O . HIS A 1 461 ? -17.137 -7.297 24.829 1.00 97.50 461 HIS A O 1
ATOM 3580 N N . ALA A 1 462 ? -15.605 -5.818 25.517 1.00 97.88 462 ALA A N 1
ATOM 3581 C CA . ALA A 1 462 ? -16.358 -4.648 25.070 1.00 97.88 462 ALA A CA 1
ATOM 3582 C C . ALA A 1 462 ? -16.555 -4.619 23.544 1.00 97.88 462 ALA A C 1
ATOM 3584 O O . ALA A 1 462 ? -17.669 -4.385 23.070 1.00 97.88 462 ALA A O 1
ATOM 3585 N N . PHE A 1 463 ? -15.509 -4.918 22.767 1.00 98.12 463 PHE A N 1
ATOM 3586 C CA . PHE A 1 463 ? -15.634 -5.061 21.313 1.00 98.12 463 PHE A CA 1
ATOM 3587 C C . PHE A 1 463 ? -16.522 -6.248 20.926 1.00 98.12 463 PHE A C 1
ATOM 3589 O O . PHE A 1 463 ? -17.356 -6.115 20.030 1.00 98.12 463 PHE A O 1
ATOM 3596 N N . GLU A 1 464 ? -16.428 -7.377 21.631 1.00 97.75 464 GLU A N 1
ATOM 3597 C CA . GLU A 1 464 ? -17.291 -8.535 21.383 1.00 97.75 464 GLU A CA 1
ATOM 3598 C C . GLU A 1 464 ? -18.776 -8.187 21.588 1.00 97.75 464 GLU A C 1
ATOM 3600 O O . GLU A 1 464 ? -19.606 -8.485 20.726 1.00 97.75 464 GLU A O 1
ATOM 3605 N N . GLN A 1 465 ? -19.118 -7.459 22.659 1.00 97.94 465 GLN A N 1
ATOM 3606 C CA . GLN A 1 465 ? -20.473 -6.933 22.882 1.00 97.94 465 GLN A CA 1
ATOM 3607 C C . GLN A 1 465 ? -20.921 -5.955 21.781 1.00 97.94 465 GLN A C 1
ATOM 3609 O O . GLN A 1 465 ? -22.120 -5.854 21.472 1.00 97.94 465 GLN A O 1
ATOM 3614 N N . ALA A 1 466 ? -19.974 -5.234 21.178 1.00 97.75 466 ALA A N 1
ATOM 3615 C CA . ALA A 1 466 ? -20.208 -4.369 20.028 1.00 97.75 466 ALA A CA 1
ATOM 3616 C C . ALA A 1 466 ? -20.390 -5.148 18.707 1.00 97.75 466 ALA A C 1
ATOM 3618 O O . ALA A 1 466 ? -20.882 -4.572 17.740 1.00 97.75 466 ALA A O 1
ATOM 3619 N N . GLY A 1 467 ? -20.077 -6.450 18.674 1.00 97.81 467 GLY A N 1
ATOM 3620 C CA . GLY A 1 467 ? -20.107 -7.294 17.474 1.00 97.81 467 GLY A CA 1
ATOM 3621 C C . GLY A 1 467 ? -18.798 -7.291 16.674 1.00 97.81 467 GLY A C 1
ATOM 3622 O O . GLY A 1 467 ? -18.782 -7.722 15.521 1.00 97.81 467 GLY A O 1
ATOM 3623 N N . VAL A 1 468 ? -17.704 -6.816 17.271 1.00 98.38 468 VAL A N 1
ATOM 3624 C CA . VAL A 1 468 ? -16.386 -6.656 16.646 1.00 98.38 468 VAL A CA 1
ATOM 3625 C C . VAL A 1 468 ? -15.392 -7.612 17.297 1.00 98.38 468 VAL A C 1
ATOM 3627 O O . VAL A 1 468 ? -15.314 -7.720 18.516 1.00 98.38 468 VAL A O 1
ATOM 3630 N N . ARG A 1 469 ? -14.584 -8.300 16.490 1.00 98.25 469 ARG A N 1
ATOM 3631 C CA . ARG A 1 469 ? -13.489 -9.136 16.999 1.00 98.25 469 ARG A CA 1
ATOM 3632 C C . ARG A 1 469 ? -12.228 -8.300 17.175 1.00 98.25 469 ARG A C 1
ATOM 3634 O O . ARG A 1 469 ? -11.718 -7.775 16.186 1.00 98.25 469 ARG A O 1
ATOM 3641 N N . LEU A 1 470 ? -11.734 -8.209 18.408 1.00 97.94 470 LEU A N 1
ATOM 3642 C CA . LEU A 1 470 ? -10.431 -7.628 18.717 1.00 97.94 470 LEU A CA 1
ATOM 3643 C C . LEU A 1 470 ? -9.347 -8.713 18.679 1.00 97.94 470 LEU A C 1
ATOM 3645 O O . LEU A 1 470 ? -9.458 -9.739 19.349 1.00 97.94 470 LEU A O 1
ATOM 3649 N N . HIS A 1 471 ? -8.291 -8.471 17.909 1.00 97.12 471 HIS A N 1
ATOM 3650 C CA . HIS A 1 471 ? -7.088 -9.293 17.865 1.00 97.12 471 HIS A CA 1
ATOM 3651 C C . HIS A 1 471 ? -5.877 -8.461 18.265 1.00 97.12 471 HIS A C 1
ATOM 3653 O O . HIS A 1 471 ? -5.636 -7.408 17.683 1.00 97.12 471 HIS A O 1
ATOM 3659 N N . VAL A 1 472 ? -5.078 -8.966 19.195 1.00 95.75 472 VAL A N 1
ATOM 3660 C CA . VAL A 1 472 ? -3.768 -8.399 19.519 1.00 95.75 472 VAL A CA 1
ATOM 3661 C C . VAL A 1 472 ? -2.708 -9.342 18.966 1.00 95.75 472 VAL A C 1
ATOM 3663 O O . VAL A 1 472 ? -2.777 -10.551 19.187 1.00 95.75 472 VAL A O 1
ATOM 3666 N N . GLN A 1 473 ? -1.769 -8.810 18.191 1.00 94.94 473 GLN A N 1
ATOM 3667 C CA . GLN A 1 473 ? -0.690 -9.583 17.582 1.00 94.94 473 GLN A CA 1
ATOM 3668 C C . GLN A 1 473 ? 0.651 -8.936 17.906 1.00 94.94 473 GLN A C 1
ATOM 3670 O O . GLN A 1 473 ? 0.825 -7.734 17.709 1.00 94.94 473 GLN A O 1
ATOM 3675 N N . LYS A 1 474 ? 1.614 -9.754 18.334 1.00 90.88 474 LYS A N 1
ATOM 3676 C CA . LYS A 1 474 ? 3.010 -9.332 18.372 1.00 90.88 474 LYS A CA 1
ATOM 3677 C C . LYS A 1 474 ? 3.513 -9.174 16.937 1.00 90.88 474 LYS A C 1
ATOM 3679 O O . LYS A 1 474 ? 3.373 -10.090 16.124 1.00 90.88 474 LYS A O 1
ATOM 3684 N N . GLU A 1 475 ? 4.065 -8.014 16.617 1.00 86.25 475 GLU A N 1
ATOM 3685 C CA . GLU A 1 475 ? 4.716 -7.756 15.343 1.00 86.25 475 GLU A CA 1
ATOM 3686 C C . GLU A 1 475 ? 6.012 -8.572 15.282 1.00 86.25 475 GLU A C 1
ATOM 3688 O O . GLU A 1 475 ? 6.888 -8.470 16.140 1.00 86.25 475 GLU A O 1
ATOM 3693 N N . THR A 1 476 ? 6.116 -9.437 14.278 1.00 81.06 476 THR A N 1
ATOM 3694 C CA . THR A 1 476 ? 7.376 -10.089 13.936 1.00 81.06 476 THR A CA 1
ATOM 3695 C C . THR A 1 476 ? 8.179 -9.111 13.094 1.00 81.06 476 THR A C 1
ATOM 3697 O O . THR A 1 476 ? 7.691 -8.704 12.037 1.00 81.06 476 THR A O 1
ATOM 3700 N N . LEU A 1 477 ? 9.378 -8.741 13.552 1.00 64.75 477 LEU A N 1
ATOM 3701 C CA . LEU A 1 477 ? 10.357 -8.021 12.735 1.00 64.75 477 LEU A CA 1
ATOM 3702 C C . LEU A 1 477 ? 10.563 -8.828 11.445 1.00 64.75 477 LEU A C 1
ATOM 3704 O O . LEU A 1 477 ? 10.990 -9.983 11.504 1.00 64.75 477 LEU A O 1
ATOM 3708 N N . GLY A 1 478 ? 10.104 -8.255 10.332 1.00 55.88 478 GLY A N 1
ATOM 3709 C CA . GLY A 1 478 ? 10.147 -8.853 8.997 1.00 55.88 478 GLY A CA 1
ATOM 3710 C C . GLY A 1 478 ? 11.429 -8.524 8.265 1.00 55.88 478 GLY A C 1
ATOM 3711 O O . GLY A 1 478 ? 12.020 -7.470 8.595 1.00 55.88 478 GLY A O 1
#